Protein AF-U1KT60-F1 (afdb_monomer_lite)

InterPro domains:
  IPR008397 Alginate lyase domain [PF05426] (91-330)
  IPR008929 Chondroitin AC/alginate lyase [G3DSA:1.50.10.100] (38-356)
  IPR008929 Chondroitin AC/alginate lyase [SSF48230] (83-340)

Structure (mmCIF, N/CA/C/O backbone):
data_AF-U1KT60-F1
#
_entry.id   AF-U1KT60-F1
#
loop_
_atom_site.group_PDB
_atom_site.id
_atom_site.type_symbol
_atom_site.label_atom_id
_atom_site.label_alt_id
_atom_site.label_comp_id
_atom_site.label_asym_id
_atom_site.label_entity_id
_atom_site.label_seq_id
_atom_site.pdbx_PDB_ins_code
_atom_site.Cartn_x
_atom_site.Cartn_y
_atom_site.Cartn_z
_atom_site.occupancy
_atom_site.B_iso_or_equiv
_atom_site.auth_seq_id
_atom_site.auth_comp_id
_atom_site.auth_asym_id
_atom_site.auth_atom_id
_atom_site.pdbx_PDB_model_num
ATOM 1 N N . MET A 1 1 ? 42.643 -17.989 -4.256 1.00 47.47 1 MET A N 1
ATOM 2 C CA . MET A 1 1 ? 41.314 -17.436 -3.909 1.00 47.47 1 MET A CA 1
ATOM 3 C C . MET A 1 1 ? 41.542 -16.441 -2.775 1.00 47.47 1 MET A C 1
ATOM 5 O O . MET A 1 1 ? 42.009 -16.864 -1.727 1.00 47.47 1 MET A O 1
ATOM 9 N N . ASN A 1 2 ? 41.397 -15.132 -3.013 1.00 43.34 2 ASN A N 1
ATOM 10 C CA . ASN A 1 2 ? 41.834 -14.101 -2.055 1.00 43.34 2 ASN A CA 1
ATOM 11 C C . ASN A 1 2 ? 40.938 -14.066 -0.803 1.00 43.34 2 ASN A C 1
ATOM 13 O O . ASN A 1 2 ? 39.737 -14.322 -0.877 1.00 43.34 2 ASN A O 1
ATOM 17 N N . LEU A 1 3 ? 41.515 -13.690 0.344 1.00 36.06 3 LEU A N 1
ATOM 18 C CA . LEU A 1 3 ? 40.813 -13.534 1.631 1.00 36.06 3 LEU A CA 1
ATOM 19 C C . LEU A 1 3 ? 39.601 -12.586 1.548 1.00 36.06 3 LEU A C 1
ATOM 21 O O . LEU A 1 3 ? 38.588 -12.835 2.194 1.00 36.06 3 LEU A O 1
ATOM 25 N N . LEU A 1 4 ? 39.667 -11.548 0.705 1.00 34.50 4 LEU A N 1
ATOM 26 C CA . LEU A 1 4 ? 38.536 -10.659 0.401 1.00 34.50 4 LEU A CA 1
ATOM 27 C C . LEU A 1 4 ? 37.378 -11.390 -0.297 1.00 34.50 4 LEU A C 1
ATOM 29 O O . LEU A 1 4 ? 36.218 -11.159 0.022 1.00 34.50 4 LEU A O 1
ATOM 33 N N . THR A 1 5 ? 37.678 -12.310 -1.215 1.00 43.66 5 THR A N 1
ATOM 34 C CA . THR A 1 5 ? 36.664 -13.082 -1.947 1.00 43.66 5 THR A CA 1
ATOM 35 C C . THR A 1 5 ? 35.982 -14.101 -1.034 1.00 43.66 5 THR A C 1
ATOM 37 O O . THR A 1 5 ? 34.770 -14.271 -1.105 1.00 43.66 5 THR A O 1
ATOM 40 N N . LEU A 1 6 ? 36.742 -14.732 -0.131 1.00 32.44 6 LEU A N 1
ATOM 41 C CA . LEU A 1 6 ? 36.216 -15.656 0.881 1.00 32.44 6 LEU A CA 1
ATOM 42 C C . LEU A 1 6 ? 35.384 -14.939 1.955 1.00 32.44 6 LEU A C 1
ATOM 44 O O . LEU A 1 6 ? 34.321 -15.438 2.313 1.00 32.44 6 LEU A O 1
ATOM 48 N N . LYS A 1 7 ? 35.808 -13.753 2.422 1.00 34.41 7 LYS A N 1
ATOM 49 C CA . LYS A 1 7 ? 35.010 -12.922 3.342 1.00 34.41 7 LYS A CA 1
ATOM 50 C C . LYS A 1 7 ? 33.693 -12.475 2.712 1.00 34.41 7 LYS A C 1
ATOM 52 O O . LYS A 1 7 ? 32.664 -12.605 3.360 1.00 34.41 7 LYS A O 1
ATOM 57 N N . ASN A 1 8 ? 33.706 -12.029 1.455 1.00 36.97 8 ASN A N 1
ATOM 58 C CA . ASN A 1 8 ? 32.484 -11.628 0.752 1.00 36.97 8 ASN A CA 1
ATOM 59 C C . ASN A 1 8 ? 31.535 -12.817 0.536 1.00 36.97 8 ASN A C 1
ATOM 61 O O . ASN A 1 8 ? 30.343 -12.696 0.789 1.00 36.97 8 ASN A O 1
ATOM 65 N N . LEU A 1 9 ? 32.060 -13.991 0.166 1.00 36.09 9 LEU A N 1
ATOM 66 C CA . LEU A 1 9 ? 31.262 -15.216 0.037 1.00 36.09 9 LEU A CA 1
ATOM 67 C C . LEU A 1 9 ? 30.659 -15.669 1.373 1.00 36.09 9 LEU A C 1
ATOM 69 O O . LEU A 1 9 ? 29.496 -16.062 1.417 1.00 36.09 9 LEU A O 1
ATOM 73 N N . TYR A 1 10 ? 31.426 -15.605 2.463 1.00 38.06 10 TYR A N 1
ATOM 74 C CA . TYR A 1 10 ? 30.945 -15.962 3.798 1.00 38.06 10 TYR A CA 1
ATOM 75 C C . TYR A 1 10 ? 29.912 -14.956 4.320 1.00 38.06 10 TYR A C 1
ATOM 77 O O . TYR A 1 10 ? 28.905 -15.353 4.900 1.00 38.06 10 TYR A O 1
ATOM 85 N N . HIS A 1 11 ? 30.121 -13.663 4.061 1.00 48.78 11 HIS A N 1
ATOM 86 C CA . HIS A 1 11 ? 29.183 -12.597 4.402 1.00 48.78 11 HIS A CA 1
ATOM 87 C C . HIS A 1 11 ? 27.867 -12.736 3.621 1.00 48.78 11 HIS A C 1
ATOM 89 O O . HIS A 1 11 ? 26.794 -12.694 4.219 1.00 48.78 11 HIS A O 1
ATOM 95 N N . ASP A 1 12 ? 27.930 -13.008 2.315 1.00 51.56 12 ASP A N 1
ATOM 96 C CA . ASP A 1 12 ? 26.755 -13.277 1.477 1.00 51.56 12 ASP A CA 1
ATOM 97 C C . ASP A 1 12 ? 26.019 -14.556 1.895 1.00 51.56 12 ASP A C 1
ATOM 99 O O . ASP A 1 12 ? 24.788 -14.609 1.863 1.00 51.56 12 ASP A O 1
ATOM 103 N N . TYR A 1 13 ? 26.750 -15.597 2.301 1.00 43.25 13 TYR A N 1
ATOM 104 C CA . TYR A 1 13 ? 26.161 -16.839 2.799 1.00 43.25 13 TYR A CA 1
ATOM 105 C C . TYR A 1 13 ? 25.497 -16.647 4.170 1.00 43.25 13 TYR A C 1
ATOM 107 O O . TYR A 1 13 ? 24.385 -17.129 4.385 1.00 43.25 13 TYR A O 1
ATOM 115 N N . SER A 1 14 ? 26.136 -15.898 5.072 1.00 56.91 14 SER A N 1
ATOM 116 C CA . SER A 1 14 ? 25.599 -15.540 6.389 1.00 56.91 14 SER A CA 1
ATOM 117 C C . SER A 1 14 ? 24.342 -14.673 6.268 1.00 56.91 14 SER A C 1
ATOM 119 O O . SER A 1 14 ? 23.319 -15.001 6.865 1.00 56.91 14 SER A O 1
ATOM 121 N N . LEU A 1 15 ? 24.362 -13.651 5.403 1.00 59.56 15 LEU A N 1
ATOM 122 C CA . LEU A 1 15 ? 23.193 -12.825 5.078 1.00 59.56 15 LEU A CA 1
ATOM 123 C C . LEU A 1 15 ? 22.047 -13.664 4.513 1.00 59.56 15 LEU A C 1
ATOM 125 O O . LEU A 1 15 ? 20.912 -13.531 4.960 1.00 59.56 15 LEU A O 1
ATOM 129 N N . LYS A 1 16 ? 22.323 -14.559 3.555 1.00 59.38 16 LYS A N 1
ATOM 130 C CA . LYS A 1 16 ? 21.297 -15.455 2.994 1.00 59.38 16 LYS A CA 1
ATOM 131 C C . LYS A 1 16 ? 20.724 -16.403 4.043 1.00 59.38 16 LYS A C 1
ATOM 133 O O . LYS A 1 16 ? 19.521 -16.653 4.025 1.00 59.38 16 LYS A O 1
ATOM 138 N N . ARG A 1 17 ? 21.554 -16.912 4.956 1.00 58.22 17 ARG A N 1
ATOM 139 C CA . ARG A 1 17 ? 21.122 -17.781 6.057 1.00 58.22 17 ARG A CA 1
ATOM 140 C C . ARG A 1 17 ? 20.275 -17.015 7.074 1.00 58.22 17 ARG A C 1
ATOM 142 O O . ARG A 1 17 ? 19.206 -17.500 7.422 1.00 58.22 17 ARG A O 1
ATOM 149 N N . GLY A 1 18 ? 20.691 -15.814 7.480 1.00 66.94 18 GLY A N 1
ATOM 150 C CA . GLY A 1 18 ? 19.904 -14.922 8.338 1.00 66.94 18 GLY A CA 1
ATOM 151 C C . GLY A 1 18 ? 18.557 -14.561 7.710 1.00 66.94 18 GLY A C 1
ATOM 152 O O . GLY A 1 18 ? 17.515 -14.750 8.332 1.00 66.94 18 GLY A O 1
ATOM 153 N N . LEU A 1 19 ? 18.560 -14.179 6.428 1.00 65.12 19 LEU A N 1
ATOM 154 C CA . LEU A 1 19 ? 17.352 -13.863 5.660 1.00 65.12 19 LEU A CA 1
ATOM 155 C C . LEU A 1 19 ? 16.384 -15.055 5.571 1.00 65.12 19 LEU A C 1
ATOM 157 O O . LEU A 1 19 ? 15.170 -14.897 5.676 1.00 65.12 19 LEU A O 1
ATOM 161 N N . PHE A 1 20 ? 16.913 -16.259 5.342 1.00 69.69 20 PHE A N 1
ATOM 162 C CA . PHE A 1 20 ? 16.105 -17.475 5.280 1.00 69.69 20 PHE A CA 1
ATOM 163 C C . PHE A 1 20 ? 15.528 -17.842 6.653 1.00 69.69 20 PHE A C 1
ATOM 165 O O . PHE A 1 20 ? 14.373 -18.260 6.743 1.00 69.69 20 PHE A O 1
ATOM 172 N N . ASN A 1 21 ? 16.311 -17.650 7.715 1.00 78.81 21 ASN A N 1
ATOM 173 C CA . ASN A 1 21 ? 15.926 -18.002 9.074 1.00 78.81 21 ASN A CA 1
ATOM 174 C C . ASN A 1 21 ? 14.803 -17.106 9.612 1.00 78.81 21 ASN A C 1
ATOM 176 O O . ASN A 1 21 ? 13.801 -17.650 10.076 1.00 78.81 21 ASN A O 1
ATOM 180 N N . TYR A 1 22 ? 14.899 -15.775 9.495 1.00 87.69 22 TYR A N 1
ATOM 181 C CA . TYR A 1 22 ? 13.846 -14.902 10.038 1.00 87.69 22 TYR A CA 1
ATOM 182 C C . TYR A 1 22 ? 12.533 -15.049 9.264 1.00 87.69 22 TYR A C 1
ATOM 184 O O . TYR A 1 22 ? 11.473 -15.144 9.871 1.00 87.69 22 TYR A O 1
ATOM 192 N N . ARG A 1 23 ? 12.579 -15.183 7.928 1.00 91.81 23 ARG A N 1
ATOM 193 C CA . ARG A 1 23 ? 11.367 -15.422 7.122 1.00 91.81 23 ARG A CA 1
ATOM 194 C C . ARG A 1 23 ? 10.691 -16.730 7.502 1.00 91.81 23 ARG A C 1
ATOM 196 O O . ARG A 1 23 ? 9.469 -16.788 7.558 1.00 91.81 23 ARG A O 1
ATOM 203 N N . LYS A 1 24 ? 11.472 -17.785 7.757 1.00 90.56 24 LYS A N 1
ATOM 204 C CA . LYS A 1 24 ? 10.932 -19.054 8.253 1.00 90.56 24 LYS A CA 1
ATOM 205 C C . LYS A 1 24 ? 10.273 -18.874 9.624 1.00 90.56 24 LYS A C 1
ATOM 207 O O . LYS A 1 24 ? 9.195 -19.423 9.815 1.00 90.56 24 LYS A O 1
ATOM 212 N N . SER A 1 25 ? 10.885 -18.097 10.521 1.00 91.19 25 SER A N 1
ATOM 213 C CA . SER A 1 25 ? 10.303 -17.759 11.827 1.00 91.19 25 SER A CA 1
ATOM 214 C C . SER A 1 25 ? 8.987 -17.001 11.673 1.00 91.19 25 SER A C 1
ATOM 216 O O . SER A 1 25 ? 7.970 -17.454 12.174 1.00 91.19 25 SER A O 1
ATOM 218 N N . CYS A 1 26 ? 8.974 -15.927 10.879 1.00 94.44 26 CYS A N 1
ATOM 219 C CA . CYS A 1 26 ? 7.780 -15.121 10.626 1.00 94.44 26 CYS A CA 1
ATOM 220 C C . CYS A 1 26 ? 6.619 -15.972 10.097 1.00 94.44 26 CYS A C 1
ATOM 222 O O . CYS A 1 26 ? 5.478 -15.816 10.513 1.00 94.44 26 CYS A O 1
ATOM 224 N N . ARG A 1 27 ? 6.913 -16.902 9.183 1.00 93.88 27 ARG A N 1
ATOM 225 C CA . ARG A 1 27 ? 5.911 -17.822 8.636 1.00 93.88 27 ARG A CA 1
ATOM 226 C C . ARG A 1 27 ? 5.369 -18.796 9.671 1.00 93.88 27 ARG A C 1
ATOM 228 O O . ARG A 1 27 ? 4.175 -19.061 9.654 1.00 93.88 27 ARG A O 1
ATOM 235 N N . ALA A 1 28 ? 6.231 -19.333 10.534 1.00 93.50 28 ALA A N 1
ATOM 236 C CA . ALA A 1 28 ? 5.792 -20.207 11.616 1.00 93.50 28 ALA A CA 1
ATOM 237 C C . ALA A 1 28 ? 4.810 -19.454 12.526 1.00 93.50 28 ALA A C 1
ATOM 239 O O . ALA A 1 28 ? 3.682 -19.906 12.695 1.00 93.50 28 ALA A O 1
ATOM 240 N N . SER A 1 29 ? 5.171 -18.245 12.959 1.00 93.31 29 SER A N 1
ATOM 241 C CA . SER A 1 29 ? 4.313 -17.397 13.791 1.00 93.31 29 SER A CA 1
ATOM 242 C C . SER A 1 29 ? 2.974 -17.048 13.132 1.00 93.31 29 SER A C 1
ATOM 244 O O . SER A 1 29 ? 1.934 -17.095 13.788 1.00 93.31 29 SER A O 1
ATOM 246 N N . LEU A 1 30 ? 2.965 -16.718 11.832 1.00 92.75 30 LEU A N 1
ATOM 247 C CA . LEU A 1 30 ? 1.724 -16.443 11.090 1.00 92.75 30 LEU A CA 1
ATOM 248 C C . LEU A 1 30 ? 0.860 -17.700 10.892 1.00 92.75 30 LEU A C 1
ATOM 250 O O . LEU A 1 30 ? -0.359 -17.591 10.841 1.00 92.75 30 LEU A O 1
ATOM 254 N N . SER A 1 31 ? 1.462 -18.889 10.799 1.00 91.25 31 SER A N 1
ATOM 255 C CA . SER A 1 31 ? 0.715 -20.149 10.659 1.00 91.25 31 SER A CA 1
ATOM 256 C C . SER A 1 31 ? 0.017 -20.606 11.944 1.00 91.25 31 SER A C 1
ATOM 258 O O . SER A 1 31 ? -0.859 -21.461 11.889 1.00 91.25 31 SER A O 1
ATOM 260 N N . GLU A 1 32 ? 0.382 -20.026 13.088 1.00 91.00 32 GLU A N 1
ATOM 261 C CA . GLU A 1 32 ? -0.242 -20.275 14.394 1.00 91.00 32 GLU A CA 1
ATOM 262 C C . GLU A 1 32 ? -1.488 -19.408 14.641 1.00 91.00 32 GLU A C 1
ATOM 264 O O . GLU A 1 32 ? -1.970 -19.341 15.767 1.00 91.00 32 GLU A O 1
ATOM 269 N N . ILE A 1 33 ? -1.967 -18.659 13.645 1.00 88.94 33 ILE A N 1
ATOM 270 C CA . ILE A 1 33 ? -3.204 -17.884 13.779 1.00 88.94 33 ILE A CA 1
ATOM 271 C C . ILE A 1 33 ? -4.380 -18.845 13.607 1.00 88.94 33 ILE A C 1
ATOM 273 O O . ILE A 1 33 ? -4.657 -19.309 12.503 1.00 88.94 33 ILE A O 1
ATOM 277 N N . ASP A 1 34 ? -5.058 -19.140 14.708 1.00 78.81 34 ASP A N 1
ATOM 278 C CA . ASP A 1 34 ? -6.218 -20.029 14.779 1.00 78.81 34 ASP A CA 1
ATOM 279 C C . ASP A 1 34 ? -7.538 -19.280 15.034 1.00 78.81 34 ASP A C 1
ATOM 281 O O . ASP A 1 34 ? -8.613 -19.838 14.817 1.00 78.81 34 ASP A O 1
ATOM 285 N N . ASN A 1 35 ? -7.462 -18.012 15.446 1.00 78.38 35 ASN A N 1
ATOM 286 C CA . ASN A 1 35 ? -8.601 -17.147 15.724 1.00 78.38 35 ASN A CA 1
ATOM 287 C C . ASN A 1 35 ? -8.344 -15.720 15.212 1.00 78.38 35 ASN A C 1
ATOM 289 O O . ASN A 1 35 ? -7.264 -15.161 15.407 1.00 78.38 35 ASN A O 1
ATOM 293 N N . LEU A 1 36 ? -9.355 -15.132 14.571 1.00 89.06 36 LEU A N 1
ATOM 294 C CA . LEU A 1 36 ? -9.340 -13.761 14.052 1.00 89.06 36 LEU A CA 1
ATOM 295 C C . LEU A 1 36 ? -10.174 -12.792 14.902 1.00 89.06 36 LEU A C 1
ATOM 297 O O . LEU A 1 36 ? -10.358 -11.631 14.528 1.00 89.06 36 LEU A O 1
ATOM 301 N N . GLN A 1 37 ? -10.616 -13.227 16.082 1.00 81.62 37 GLN A N 1
ATOM 302 C CA . GLN A 1 37 ? -11.137 -12.330 17.106 1.00 81.62 37 GLN A CA 1
ATOM 303 C C . GLN A 1 37 ? -10.061 -11.323 17.533 1.00 81.62 37 GLN A C 1
ATOM 305 O O . GLN A 1 37 ? -8.862 -11.598 17.522 1.00 81.62 37 GLN A O 1
ATOM 310 N N . ASP A 1 38 ? -10.502 -10.118 17.890 1.00 87.31 38 ASP A N 1
ATOM 311 C CA . ASP A 1 38 ? -9.638 -9.038 18.372 1.00 87.31 38 ASP A CA 1
ATOM 312 C C . ASP A 1 38 ? -8.566 -8.549 17.384 1.00 87.31 38 ASP A C 1
ATOM 314 O O . ASP A 1 38 ? -7.551 -7.975 17.794 1.00 87.31 38 ASP A O 1
ATOM 318 N N . CYS A 1 39 ? -8.805 -8.670 16.073 1.00 94.88 39 CYS A N 1
ATOM 319 C CA . CYS A 1 39 ? -7.980 -7.980 15.081 1.00 94.88 39 CYS A CA 1
ATOM 320 C C . CYS A 1 39 ? -7.850 -6.483 15.423 1.00 94.88 39 CYS A C 1
ATOM 322 O O . CYS A 1 39 ? -8.808 -5.834 15.864 1.00 94.88 39 CYS A O 1
ATOM 324 N N . PHE A 1 40 ? -6.650 -5.938 15.224 1.00 96.50 40 PHE A N 1
ATOM 325 C CA . PHE A 1 40 ? -6.245 -4.566 15.548 1.00 96.50 40 PHE A CA 1
ATOM 326 C C . PHE A 1 40 ? -6.334 -4.179 17.038 1.00 96.50 40 PHE A C 1
ATOM 328 O O . PHE A 1 40 ? -6.349 -2.985 17.349 1.00 96.50 40 PHE A O 1
ATOM 335 N N . SER A 1 41 ? -6.395 -5.132 17.977 1.00 95.12 41 SER A N 1
ATOM 336 C CA . SER A 1 41 ? -6.444 -4.835 19.422 1.00 95.12 41 SER A CA 1
ATOM 337 C C . SER A 1 41 ? -5.112 -4.346 20.005 1.00 95.12 41 SER A C 1
ATOM 339 O O . SER A 1 41 ? -5.111 -3.708 21.059 1.00 95.12 41 SER A O 1
ATOM 341 N N . HIS A 1 42 ? -3.992 -4.572 19.310 1.00 95.88 42 HIS A N 1
ATOM 342 C CA . HIS A 1 42 ? -2.670 -4.118 19.739 1.00 95.88 42 HIS A CA 1
ATOM 343 C C . HIS A 1 42 ? -2.611 -2.608 20.053 1.00 95.88 42 HIS A C 1
ATOM 345 O O . HIS A 1 42 ? -3.141 -1.771 19.315 1.00 95.88 42 HIS A O 1
ATOM 351 N N . SER A 1 43 ? -1.893 -2.240 21.121 1.00 95.56 43 SER A N 1
ATOM 352 C CA . SER A 1 43 ? -1.800 -0.861 21.634 1.00 95.56 43 SER A CA 1
ATOM 353 C C . SER A 1 43 ? -1.222 0.135 20.618 1.00 95.56 43 SER A C 1
ATOM 355 O O . SER A 1 43 ? -1.612 1.304 20.599 1.00 95.56 43 SER A O 1
ATOM 357 N N . TYR A 1 44 ? -0.351 -0.328 19.718 1.00 95.75 44 TYR A N 1
ATOM 358 C CA . TYR A 1 44 ? 0.104 0.450 18.562 1.00 95.75 44 TYR A CA 1
ATOM 359 C C . TYR A 1 44 ? -1.068 1.015 17.744 1.00 95.75 44 TYR A C 1
ATOM 361 O O . TYR A 1 44 ? -1.121 2.217 17.493 1.00 95.75 44 TYR A O 1
ATOM 369 N N . PHE A 1 45 ? -2.048 0.183 17.375 1.00 95.88 45 PHE A N 1
ATOM 370 C CA . PHE A 1 45 ? -3.189 0.632 16.575 1.00 95.88 45 PHE A CA 1
ATOM 371 C C . PHE A 1 45 ? -4.150 1.519 17.359 1.00 95.88 45 PHE A C 1
ATOM 373 O O . PHE A 1 45 ? -4.697 2.457 16.786 1.00 95.88 45 PHE A O 1
ATOM 380 N N . GLN A 1 46 ? -4.287 1.312 18.670 1.00 94.62 46 GLN A N 1
ATOM 381 C CA . GLN A 1 46 ? -5.012 2.249 19.540 1.00 94.62 46 GLN A CA 1
ATOM 382 C C . GLN A 1 46 ? -4.379 3.650 19.497 1.00 94.62 46 GLN A C 1
ATOM 384 O O . GLN A 1 46 ? -5.081 4.659 19.407 1.00 94.62 46 GLN A O 1
ATOM 389 N N . SER A 1 47 ? -3.043 3.720 19.516 1.00 94.06 47 SER A N 1
ATOM 390 C CA . SER A 1 47 ? -2.299 4.979 19.385 1.00 94.06 47 SER A CA 1
ATOM 391 C C . SER A 1 47 ? -2.508 5.626 18.011 1.00 94.06 47 SER A C 1
ATOM 393 O O . SER A 1 47 ? -2.771 6.827 17.928 1.00 94.06 47 SER A O 1
ATOM 395 N N . ILE A 1 48 ? -2.464 4.834 16.933 1.00 93.25 48 ILE A N 1
ATOM 396 C CA . ILE A 1 48 ? -2.761 5.307 15.572 1.00 93.25 48 ILE A CA 1
ATOM 397 C C . ILE A 1 48 ? -4.189 5.858 15.477 1.00 93.25 48 ILE A C 1
ATOM 399 O O . ILE A 1 48 ? -4.366 6.986 15.018 1.00 93.25 48 ILE A O 1
ATOM 403 N N . ALA A 1 49 ? -5.191 5.127 15.972 1.00 93.81 49 ALA A N 1
ATOM 404 C CA . ALA A 1 49 ? -6.579 5.582 15.993 1.00 93.81 49 ALA A CA 1
ATOM 405 C C . ALA A 1 49 ? -6.710 6.928 16.716 1.00 93.81 49 ALA A C 1
ATOM 407 O O . ALA A 1 49 ? -7.180 7.893 16.122 1.00 93.81 49 ALA A O 1
ATOM 408 N N . LYS A 1 50 ? -6.172 7.034 17.939 1.00 93.00 50 LYS A N 1
ATOM 409 C CA . LYS A 1 50 ? -6.184 8.271 18.736 1.00 93.00 50 LYS A CA 1
ATOM 410 C C . LYS A 1 50 ? -5.541 9.455 18.009 1.00 93.00 50 LYS A C 1
ATOM 412 O O . LYS A 1 50 ? -6.015 10.589 18.118 1.00 93.00 50 LYS A O 1
ATOM 417 N N . ASN A 1 51 ? -4.452 9.217 17.280 1.00 91.25 51 ASN A N 1
ATOM 418 C CA . ASN A 1 51 ? -3.786 10.251 16.491 1.00 91.25 51 ASN A CA 1
ATOM 419 C C . ASN A 1 51 ? -4.662 10.717 15.318 1.00 91.25 51 ASN A C 1
ATOM 421 O O . ASN A 1 51 ? -4.744 11.924 15.072 1.00 91.25 51 ASN A O 1
ATOM 425 N N . TYR A 1 52 ? -5.365 9.799 14.648 1.00 91.12 52 TYR A N 1
ATOM 426 C CA . TYR A 1 52 ? -6.368 10.153 13.645 1.00 91.12 52 TYR A CA 1
ATOM 427 C C . TYR A 1 52 ? -7.522 10.964 14.247 1.00 91.12 52 TYR A C 1
ATOM 429 O O . TYR A 1 52 ? -7.828 12.028 13.708 1.00 91.12 52 TYR A O 1
ATOM 437 N N . SER A 1 53 ? -8.110 10.554 15.377 1.00 89.62 53 SER A N 1
ATOM 438 C CA . SER A 1 53 ? -9.209 11.299 16.023 1.00 89.62 53 SER A CA 1
ATOM 439 C C . SER A 1 53 ? -8.773 12.712 16.407 1.00 89.62 53 SER A C 1
ATOM 441 O O . SER A 1 53 ? -9.477 13.683 16.123 1.00 89.62 53 SER A O 1
ATOM 443 N N . LYS A 1 54 ? -7.569 12.858 16.984 1.00 89.38 54 LYS A N 1
ATOM 444 C CA . LYS A 1 54 ? -6.992 14.173 17.310 1.00 89.38 54 LYS A CA 1
ATOM 445 C C . LYS A 1 54 ? -6.874 15.058 16.066 1.00 89.38 54 LYS A C 1
ATOM 447 O O . LYS A 1 54 ? -7.232 16.232 16.119 1.00 89.38 54 LYS A O 1
ATOM 452 N N . LYS A 1 55 ? -6.393 14.500 14.953 1.00 84.69 55 LYS A N 1
ATOM 453 C CA . LYS A 1 55 ? -6.204 15.231 13.694 1.00 84.69 55 LYS A CA 1
ATOM 454 C C . LYS A 1 55 ? -7.529 15.608 13.027 1.00 84.69 55 LYS A C 1
ATOM 456 O O . LYS A 1 55 ? -7.661 16.722 12.533 1.00 84.69 55 LYS A O 1
ATOM 461 N N . LEU A 1 56 ? -8.531 14.728 13.068 1.00 85.38 56 LEU A N 1
ATOM 462 C CA . LEU A 1 56 ? -9.887 15.006 12.573 1.00 85.38 56 LEU A CA 1
ATOM 463 C C . LEU A 1 56 ? -10.557 16.182 13.305 1.00 85.38 56 LEU A C 1
ATOM 465 O O . LEU A 1 56 ? -11.370 16.894 12.707 1.00 85.38 56 LEU A O 1
ATOM 469 N N . GLY A 1 57 ? -10.214 16.381 14.582 1.00 84.06 57 GLY A N 1
ATOM 470 C CA . GLY A 1 57 ? -10.670 17.510 15.392 1.00 84.06 57 GLY A CA 1
ATOM 471 C C . GLY A 1 57 ? -9.906 18.818 15.157 1.00 84.06 57 GLY A C 1
ATOM 472 O O . GLY A 1 57 ? -10.405 19.872 15.538 1.00 84.06 57 GLY A O 1
ATOM 473 N N . SER A 1 58 ? -8.719 18.779 14.540 1.00 82.06 58 SER A N 1
ATOM 474 C CA . SER A 1 58 ? -7.843 19.951 14.379 1.00 82.06 58 SER A CA 1
ATOM 475 C C . SER A 1 58 ? -7.764 20.501 12.952 1.00 82.06 58 SER A C 1
ATOM 477 O O . SER A 1 58 ? -7.022 21.452 12.717 1.00 82.06 58 SER A O 1
ATOM 479 N N . VAL A 1 59 ? -8.457 19.888 11.989 1.00 77.19 59 VAL A N 1
ATOM 480 C CA . VAL A 1 59 ? -8.398 20.244 10.562 1.00 77.19 59 VAL A CA 1
ATOM 481 C C . VAL A 1 59 ? -9.800 20.577 10.046 1.00 77.19 59 VAL A C 1
ATOM 483 O O . VAL A 1 59 ? -10.771 19.902 10.401 1.00 77.19 59 VAL A O 1
ATOM 486 N N . ASP A 1 60 ? -9.908 21.601 9.192 1.00 78.62 60 ASP A N 1
ATOM 487 C CA . ASP A 1 60 ? -11.140 21.856 8.442 1.00 78.62 60 ASP A CA 1
ATOM 488 C C . ASP A 1 60 ? -11.359 20.735 7.417 1.00 78.62 60 ASP A C 1
ATOM 490 O O . ASP A 1 60 ? -10.527 20.455 6.554 1.00 78.62 60 ASP A O 1
ATOM 494 N N . LEU A 1 61 ? -12.493 20.058 7.560 1.00 78.19 61 LEU A N 1
ATOM 495 C CA . LEU A 1 61 ? -12.898 18.923 6.739 1.00 78.19 61 LEU A CA 1
ATOM 496 C C . LEU A 1 61 ? -14.302 19.152 6.179 1.00 78.19 61 LEU A C 1
ATOM 498 O O . LEU A 1 61 ? -15.035 18.196 5.952 1.00 78.19 61 LEU A O 1
ATOM 502 N N . SER A 1 62 ? -14.698 20.409 5.976 1.00 78.31 62 SER A N 1
ATOM 503 C CA . SER A 1 62 ? -15.965 20.768 5.329 1.00 78.31 62 SER A CA 1
ATOM 504 C C . SER A 1 62 ? -16.136 20.095 3.957 1.00 78.31 62 SER A C 1
ATOM 506 O O . SER A 1 62 ? -17.247 19.723 3.585 1.00 78.31 62 SER A O 1
ATOM 508 N N . TRP A 1 63 ? -15.032 19.833 3.248 1.00 83.38 63 TRP A N 1
ATOM 509 C CA . TRP A 1 63 ? -15.009 19.090 1.985 1.00 83.38 63 TRP A CA 1
ATOM 510 C C . TRP A 1 63 ? -15.250 17.572 2.140 1.00 83.38 63 TRP A C 1
ATOM 512 O O . TRP A 1 63 ? -15.695 16.931 1.187 1.00 83.38 63 TRP A O 1
ATOM 522 N N . LEU A 1 64 ? -14.984 16.984 3.316 1.00 86.88 64 LEU A N 1
ATOM 523 C CA . LEU A 1 64 ? -14.927 15.528 3.513 1.00 86.88 64 LEU A CA 1
ATOM 524 C C . LEU A 1 64 ? -16.277 14.846 3.287 1.00 86.88 64 LEU A C 1
ATOM 526 O O . LEU A 1 64 ? -16.321 13.813 2.626 1.00 86.88 64 LEU A O 1
ATOM 530 N N . ALA A 1 65 ? -17.368 15.429 3.795 1.00 88.56 65 ALA A N 1
ATOM 531 C CA . ALA A 1 65 ? -18.714 14.902 3.560 1.00 88.56 65 ALA A CA 1
ATOM 532 C C . ALA A 1 65 ? -19.054 14.892 2.061 1.00 88.56 65 ALA A C 1
ATOM 534 O O . ALA A 1 65 ? -19.496 13.878 1.533 1.00 88.56 65 ALA A O 1
ATOM 535 N N . SER A 1 66 ? -18.749 15.985 1.352 1.00 89.12 66 SER A N 1
ATOM 536 C CA . SER A 1 66 ? -18.997 16.099 -0.090 1.00 89.12 66 SER A CA 1
ATOM 537 C C . SER A 1 66 ? -18.234 15.042 -0.895 1.00 89.12 66 SER A C 1
ATOM 539 O O . SER A 1 66 ? -18.802 14.408 -1.784 1.00 89.12 66 SER A O 1
ATOM 541 N N . GLU A 1 67 ? -16.960 14.799 -0.577 1.00 87.19 67 GLU A N 1
ATOM 542 C CA . GLU A 1 67 ? -16.181 13.751 -1.249 1.00 87.19 67 GLU A CA 1
ATOM 543 C C . GLU A 1 67 ? -16.656 12.339 -0.883 1.00 87.19 67 GLU A C 1
ATOM 545 O O . GLU A 1 67 ? -16.753 11.477 -1.761 1.00 87.19 67 GLU A O 1
ATOM 550 N N . ALA A 1 68 ? -17.025 12.100 0.377 1.00 91.94 68 ALA A N 1
ATOM 551 C CA . ALA A 1 68 ? -17.589 10.826 0.812 1.00 91.94 68 ALA A CA 1
ATOM 552 C C . ALA A 1 68 ? -18.911 10.516 0.081 1.00 91.94 68 ALA A C 1
ATOM 554 O O . ALA A 1 68 ? -19.070 9.427 -0.478 1.00 91.94 68 ALA A O 1
ATOM 555 N N . ASP A 1 69 ? -19.804 11.503 -0.031 1.00 93.25 69 ASP A N 1
ATOM 556 C CA . ASP A 1 69 ? -21.070 11.407 -0.767 1.00 93.25 69 ASP A CA 1
ATOM 557 C C . ASP A 1 69 ? -20.878 11.177 -2.273 1.00 93.25 69 ASP A C 1
ATOM 559 O O . ASP A 1 69 ? -21.713 10.547 -2.932 1.00 93.25 69 ASP A O 1
ATOM 563 N N . LYS A 1 70 ? -19.781 11.676 -2.855 1.00 91.75 70 LYS A N 1
ATOM 564 C CA . LYS A 1 70 ? -19.409 11.359 -4.242 1.00 91.75 70 LYS A CA 1
ATOM 565 C C . LYS A 1 70 ? -18.898 9.929 -4.370 1.00 91.75 70 LYS A C 1
ATOM 567 O O . LYS A 1 70 ? -19.191 9.278 -5.373 1.00 91.75 70 LYS A O 1
ATOM 572 N N . ILE A 1 71 ? -18.126 9.437 -3.399 1.00 92.12 71 ILE A N 1
ATOM 573 C CA . ILE A 1 71 ? -17.543 8.091 -3.436 1.00 92.12 71 ILE A CA 1
ATOM 574 C C . ILE A 1 71 ? -18.620 7.015 -3.366 1.00 92.12 71 ILE A C 1
ATOM 576 O O . ILE A 1 71 ? -18.581 6.106 -4.191 1.00 92.12 71 ILE A O 1
ATOM 580 N N . ILE A 1 72 ? -19.597 7.130 -2.464 1.00 95.75 72 ILE A N 1
ATOM 581 C CA . ILE A 1 72 ? -20.659 6.115 -2.320 1.00 95.75 72 ILE A CA 1
ATOM 582 C C . ILE A 1 72 ? -21.552 5.977 -3.563 1.00 95.75 72 ILE A C 1
ATOM 584 O O . ILE A 1 72 ? -22.248 4.981 -3.722 1.00 95.75 72 ILE A O 1
ATOM 588 N N . LYS A 1 73 ? -21.528 6.970 -4.462 1.00 95.38 73 LYS A N 1
ATOM 589 C CA . LYS A 1 73 ? -22.231 6.945 -5.756 1.00 95.38 73 LYS A CA 1
ATOM 590 C C . LYS A 1 73 ? -21.406 6.297 -6.871 1.00 95.38 73 LYS A C 1
ATOM 592 O O . LYS A 1 73 ? -21.920 6.093 -7.970 1.00 95.38 73 LYS A O 1
ATOM 597 N N . LYS A 1 74 ? -20.118 6.016 -6.642 1.00 92.69 74 LYS A N 1
ATOM 598 C CA . LYS A 1 74 ? -19.255 5.348 -7.624 1.00 92.69 74 LYS A CA 1
ATOM 599 C C . LYS A 1 74 ? -19.519 3.842 -7.611 1.00 92.69 74 LYS A C 1
ATOM 601 O O . LYS A 1 74 ? -19.834 3.285 -6.566 1.00 92.69 74 LYS A O 1
ATOM 606 N N . PRO A 1 75 ? -19.333 3.153 -8.748 1.00 94.62 75 PRO A N 1
ATOM 607 C CA . PRO A 1 75 ? -19.404 1.702 -8.760 1.00 94.62 75 PRO A CA 1
ATOM 608 C C . PRO A 1 75 ? -18.291 1.098 -7.899 1.00 94.62 75 PRO A C 1
ATOM 610 O O . PRO A 1 75 ? -17.173 1.638 -7.832 1.00 94.62 75 PRO A O 1
ATOM 613 N N . TYR A 1 76 ? -18.595 -0.061 -7.315 1.00 96.62 76 TYR A N 1
ATOM 614 C CA . TYR A 1 76 ? -17.612 -0.892 -6.640 1.00 96.62 76 TYR A CA 1
ATOM 615 C C . TYR A 1 76 ? -16.496 -1.315 -7.596 1.00 96.62 76 TYR A C 1
ATOM 617 O O . TYR A 1 76 ? -16.709 -1.586 -8.784 1.00 96.62 76 TYR A O 1
ATOM 625 N N . LEU A 1 77 ? -15.284 -1.352 -7.060 1.00 95.75 77 LEU A N 1
ATOM 626 C CA . LEU A 1 77 ? -14.097 -1.807 -7.765 1.00 95.75 77 LEU A CA 1
ATOM 627 C C . LEU A 1 77 ? -14.047 -3.332 -7.729 1.00 95.75 77 LEU A C 1
ATOM 629 O O . LEU A 1 77 ? -14.133 -3.928 -6.660 1.00 95.75 77 LEU A O 1
ATOM 633 N N . ASP A 1 78 ? -13.878 -3.932 -8.903 1.00 95.31 78 ASP A N 1
ATOM 634 C CA . ASP A 1 78 ? -13.884 -5.377 -9.120 1.00 95.31 78 ASP A CA 1
ATOM 635 C C . ASP A 1 78 ? -12.614 -5.775 -9.888 1.00 95.31 78 ASP A C 1
ATOM 637 O O . ASP A 1 78 ? -12.316 -5.255 -10.977 1.00 95.31 78 ASP A O 1
ATOM 641 N N . ILE A 1 79 ? -11.831 -6.673 -9.291 1.00 95.44 79 ILE A N 1
ATOM 642 C CA . ILE A 1 79 ? -10.567 -7.153 -9.857 1.00 95.44 79 ILE A CA 1
ATOM 643 C C . ILE A 1 79 ? -10.793 -7.979 -11.129 1.00 95.44 79 ILE A C 1
ATOM 645 O O . ILE A 1 79 ? -9.941 -7.954 -12.017 1.00 95.44 79 ILE A O 1
ATOM 649 N N . THR A 1 80 ? -11.936 -8.656 -11.264 1.00 97.12 80 THR A N 1
ATOM 650 C CA . THR A 1 80 ? -12.215 -9.592 -12.366 1.00 97.12 80 THR A CA 1
ATOM 651 C C . THR A 1 80 ? -12.495 -8.894 -13.688 1.00 97.12 80 THR A C 1
ATOM 653 O O . THR A 1 80 ? -12.270 -9.462 -14.757 1.00 97.12 80 THR A O 1
ATOM 656 N N . LYS A 1 81 ? -12.908 -7.624 -13.636 1.00 94.75 81 LYS A N 1
ATOM 657 C CA . LYS A 1 81 ? -13.163 -6.786 -14.813 1.00 94.75 81 LYS A CA 1
ATOM 658 C C . LYS A 1 81 ? -11.853 -6.316 -15.440 1.00 94.75 81 LYS A C 1
ATOM 660 O O . LYS A 1 81 ? -11.360 -5.234 -15.121 1.00 94.75 81 LYS A O 1
ATOM 665 N N . LYS A 1 82 ? -11.245 -7.132 -16.299 1.00 94.38 82 LYS A N 1
ATOM 666 C CA . LYS A 1 82 ? -9.981 -6.802 -16.979 1.00 94.38 82 LYS A CA 1
ATOM 667 C C . LYS A 1 82 ? -10.219 -5.949 -18.226 1.00 94.38 82 LYS A C 1
ATOM 669 O O . LYS A 1 82 ? -11.163 -6.180 -18.969 1.00 94.38 82 LYS A O 1
ATOM 674 N N . ASN A 1 83 ? -9.312 -5.006 -18.481 1.00 92.38 83 ASN A N 1
ATOM 675 C CA . ASN A 1 83 ? -9.338 -4.136 -19.665 1.00 92.38 83 ASN A CA 1
ATOM 676 C C . ASN A 1 83 ? -8.418 -4.651 -20.793 1.00 92.38 83 ASN A C 1
ATOM 678 O O . ASN A 1 83 ? -7.958 -3.874 -21.625 1.00 92.38 83 ASN A O 1
ATOM 682 N N . LEU A 1 84 ? -8.093 -5.945 -20.782 1.00 93.62 84 LEU A N 1
ATOM 683 C CA . LEU A 1 84 ? -7.254 -6.613 -21.775 1.00 93.62 84 LEU A CA 1
ATOM 684 C C . LEU A 1 84 ? -7.596 -8.105 -21.851 1.00 93.62 84 LEU A C 1
ATOM 686 O O . LEU A 1 84 ? -8.105 -8.673 -20.884 1.00 93.62 84 LEU A O 1
ATOM 690 N N . ASP A 1 85 ? -7.232 -8.746 -22.963 1.00 94.31 85 ASP A N 1
ATOM 691 C CA . ASP A 1 85 ? -7.149 -10.207 -23.028 1.00 94.31 85 ASP A CA 1
ATOM 692 C C . ASP A 1 85 ? -5.999 -10.687 -22.130 1.00 94.31 85 ASP A C 1
ATOM 694 O O . ASP A 1 85 ? -4.849 -10.265 -22.279 1.00 94.31 85 ASP A O 1
ATOM 698 N N . THR A 1 86 ? -6.307 -11.548 -21.165 1.00 94.25 86 THR A N 1
ATOM 699 C CA . THR A 1 86 ? -5.343 -12.024 -20.172 1.00 94.25 86 THR A CA 1
ATOM 700 C C . THR A 1 86 ? -4.528 -13.226 -20.641 1.00 94.25 86 THR A C 1
ATOM 702 O O . THR A 1 86 ? -3.663 -13.696 -19.896 1.00 94.25 86 THR A O 1
ATOM 705 N N . PHE A 1 87 ? -4.807 -13.755 -21.838 1.00 94.06 87 PHE A N 1
ATOM 706 C CA . PHE A 1 87 ? -4.216 -14.989 -22.361 1.00 94.06 87 PHE A CA 1
ATOM 707 C C . PHE A 1 87 ? -4.298 -16.159 -21.364 1.00 94.06 87 PHE A C 1
ATOM 709 O O . PHE A 1 87 ? -3.343 -16.919 -21.182 1.00 94.06 87 PHE A O 1
ATOM 716 N N . GLY A 1 88 ? -5.448 -16.288 -20.694 1.00 93.06 88 GLY A N 1
ATOM 717 C CA . GLY A 1 88 ? -5.745 -17.382 -19.768 1.00 93.06 88 GLY A CA 1
ATOM 718 C C . GLY A 1 88 ? -5.261 -17.183 -18.328 1.00 93.06 88 GLY A C 1
ATOM 719 O O . GLY A 1 88 ? -5.387 -18.108 -17.527 1.00 93.06 88 GLY A O 1
ATOM 720 N N . ILE A 1 89 ? -4.725 -16.010 -17.960 1.00 95.12 89 ILE A N 1
ATOM 721 C CA . ILE A 1 89 ? -4.546 -15.666 -16.538 1.00 95.12 89 ILE A CA 1
ATOM 722 C C . ILE A 1 89 ? -5.934 -15.514 -15.904 1.00 95.12 89 ILE A C 1
ATOM 724 O O . ILE A 1 89 ? -6.816 -14.873 -16.484 1.00 95.12 89 ILE A O 1
ATOM 728 N N . ASN A 1 90 ? -6.114 -16.109 -14.721 1.00 96.19 90 ASN A N 1
ATOM 729 C CA . ASN A 1 90 ? -7.371 -16.078 -13.981 1.00 96.19 90 ASN A CA 1
ATOM 730 C C . ASN A 1 90 ? -7.795 -14.621 -13.708 1.00 96.19 90 ASN A C 1
ATOM 732 O O . ASN A 1 90 ? -6.972 -13.786 -13.335 1.00 96.19 90 ASN A O 1
ATOM 736 N N . SER A 1 91 ? -9.080 -14.307 -13.881 1.00 97.00 91 SER A N 1
ATOM 737 C CA . SER A 1 91 ? -9.631 -12.966 -13.652 1.00 97.00 91 SER A CA 1
ATOM 738 C C . SER A 1 91 ? -9.431 -12.461 -12.218 1.00 97.00 91 SER A C 1
ATOM 740 O O . SER A 1 91 ? -9.281 -11.259 -12.010 1.00 97.00 91 SER A O 1
ATOM 742 N N . ASN A 1 92 ? -9.383 -13.362 -11.239 1.00 98.19 92 ASN A N 1
ATOM 743 C CA . ASN A 1 92 ? -9.151 -13.049 -9.830 1.00 98.19 92 ASN A CA 1
ATOM 744 C C . ASN A 1 92 ? -7.676 -12.713 -9.534 1.00 98.19 92 ASN A C 1
ATOM 746 O O . ASN A 1 92 ? -7.380 -12.087 -8.518 1.00 98.19 92 ASN A O 1
ATOM 750 N N . ASP A 1 93 ? -6.736 -13.064 -10.419 1.00 97.81 93 ASP A N 1
ATOM 751 C CA . ASP A 1 93 ? -5.330 -12.714 -10.233 1.00 97.81 93 ASP A CA 1
ATOM 752 C C . ASP A 1 93 ? -5.081 -11.234 -10.551 1.00 97.81 93 ASP A C 1
ATOM 754 O O . ASP A 1 93 ? -5.558 -10.682 -11.547 1.00 97.81 93 ASP A O 1
ATOM 758 N N . TYR A 1 94 ? -4.283 -10.584 -9.707 1.00 98.12 94 TYR A N 1
ATOM 759 C CA . TYR A 1 94 ? -3.892 -9.190 -9.884 1.00 98.12 94 TYR A CA 1
ATOM 760 C C . TYR A 1 94 ? -2.858 -9.032 -11.000 1.00 98.12 94 TYR A C 1
ATOM 762 O O . TYR A 1 94 ? -1.768 -9.610 -10.925 1.00 98.12 94 TYR A O 1
ATOM 770 N N . ILE A 1 95 ? -3.170 -8.201 -11.998 1.00 97.38 95 ILE A N 1
ATOM 771 C CA . ILE A 1 95 ? -2.299 -7.918 -13.143 1.00 97.38 95 ILE A CA 1
ATOM 772 C C . ILE A 1 95 ? -1.941 -6.435 -13.147 1.00 97.38 95 ILE A C 1
ATOM 774 O O . ILE A 1 95 ? -2.806 -5.564 -13.139 1.00 97.38 95 ILE A O 1
ATOM 778 N N . SER A 1 96 ? -0.652 -6.119 -13.221 1.00 96.88 96 SER A N 1
ATOM 779 C CA . SER A 1 96 ? -0.210 -4.756 -13.520 1.00 96.88 96 SER A CA 1
ATOM 780 C C . SER A 1 96 ? 1.052 -4.752 -14.368 1.00 96.88 96 SER A C 1
ATOM 782 O O . SER A 1 96 ? 1.808 -5.727 -14.403 1.00 96.88 96 SER A O 1
ATOM 784 N N . PHE A 1 97 ? 1.309 -3.637 -15.043 1.00 95.81 97 PHE A N 1
ATOM 785 C CA . PHE A 1 97 ? 2.490 -3.465 -15.885 1.00 95.81 97 PHE A CA 1
ATOM 786 C C . PHE A 1 97 ? 3.477 -2.480 -15.271 1.00 95.81 97 PHE A C 1
ATOM 788 O O . PHE A 1 97 ? 3.103 -1.529 -14.583 1.00 95.81 97 PHE A O 1
ATOM 795 N N . ALA A 1 98 ? 4.769 -2.715 -15.509 1.00 94.31 98 ALA A N 1
ATOM 796 C CA . ALA A 1 98 ? 5.814 -1.793 -15.088 1.00 94.31 98 ALA A CA 1
ATOM 797 C C . ALA A 1 98 ? 5.568 -0.417 -15.746 1.00 94.31 98 ALA A C 1
ATOM 799 O O . ALA A 1 98 ? 5.602 -0.323 -16.975 1.00 94.31 98 ALA A O 1
ATOM 800 N N . PRO A 1 99 ? 5.333 0.651 -14.962 1.00 91.50 99 PRO A N 1
ATOM 801 C CA . PRO A 1 99 ? 4.625 1.841 -15.446 1.00 91.50 99 PRO A CA 1
ATOM 802 C C . PRO A 1 99 ? 5.442 2.720 -16.398 1.00 91.50 99 PRO A C 1
ATOM 804 O O . PRO A 1 99 ? 4.883 3.572 -17.076 1.00 91.50 99 PRO A O 1
ATOM 807 N N . TYR A 1 100 ? 6.758 2.530 -16.457 1.00 92.25 100 TYR A N 1
ATOM 808 C CA . TYR A 1 100 ? 7.687 3.413 -17.169 1.00 92.25 100 TYR A CA 1
ATOM 809 C C . TYR A 1 100 ? 8.122 2.894 -18.534 1.00 92.25 100 TYR A C 1
ATOM 811 O O . TYR A 1 100 ? 9.055 3.427 -19.133 1.00 92.25 100 TYR A O 1
ATOM 819 N N . TYR A 1 101 ? 7.475 1.844 -19.031 1.00 94.12 101 TYR A N 1
ATOM 820 C CA . TYR A 1 101 ? 7.724 1.346 -20.375 1.00 94.12 101 TYR A CA 1
ATOM 821 C C . TYR A 1 101 ? 6.783 2.012 -21.376 1.00 94.12 101 TYR A C 1
ATOM 823 O O . TYR A 1 101 ? 5.577 2.105 -21.158 1.00 94.12 101 TYR A O 1
ATOM 831 N N . TRP A 1 102 ? 7.346 2.440 -22.498 1.00 93.25 102 TRP A N 1
ATOM 832 C CA . TRP A 1 102 ? 6.637 3.091 -23.591 1.00 93.25 102 TRP A CA 1
ATOM 833 C C . TRP A 1 102 ? 6.974 2.389 -24.896 1.00 93.25 102 TRP A C 1
ATOM 835 O O . TRP A 1 102 ? 8.148 2.147 -25.186 1.00 93.25 102 TRP A O 1
ATOM 845 N N . CYS A 1 103 ? 5.957 2.095 -25.691 1.00 91.06 103 CYS A N 1
ATOM 846 C CA . CYS A 1 103 ? 6.103 1.529 -27.020 1.00 91.06 103 CYS A CA 1
ATOM 847 C C . CYS A 1 103 ? 5.197 2.298 -27.979 1.00 91.06 103 CYS A C 1
ATOM 849 O O . CYS A 1 103 ? 4.184 2.841 -27.552 1.00 91.06 103 CYS A O 1
ATOM 851 N N . GLU A 1 104 ? 5.575 2.351 -29.252 1.00 84.69 104 GLU A N 1
ATOM 852 C CA . GLU A 1 104 ? 4.777 2.984 -30.314 1.00 84.69 104 GLU A CA 1
ATOM 853 C C . GLU A 1 104 ? 3.621 2.086 -30.787 1.00 84.69 104 GLU A C 1
ATOM 855 O O . GLU A 1 104 ? 2.927 2.415 -31.740 1.00 84.69 104 GLU A O 1
ATOM 860 N N . THR A 1 105 ? 3.410 0.948 -30.119 1.00 80.50 105 THR A N 1
ATOM 861 C CA . THR A 1 105 ? 2.273 0.061 -30.344 1.00 80.50 105 THR A CA 1
ATOM 862 C C . THR A 1 105 ? 1.326 0.068 -29.148 1.00 80.50 105 THR A C 1
ATOM 864 O O . THR A 1 105 ? 1.756 0.061 -27.991 1.00 80.50 105 THR A O 1
ATOM 867 N N . GLU A 1 106 ? 0.032 0.031 -29.453 1.00 78.06 106 GLU A N 1
ATOM 868 C CA . GLU A 1 106 ? -1.060 -0.188 -28.501 1.00 78.06 106 GLU A CA 1
ATOM 869 C C . GLU A 1 106 ? -1.493 -1.666 -28.458 1.00 78.06 106 GLU A C 1
ATOM 871 O O . GLU A 1 106 ? -2.582 -2.010 -28.001 1.00 78.06 106 GLU A O 1
ATOM 876 N N . GLU A 1 107 ? -0.633 -2.574 -28.922 1.00 87.94 107 GLU A N 1
ATOM 877 C CA . GLU A 1 107 ? -0.819 -4.010 -28.739 1.00 87.94 107 GLU A CA 1
ATOM 878 C C . GLU A 1 107 ? -0.912 -4.385 -27.257 1.00 87.94 107 GLU A C 1
ATOM 880 O O . GLU A 1 107 ? -0.280 -3.769 -26.388 1.00 87.94 107 GLU A O 1
ATOM 885 N N . ASN A 1 108 ? -1.642 -5.474 -26.996 1.00 93.56 108 ASN A N 1
ATOM 886 C CA . ASN A 1 108 ? -1.780 -6.075 -25.674 1.00 93.56 108 ASN A CA 1
ATOM 887 C C . ASN A 1 108 ? -0.402 -6.188 -24.971 1.00 93.56 108 ASN A C 1
ATOM 889 O O . ASN A 1 108 ? 0.468 -6.907 -25.463 1.00 93.56 108 ASN A O 1
ATOM 893 N N . PRO A 1 109 ? -0.185 -5.546 -23.809 1.00 94.56 109 PRO A N 1
ATOM 894 C CA . PRO A 1 109 ? 1.096 -5.528 -23.110 1.00 94.56 109 PRO A CA 1
ATOM 895 C C . PRO A 1 109 ? 1.583 -6.901 -22.631 1.00 94.56 109 PRO A C 1
ATOM 897 O O . PRO A 1 109 ? 2.766 -7.043 -22.313 1.00 94.56 109 PRO A O 1
ATOM 900 N N . LEU A 1 110 ? 0.713 -7.915 -22.561 1.00 94.56 110 LEU A N 1
ATOM 901 C CA . LEU A 1 110 ? 1.110 -9.300 -22.284 1.00 94.56 110 LEU A CA 1
ATOM 902 C C . LEU A 1 110 ? 1.729 -9.991 -23.503 1.00 94.56 110 LEU A C 1
ATOM 904 O O . LEU A 1 110 ? 2.447 -10.982 -23.341 1.00 94.56 110 LEU A O 1
ATOM 908 N N . SER A 1 111 ? 1.475 -9.487 -24.712 1.00 93.00 111 SER A N 1
ATOM 909 C CA . SER A 1 111 ? 2.036 -10.046 -25.937 1.00 93.00 111 SER A CA 1
ATOM 910 C C . SER A 1 111 ? 3.547 -9.795 -26.011 1.00 93.00 111 SER A C 1
ATOM 912 O O . SER A 1 111 ? 4.152 -9.083 -25.200 1.00 93.00 111 SER A O 1
ATOM 914 N N . LYS A 1 112 ? 4.208 -10.429 -26.977 1.00 92.44 112 LYS A N 1
ATOM 915 C CA . LYS A 1 112 ? 5.585 -10.096 -27.330 1.00 92.44 112 LYS A CA 1
ATOM 916 C C . LYS A 1 112 ? 5.536 -9.199 -28.560 1.00 92.44 112 LYS A C 1
ATOM 918 O O . LYS A 1 112 ? 5.145 -9.675 -29.619 1.00 92.44 112 LYS A O 1
ATOM 923 N N . SER A 1 113 ? 5.976 -7.951 -28.427 1.00 90.12 113 SER A N 1
ATOM 924 C CA . SER A 1 113 ? 6.088 -7.061 -29.583 1.00 90.12 113 SER A CA 1
ATOM 925 C C . SER A 1 113 ? 7.417 -7.276 -30.311 1.00 90.12 113 SER A C 1
ATOM 927 O O . SER A 1 113 ? 8.434 -7.635 -29.701 1.00 90.12 113 SER A O 1
ATOM 929 N N . SER A 1 114 ? 7.414 -7.046 -31.623 1.00 89.50 114 SER A N 1
ATOM 930 C CA . SER A 1 114 ? 8.630 -6.910 -32.434 1.00 89.50 114 SER A CA 1
ATOM 931 C C . SER A 1 114 ? 9.335 -5.572 -32.178 1.00 89.50 114 SER A C 1
ATOM 933 O O . SER A 1 114 ? 10.551 -5.473 -32.354 1.00 89.50 114 SER A O 1
ATOM 935 N N . VAL A 1 115 ? 8.599 -4.564 -31.698 1.00 89.44 115 VAL A N 1
ATOM 936 C CA . VAL A 1 115 ? 9.126 -3.243 -31.356 1.00 89.44 115 VAL A CA 1
ATOM 937 C C . VAL A 1 115 ? 9.697 -3.270 -29.941 1.00 89.44 115 VAL A C 1
ATOM 939 O O . VAL A 1 115 ? 9.067 -3.716 -28.980 1.00 89.44 115 VAL A O 1
ATOM 942 N N . LYS A 1 116 ? 10.932 -2.787 -29.782 1.00 89.81 116 LYS A N 1
ATOM 943 C CA . LYS A 1 116 ? 11.577 -2.716 -28.468 1.00 89.81 116 LYS A CA 1
ATOM 944 C C . LYS A 1 116 ? 10.983 -1.546 -27.670 1.00 89.81 116 LYS A C 1
ATOM 946 O O . LYS A 1 116 ? 11.145 -0.405 -28.093 1.00 89.81 116 LYS A O 1
ATOM 951 N N . PRO A 1 117 ? 10.376 -1.777 -26.490 1.00 92.38 117 PRO A N 1
ATOM 952 C CA . PRO A 1 117 ? 9.878 -0.679 -25.676 1.00 92.38 117 PRO A CA 1
ATOM 953 C C . PRO A 1 117 ? 11.031 0.141 -25.085 1.00 92.38 117 PRO A C 1
ATOM 955 O O . PRO A 1 117 ? 12.061 -0.406 -24.670 1.00 92.38 117 PRO A O 1
ATOM 958 N N . SER A 1 118 ? 10.829 1.452 -25.021 1.00 94.00 118 SER A N 1
ATOM 959 C CA . SER A 1 118 ? 11.692 2.412 -24.330 1.00 94.00 118 SER A CA 1
ATOM 960 C C . SER A 1 118 ? 11.334 2.489 -22.843 1.00 94.00 118 SER A C 1
ATOM 962 O O . SER A 1 118 ? 10.188 2.257 -22.461 1.00 94.00 118 SER A O 1
ATOM 964 N N . TYR A 1 119 ? 12.313 2.805 -21.995 1.00 94.44 119 TYR A N 1
ATOM 965 C CA . TYR A 1 119 ? 12.107 3.046 -20.565 1.00 94.44 119 TYR A CA 1
ATOM 966 C C . TYR A 1 119 ? 12.250 4.544 -20.282 1.00 94.44 119 TYR A C 1
ATOM 968 O O . TYR A 1 119 ? 13.275 5.134 -20.622 1.00 94.44 119 TYR A O 1
ATOM 976 N N . LYS A 1 120 ? 11.232 5.153 -19.670 1.00 92.44 120 LYS A N 1
ATOM 977 C CA . LYS A 1 120 ? 11.183 6.582 -19.336 1.00 92.44 120 LYS A CA 1
ATOM 978 C C . LYS A 1 120 ? 10.893 6.734 -17.842 1.00 92.44 120 LYS A C 1
ATOM 980 O O . LYS A 1 120 ? 9.736 6.721 -17.429 1.00 92.44 120 LYS A O 1
ATOM 985 N N . ASP A 1 121 ? 11.947 6.820 -17.031 1.00 89.31 121 ASP A N 1
ATOM 986 C CA . ASP A 1 121 ? 11.822 6.890 -15.569 1.00 89.31 121 ASP A CA 1
ATOM 987 C C . ASP A 1 121 ? 10.939 8.065 -15.126 1.00 89.31 121 ASP A C 1
ATOM 989 O O . ASP A 1 121 ? 10.995 9.141 -15.719 1.00 89.31 121 ASP A O 1
ATOM 993 N N . SER A 1 122 ? 10.105 7.845 -14.107 1.00 83.56 122 SER A N 1
ATOM 994 C CA . SER A 1 122 ? 9.113 8.817 -13.605 1.00 83.56 122 SER A CA 1
ATOM 995 C C . SER A 1 122 ? 8.057 9.287 -14.612 1.00 83.56 122 SER A C 1
ATOM 997 O O . SER A 1 122 ? 7.265 10.168 -14.290 1.00 83.56 122 SER A O 1
ATOM 999 N N . ARG A 1 123 ? 7.991 8.706 -15.815 1.00 85.62 123 ARG A N 1
ATOM 1000 C CA . ARG A 1 123 ? 6.947 9.004 -16.803 1.00 85.62 123 ARG A CA 1
ATOM 1001 C C . ARG A 1 123 ? 6.019 7.807 -16.918 1.00 85.62 123 ARG A C 1
ATOM 1003 O O . ARG A 1 123 ? 6.253 6.908 -17.726 1.00 85.62 123 ARG A O 1
ATOM 1010 N N . SER A 1 124 ? 4.997 7.780 -16.067 1.00 86.06 124 SER A N 1
ATOM 1011 C CA . SER A 1 124 ? 3.959 6.745 -16.081 1.00 86.06 124 SER A CA 1
ATOM 1012 C C . SER A 1 124 ? 3.243 6.713 -17.425 1.00 86.06 124 SER A C 1
ATOM 1014 O O . SER A 1 124 ? 2.849 7.757 -17.933 1.00 86.06 124 SER A O 1
ATOM 1016 N N . ASN A 1 125 ? 3.062 5.520 -17.980 1.00 89.88 125 ASN A N 1
ATOM 1017 C CA . ASN A 1 125 ? 2.343 5.297 -19.224 1.00 89.88 125 ASN A CA 1
ATOM 1018 C C . ASN A 1 125 ? 0.837 5.086 -18.944 1.00 89.88 125 ASN A C 1
ATOM 1020 O O . ASN A 1 125 ? 0.478 4.040 -18.387 1.00 89.88 125 ASN A O 1
ATOM 1024 N N . PRO A 1 126 ? -0.054 6.020 -19.340 1.00 88.75 126 PRO A N 1
ATOM 1025 C CA . PRO A 1 126 ? -1.494 5.904 -19.097 1.00 88.75 126 PRO A CA 1
ATOM 1026 C C . PRO A 1 126 ? -2.131 4.689 -19.779 1.00 88.75 126 PRO A C 1
ATOM 1028 O O . PRO A 1 126 ? -3.042 4.083 -19.220 1.00 88.75 126 PRO A O 1
ATOM 1031 N N . PHE A 1 127 ? -1.615 4.271 -20.940 1.00 91.31 127 PHE A N 1
ATOM 1032 C CA . PHE A 1 127 ? -2.085 3.072 -21.641 1.00 91.31 127 PHE A CA 1
ATOM 1033 C C . PHE A 1 127 ? -1.869 1.809 -20.795 1.00 91.31 127 PHE A C 1
ATOM 1035 O O . PHE A 1 127 ? -2.777 0.989 -20.652 1.00 91.31 127 PHE A O 1
ATOM 1042 N N . LEU A 1 128 ? -0.696 1.684 -20.164 1.00 92.88 128 LEU A N 1
ATOM 1043 C CA . LEU A 1 128 ? -0.401 0.579 -19.247 1.00 92.88 128 LEU A CA 1
ATOM 1044 C C . LEU A 1 128 ? -1.205 0.681 -17.950 1.00 92.88 128 LEU A C 1
ATOM 1046 O O . LEU A 1 128 ? -1.646 -0.342 -17.425 1.00 92.88 128 LEU A O 1
ATOM 1050 N N . ALA A 1 129 ? -1.404 1.895 -17.431 1.00 90.31 129 ALA A N 1
ATOM 1051 C CA . ALA A 1 129 ? -2.234 2.120 -16.251 1.00 90.31 129 ALA A CA 1
ATOM 1052 C C . ALA A 1 129 ? -3.688 1.688 -16.502 1.00 90.31 129 ALA A C 1
ATOM 1054 O O . ALA A 1 129 ? -4.265 1.006 -15.659 1.00 90.31 129 ALA A O 1
ATOM 1055 N N . ASN A 1 130 ? -4.240 1.997 -17.680 1.00 90.56 130 ASN A N 1
ATOM 1056 C CA . ASN A 1 130 ? -5.588 1.602 -18.093 1.00 90.56 130 ASN A CA 1
ATOM 1057 C C . ASN A 1 130 ? -5.810 0.088 -18.133 1.00 90.56 130 ASN A C 1
ATOM 1059 O O . ASN A 1 130 ? -6.926 -0.386 -17.943 1.00 90.56 130 ASN A O 1
ATOM 1063 N N . GLN A 1 131 ? -4.741 -0.674 -18.326 1.00 93.44 131 GLN A N 1
ATOM 1064 C CA . GLN A 1 131 ? -4.776 -2.133 -18.415 1.00 93.44 131 GLN A CA 1
ATOM 1065 C C . GLN A 1 131 ? -4.266 -2.823 -17.150 1.00 93.44 131 GLN A C 1
ATOM 1067 O O . GLN A 1 131 ? -4.150 -4.043 -17.108 1.00 93.44 131 GLN A O 1
ATOM 1072 N N . SER A 1 132 ? -3.944 -2.046 -16.119 1.00 94.69 132 SER A N 1
ATOM 1073 C CA . SER A 1 132 ? -3.470 -2.554 -14.840 1.00 94.69 132 SER A CA 1
ATOM 1074 C C . SER A 1 132 ? -4.576 -2.497 -13.792 1.00 94.69 132 SER A C 1
ATOM 1076 O O . SER A 1 132 ? -5.384 -1.573 -13.758 1.00 94.69 132 SER A O 1
ATOM 1078 N N . ASP A 1 133 ? -4.528 -3.417 -12.838 1.00 95.75 133 ASP A N 1
ATOM 1079 C CA . ASP A 1 133 ? -5.342 -3.374 -11.624 1.00 95.75 133 ASP A CA 1
ATOM 1080 C C . ASP A 1 133 ? -4.775 -2.411 -10.569 1.00 95.75 133 ASP A C 1
ATOM 1082 O O . ASP A 1 133 ? -5.461 -2.064 -9.609 1.00 95.75 133 ASP A O 1
ATOM 1086 N N . LYS A 1 134 ? -3.546 -1.913 -10.761 1.00 92.62 134 LYS A N 1
ATOM 1087 C CA . LYS A 1 134 ? -2.878 -0.969 -9.851 1.00 92.62 134 LYS A CA 1
ATOM 1088 C C . LYS A 1 134 ? -3.726 0.265 -9.519 1.00 92.62 134 LYS A C 1
ATOM 1090 O O . LYS A 1 134 ? -3.906 0.540 -8.332 1.00 92.62 134 LYS A O 1
ATOM 1095 N N . PRO A 1 135 ? -4.294 0.991 -10.500 1.00 90.38 135 PRO A N 1
ATOM 1096 C CA . PRO A 1 135 ? -5.287 2.022 -10.226 1.00 90.38 135 PRO A CA 1
ATOM 1097 C C . PRO A 1 135 ? -6.487 1.617 -9.384 1.00 90.38 135 PRO A C 1
ATOM 1099 O O . PRO A 1 135 ? -6.983 2.437 -8.612 1.00 90.38 135 PRO A O 1
ATOM 1102 N N . LYS A 1 136 ? -6.996 0.395 -9.562 1.00 92.62 136 LYS A N 1
ATOM 1103 C CA . LYS A 1 136 ? -8.167 -0.079 -8.824 1.00 92.62 136 LYS A CA 1
ATOM 1104 C C . LYS A 1 136 ? -7.803 -0.317 -7.366 1.00 92.62 136 LYS A C 1
ATOM 1106 O O . LYS A 1 136 ? -8.485 0.211 -6.501 1.00 92.62 136 LYS A O 1
ATOM 1111 N N . LEU A 1 137 ? -6.694 -1.010 -7.097 1.00 94.44 137 LEU A N 1
ATOM 1112 C CA . LEU A 1 137 ? -6.222 -1.239 -5.729 1.00 94.44 137 LEU A CA 1
ATOM 1113 C C . LEU A 1 137 ? -5.947 0.086 -5.003 1.00 94.44 137 LEU A C 1
ATOM 1115 O O . LEU A 1 137 ? -6.409 0.283 -3.884 1.00 94.44 137 LEU A O 1
ATOM 1119 N N . ALA A 1 138 ? -5.265 1.025 -5.668 1.00 90.44 138 ALA A N 1
ATOM 1120 C CA . ALA A 1 138 ? -5.004 2.349 -5.107 1.00 90.44 138 ALA A CA 1
ATOM 1121 C C . ALA A 1 138 ? -6.303 3.094 -4.750 1.00 90.44 138 ALA A C 1
ATOM 1123 O O . ALA A 1 138 ? -6.422 3.632 -3.651 1.00 90.44 138 ALA A O 1
ATOM 1124 N N . GLN A 1 139 ? -7.296 3.093 -5.649 1.00 89.50 139 GLN A N 1
ATOM 1125 C CA . GLN A 1 139 ? -8.593 3.716 -5.376 1.00 89.50 139 GLN A CA 1
ATOM 1126 C C . GLN A 1 139 ? -9.380 3.006 -4.294 1.00 89.50 139 GLN A C 1
ATOM 1128 O O . GLN A 1 139 ? -10.044 3.689 -3.529 1.00 89.50 139 GLN A O 1
ATOM 1133 N N . LEU A 1 140 ? -9.347 1.677 -4.232 1.00 94.88 140 LEU A N 1
ATOM 1134 C CA . LEU A 1 140 ? -10.045 0.937 -3.191 1.00 94.88 140 LEU A CA 1
ATOM 1135 C C . LEU A 1 140 ? -9.539 1.385 -1.824 1.00 94.88 140 LEU A C 1
ATOM 1137 O O . LEU A 1 140 ? -10.331 1.842 -1.004 1.00 94.88 140 LEU A O 1
ATOM 1141 N N . CYS A 1 141 ? -8.222 1.336 -1.612 1.00 94.06 141 CYS A N 1
ATOM 1142 C CA . CYS A 1 141 ? -7.628 1.717 -0.335 1.00 94.06 141 CYS A CA 1
ATOM 1143 C C . CYS A 1 141 ? -7.883 3.197 -0.015 1.00 94.06 141 CYS A C 1
ATOM 1145 O O . CYS A 1 141 ? -8.229 3.527 1.115 1.00 94.06 141 CYS A O 1
ATOM 1147 N N . ALA A 1 142 ? -7.778 4.086 -1.009 1.00 90.00 142 ALA A N 1
ATOM 1148 C CA . ALA A 1 142 ? -8.046 5.510 -0.821 1.00 90.00 142 ALA A CA 1
ATOM 1149 C C . ALA A 1 142 ? -9.525 5.813 -0.520 1.00 90.00 142 ALA A C 1
ATOM 1151 O O . ALA A 1 142 ? -9.812 6.611 0.367 1.00 90.00 142 ALA A O 1
ATOM 1152 N N . ARG A 1 143 ? -10.471 5.170 -1.221 1.00 92.69 143 ARG A N 1
ATOM 1153 C CA . ARG A 1 143 ? -11.914 5.328 -0.979 1.00 92.69 143 ARG A CA 1
ATOM 1154 C C . ARG A 1 143 ? -12.282 4.833 0.414 1.00 92.69 143 ARG A C 1
ATOM 1156 O O . ARG A 1 143 ? -12.951 5.556 1.139 1.00 92.69 143 ARG A O 1
ATOM 1163 N N . VAL A 1 144 ? -11.821 3.640 0.800 1.00 96.19 144 VAL A N 1
ATOM 1164 C CA . VAL A 1 144 ? -12.099 3.071 2.128 1.00 96.19 144 VAL A CA 1
ATOM 1165 C C . VAL A 1 144 ? -11.515 3.952 3.232 1.00 96.19 144 VAL A C 1
ATOM 1167 O O . VAL A 1 144 ? -12.198 4.210 4.215 1.00 96.19 144 VAL A O 1
ATOM 1170 N N . HIS A 1 145 ? -10.305 4.489 3.058 1.00 94.12 145 HIS A N 1
ATOM 1171 C CA . HIS A 1 145 ? -9.709 5.409 4.033 1.00 94.12 145 HIS A CA 1
ATOM 1172 C C . HIS A 1 145 ? -10.466 6.728 4.161 1.00 94.12 145 HIS A C 1
ATOM 1174 O O . HIS A 1 145 ? -10.782 7.137 5.275 1.00 94.12 145 HIS A O 1
ATOM 1180 N N . LEU A 1 146 ? -10.841 7.360 3.044 1.00 92.56 146 LEU A N 1
ATOM 1181 C CA . LEU A 1 146 ? -11.652 8.579 3.078 1.00 92.56 146 LEU A CA 1
ATOM 1182 C C . LEU A 1 146 ? -13.006 8.326 3.751 1.00 92.56 146 LEU A C 1
ATOM 1184 O O . LEU A 1 146 ? -13.409 9.088 4.628 1.00 92.56 146 LEU A O 1
ATOM 1188 N N . LEU A 1 147 ? -13.683 7.232 3.395 1.00 95.19 147 LEU A N 1
ATOM 1189 C CA . LEU A 1 147 ? -14.951 6.853 4.012 1.00 95.19 147 LEU A CA 1
ATOM 1190 C C . LEU A 1 147 ? -14.795 6.488 5.492 1.00 95.19 147 LEU A C 1
ATOM 1192 O O . LEU A 1 147 ? -15.697 6.785 6.267 1.00 95.19 147 LEU A O 1
ATOM 1196 N N . ALA A 1 148 ? -13.669 5.910 5.917 1.00 95.69 148 ALA A N 1
ATOM 1197 C CA . ALA A 1 148 ? -13.378 5.661 7.327 1.00 95.69 148 ALA A CA 1
ATOM 1198 C C . ALA A 1 148 ? -13.234 6.972 8.111 1.00 95.69 148 ALA A C 1
ATOM 1200 O O . ALA A 1 148 ? -13.830 7.118 9.176 1.00 95.69 148 ALA A O 1
ATOM 1201 N N . LEU A 1 149 ? -12.518 7.957 7.558 1.00 93.38 149 LEU A N 1
ATOM 1202 C CA . LEU A 1 149 ? -12.414 9.300 8.138 1.00 93.38 149 LEU A CA 1
ATOM 1203 C C . LEU A 1 149 ? -13.786 9.991 8.210 1.00 93.38 149 LEU A C 1
ATOM 1205 O O . LEU A 1 149 ? -14.133 10.574 9.238 1.00 93.38 149 LEU A O 1
ATOM 1209 N N . ALA A 1 150 ? -14.580 9.909 7.138 1.00 93.50 150 ALA A N 1
ATOM 1210 C CA . ALA A 1 150 ? -15.928 10.471 7.098 1.00 93.50 150 ALA A CA 1
ATOM 1211 C C . ALA A 1 150 ? -16.852 9.779 8.109 1.00 93.50 150 ALA A C 1
ATOM 1213 O O . ALA A 1 150 ? -17.564 10.447 8.852 1.00 93.50 150 ALA A O 1
ATOM 1214 N N . SER A 1 151 ? -16.785 8.453 8.209 1.00 95.19 151 SER A N 1
ATOM 1215 C CA . SER A 1 151 ? -17.548 7.674 9.185 1.00 95.19 151 SER A CA 1
ATOM 1216 C C . SER A 1 151 ? -17.139 8.019 10.610 1.00 95.19 151 SER A C 1
ATOM 1218 O O . SER A 1 151 ? -18.004 8.226 11.450 1.00 95.19 151 SER A O 1
ATOM 1220 N N . ALA A 1 152 ? -15.842 8.170 10.888 1.00 93.88 152 ALA A N 1
ATOM 1221 C CA . ALA A 1 152 ? -15.356 8.598 12.194 1.00 93.88 152 ALA A CA 1
ATOM 1222 C C . ALA A 1 152 ? -15.888 9.985 12.588 1.00 93.88 152 ALA A C 1
ATOM 1224 O O . ALA A 1 152 ? -16.221 10.188 13.754 1.00 93.88 152 ALA A O 1
ATOM 1225 N N . LYS A 1 153 ? -16.017 10.913 11.631 1.00 91.94 153 LYS A N 1
ATOM 1226 C CA . LYS A 1 153 ? -16.484 12.283 11.882 1.00 91.94 153 LYS A CA 1
ATOM 1227 C C . LYS A 1 153 ? -18.008 12.421 11.949 1.00 91.94 153 LYS A C 1
ATOM 1229 O O . LYS A 1 153 ? -18.504 13.092 12.847 1.00 91.94 153 LYS A O 1
ATOM 1234 N N . TYR A 1 154 ? -18.732 11.820 11.008 1.00 90.69 154 TYR A N 1
ATOM 1235 C CA . TYR A 1 154 ? -20.169 12.049 10.807 1.00 90.69 154 TYR A CA 1
ATOM 1236 C C . TYR A 1 154 ? -21.056 10.897 11.292 1.00 90.69 154 TYR A C 1
ATOM 1238 O O . TYR A 1 154 ? -22.237 11.114 11.524 1.00 90.69 154 TYR A O 1
ATOM 1246 N N . LYS A 1 155 ? -20.498 9.693 11.487 1.00 88.50 155 LYS A N 1
ATOM 1247 C CA . LYS A 1 155 ? -21.217 8.493 11.962 1.00 88.50 155 LYS A CA 1
ATOM 1248 C C . LYS A 1 155 ? -22.404 8.073 11.075 1.00 88.50 155 LYS A C 1
ATOM 1250 O O . LYS A 1 155 ? -23.350 7.454 11.551 1.00 88.50 155 LYS A O 1
ATOM 1255 N N . GLU A 1 156 ? -22.340 8.379 9.781 1.00 91.25 156 GLU A N 1
ATOM 1256 C CA . GLU A 1 156 ? -23.391 8.047 8.814 1.00 91.25 156 GLU A CA 1
ATOM 1257 C C . GLU A 1 156 ? -23.313 6.584 8.350 1.00 91.25 156 GLU A C 1
ATOM 1259 O O . GLU A 1 156 ? -22.249 6.087 7.964 1.00 91.25 156 GLU A O 1
ATOM 1264 N N . LYS A 1 157 ? -24.458 5.892 8.341 1.00 93.62 157 LYS A N 1
ATOM 1265 C CA . LYS A 1 157 ? -24.538 4.443 8.082 1.00 93.62 157 LYS A CA 1
ATOM 1266 C C . LYS A 1 157 ? -24.139 4.053 6.654 1.00 93.62 157 LYS A C 1
ATOM 1268 O O . LYS A 1 157 ? -23.478 3.035 6.459 1.00 93.62 157 LYS A O 1
ATOM 1273 N N . HIS A 1 158 ? -24.503 4.856 5.655 1.00 96.31 158 HIS A N 1
ATOM 1274 C CA . HIS A 1 158 ? -24.284 4.530 4.238 1.00 96.31 158 HIS A CA 1
ATOM 1275 C C . HIS A 1 158 ? -22.803 4.468 3.845 1.00 96.31 158 HIS A C 1
ATOM 1277 O O . HIS A 1 158 ? -22.441 3.740 2.920 1.00 96.31 158 HIS A O 1
ATOM 1283 N N . TYR A 1 159 ? -21.922 5.187 4.550 1.00 97.12 159 TYR A N 1
ATOM 1284 C CA . TYR A 1 159 ? -20.477 5.068 4.340 1.00 97.12 159 TYR A CA 1
ATOM 1285 C C . TYR A 1 159 ? -19.969 3.683 4.752 1.00 97.12 159 TYR A C 1
ATOM 1287 O O . TYR A 1 159 ? -19.190 3.074 4.018 1.00 97.12 159 TYR A O 1
ATOM 1295 N N . ILE A 1 160 ? -20.447 3.167 5.889 1.00 97.62 160 ILE A N 1
ATOM 1296 C CA . ILE A 1 160 ? -20.092 1.838 6.401 1.00 97.62 160 ILE A CA 1
ATOM 1297 C C . ILE A 1 160 ? -20.621 0.738 5.484 1.00 97.62 160 ILE A C 1
ATOM 1299 O O . ILE A 1 160 ? -19.884 -0.194 5.176 1.00 97.62 160 ILE A O 1
ATOM 1303 N N . GLU A 1 161 ? -21.856 0.869 4.996 1.00 97.81 161 GLU A N 1
ATOM 1304 C CA . GLU A 1 161 ? -22.450 -0.083 4.049 1.00 97.81 161 GLU A CA 1
ATOM 1305 C C . GLU A 1 161 ? -21.626 -0.181 2.755 1.00 97.81 161 GLU A C 1
ATOM 1307 O O . GLU A 1 161 ? -21.304 -1.285 2.317 1.00 97.81 161 GLU A O 1
ATOM 1312 N N . TYR A 1 162 ? -21.199 0.957 2.187 1.00 98.31 162 TYR A N 1
ATOM 1313 C CA . TYR A 1 162 ? -20.315 0.958 1.016 1.00 98.31 162 TYR A CA 1
ATOM 1314 C C . TYR A 1 162 ? -18.957 0.313 1.325 1.00 98.31 162 TYR A C 1
ATOM 1316 O O . TYR A 1 162 ? -18.444 -0.455 0.511 1.00 98.31 162 TYR A O 1
ATOM 1324 N N . ILE A 1 163 ? -18.347 0.637 2.475 1.00 98.56 163 ILE A N 1
ATOM 1325 C CA . ILE A 1 163 ? -17.060 0.051 2.880 1.00 98.56 163 ILE A CA 1
ATOM 1326 C C . ILE A 1 163 ? -17.184 -1.469 2.976 1.00 98.56 163 ILE A C 1
ATOM 1328 O O . ILE A 1 163 ? -16.371 -2.173 2.380 1.00 98.56 163 ILE A O 1
ATOM 1332 N N . HIS A 1 164 ? -18.197 -1.962 3.688 1.00 98.44 164 HIS A N 1
ATOM 1333 C CA . HIS A 1 164 ? -18.416 -3.388 3.892 1.00 98.44 164 HIS A CA 1
ATOM 1334 C C . HIS A 1 164 ? -18.558 -4.127 2.556 1.00 98.44 164 HIS A C 1
ATOM 1336 O O . HIS A 1 164 ? -17.808 -5.066 2.290 1.00 98.44 164 HIS A O 1
ATOM 1342 N N . GLU A 1 165 ? -19.423 -3.639 1.664 1.00 98.62 165 GLU A N 1
ATOM 1343 C CA . GLU A 1 165 ? -19.638 -4.258 0.353 1.00 98.62 165 GLU A CA 1
ATOM 1344 C C . GLU A 1 165 ? -18.382 -4.194 -0.534 1.00 98.62 165 GLU A C 1
ATOM 1346 O O . GLU A 1 165 ? -18.008 -5.175 -1.177 1.00 98.62 165 GLU A O 1
ATOM 1351 N N . GLN A 1 166 ? -17.659 -3.068 -0.533 1.00 98.69 166 GLN A N 1
ATOM 1352 C CA . GLN A 1 166 ? -16.420 -2.933 -1.302 1.00 98.69 166 GLN A CA 1
ATOM 1353 C C . GLN A 1 166 ? -15.325 -3.900 -0.824 1.00 98.69 166 GLN A C 1
ATOM 1355 O O . GLN A 1 166 ? -14.569 -4.413 -1.659 1.00 98.69 166 GLN A O 1
ATOM 1360 N N . LEU A 1 167 ? -15.212 -4.131 0.489 1.00 98.75 167 LEU A N 1
ATOM 1361 C CA . LEU A 1 167 ? -14.275 -5.101 1.061 1.00 98.75 167 LEU A CA 1
ATOM 1362 C C . LEU A 1 167 ? -14.701 -6.535 0.741 1.00 98.75 167 LEU A C 1
ATOM 1364 O O . LEU A 1 167 ? -13.853 -7.325 0.322 1.00 98.75 167 LEU A O 1
ATOM 1368 N N . ASN A 1 168 ? -15.996 -6.842 0.853 1.00 98.75 168 ASN A N 1
ATOM 1369 C CA . ASN A 1 168 ? -16.548 -8.144 0.492 1.00 98.75 168 ASN A CA 1
ATOM 1370 C C . ASN A 1 168 ? -16.227 -8.493 -0.970 1.00 98.75 168 ASN A C 1
ATOM 1372 O O . ASN A 1 168 ? -15.608 -9.521 -1.237 1.00 98.75 168 ASN A O 1
ATOM 1376 N N . ILE A 1 169 ? -16.530 -7.591 -1.911 1.00 98.69 169 ILE A N 1
ATOM 1377 C CA . ILE A 1 169 ? -16.265 -7.787 -3.345 1.00 98.69 169 ILE A CA 1
ATOM 1378 C C . ILE A 1 169 ? -14.782 -8.063 -3.617 1.00 98.69 169 ILE A C 1
ATOM 1380 O O . ILE A 1 169 ? -14.457 -8.925 -4.434 1.00 98.69 169 ILE A O 1
ATOM 1384 N N . TRP A 1 170 ? -13.872 -7.327 -2.975 1.00 98.69 170 TRP A N 1
ATOM 1385 C CA . TRP A 1 170 ? -12.451 -7.408 -3.311 1.00 98.69 170 TRP A CA 1
ATOM 1386 C C . TRP A 1 170 ? -11.708 -8.542 -2.601 1.00 98.69 170 TRP A C 1
ATOM 1388 O O . TRP A 1 170 ? -10.768 -9.086 -3.177 1.00 98.69 170 TRP A O 1
ATOM 1398 N N . PHE A 1 171 ? -12.088 -8.905 -1.377 1.00 98.75 171 PHE A N 1
ATOM 1399 C CA . PHE A 1 171 ? -11.306 -9.828 -0.546 1.00 98.75 171 PHE A CA 1
ATOM 1400 C C . PHE A 1 171 ? -12.021 -11.141 -0.217 1.00 98.75 171 PHE A C 1
ATOM 1402 O O . PHE A 1 171 ? -11.341 -12.142 0.000 1.00 98.75 171 PHE A O 1
ATOM 1409 N N . VAL A 1 172 ? -13.357 -11.169 -0.218 1.00 98.56 172 VAL A N 1
ATOM 1410 C CA . VAL A 1 172 ? -14.132 -12.269 0.381 1.00 98.56 172 VAL A CA 1
ATOM 1411 C C . VAL A 1 172 ? -14.941 -13.035 -0.661 1.00 98.56 172 VAL A C 1
ATOM 1413 O O . VAL A 1 172 ? -14.746 -14.241 -0.823 1.00 98.56 172 VAL A O 1
ATOM 1416 N N . GLU A 1 173 ? -15.808 -12.345 -1.404 1.00 98.44 173 GLU A N 1
ATOM 1417 C CA . GLU A 1 173 ? -16.748 -12.942 -2.354 1.00 98.44 173 GLU A CA 1
ATOM 1418 C C . GLU A 1 173 ? -16.013 -13.804 -3.385 1.00 98.44 173 GLU A C 1
ATOM 1420 O O . GLU A 1 173 ? -15.248 -13.304 -4.206 1.00 98.44 173 GLU A O 1
ATOM 1425 N N . GLN A 1 174 ? -16.257 -15.115 -3.378 1.00 96.88 174 GLN A N 1
ATOM 1426 C CA . GLN A 1 174 ? -15.486 -16.089 -4.152 1.00 96.88 174 GLN A CA 1
ATOM 1427 C C . GLN A 1 174 ? -15.420 -15.759 -5.647 1.00 96.88 174 GLN A C 1
ATOM 1429 O O . GLN A 1 174 ? -14.400 -16.019 -6.292 1.00 96.88 174 GLN A O 1
ATOM 1434 N N . LYS A 1 175 ? -16.495 -15.196 -6.212 1.00 97.62 175 LYS A N 1
ATOM 1435 C CA . LYS A 1 175 ? -16.535 -14.835 -7.635 1.00 97.62 175 LYS A CA 1
ATOM 1436 C C . LYS A 1 175 ? -15.634 -13.651 -7.967 1.00 97.62 175 LYS A C 1
ATOM 1438 O O . LYS A 1 175 ? -15.085 -13.623 -9.065 1.00 97.62 175 LYS A O 1
ATOM 1443 N N . THR A 1 176 ? -15.460 -12.703 -7.051 1.00 98.06 176 THR A N 1
ATOM 1444 C CA . THR A 1 176 ? -14.785 -11.422 -7.316 1.00 98.06 176 THR A CA 1
ATOM 1445 C C . THR A 1 176 ? -13.528 -11.192 -6.489 1.00 98.06 176 THR A C 1
ATOM 1447 O O . THR A 1 176 ? -12.783 -10.263 -6.787 1.00 98.06 176 THR A O 1
ATOM 1450 N N . ARG A 1 177 ? -13.237 -12.031 -5.491 1.00 98.31 177 ARG A N 1
ATOM 1451 C CA . ARG A 1 177 ? -12.099 -11.838 -4.593 1.00 98.31 177 ARG A CA 1
ATOM 1452 C C . ARG A 1 177 ? -10.790 -11.860 -5.366 1.00 98.31 177 ARG A C 1
ATOM 1454 O O . ARG A 1 177 ? -10.567 -12.731 -6.207 1.00 98.31 177 ARG A O 1
ATOM 1461 N N . MET A 1 178 ? -9.898 -10.929 -5.070 1.00 98.69 178 MET A N 1
ATOM 1462 C CA . MET A 1 178 ? -8.531 -10.960 -5.564 1.00 98.69 178 MET A CA 1
ATOM 1463 C C . MET A 1 178 ? -7.839 -12.209 -5.004 1.00 98.69 178 MET A C 1
ATOM 1465 O O . MET A 1 178 ? -7.968 -12.511 -3.823 1.00 98.69 178 MET A O 1
ATOM 1469 N N . SER A 1 179 ? -7.077 -12.944 -5.809 1.00 98.62 179 SER A N 1
ATOM 1470 C CA . SER A 1 179 ? -6.199 -13.988 -5.270 1.00 98.62 179 SER A CA 1
ATOM 1471 C C . SER A 1 179 ? -5.160 -13.342 -4.332 1.00 98.62 179 SER A C 1
ATOM 1473 O O . SER A 1 179 ? -4.593 -12.317 -4.721 1.00 98.62 179 SER A O 1
ATOM 1475 N N . PRO A 1 180 ? -4.835 -13.912 -3.154 1.00 98.12 180 PRO A N 1
ATOM 1476 C CA . PRO A 1 180 ? -3.884 -13.331 -2.193 1.00 98.12 180 PRO A CA 1
ATOM 1477 C C . PRO A 1 180 ? -2.424 -13.509 -2.643 1.00 98.12 180 PRO A C 1
ATOM 1479 O O . PRO A 1 180 ? -1.567 -14.051 -1.953 1.00 98.12 180 PRO A O 1
ATOM 1482 N N . ASN A 1 181 ? -2.126 -13.079 -3.867 1.00 97.81 181 ASN A N 1
ATOM 1483 C CA . ASN A 1 181 ? -0.805 -13.088 -4.464 1.00 97.81 181 ASN A CA 1
ATOM 1484 C C . ASN A 1 181 ? -0.672 -11.974 -5.514 1.00 97.81 181 ASN A C 1
ATOM 1486 O O . ASN A 1 181 ? -1.646 -11.499 -6.091 1.00 97.81 181 ASN A O 1
ATOM 1490 N N . MET A 1 182 ? 0.568 -11.589 -5.811 1.00 97.44 182 MET A N 1
ATOM 1491 C CA . MET A 1 182 ? 0.893 -10.587 -6.834 1.00 97.44 182 MET A CA 1
ATOM 1492 C C . MET A 1 182 ? 1.885 -11.138 -7.864 1.00 97.44 182 MET A C 1
ATOM 1494 O O . MET A 1 182 ? 2.856 -10.484 -8.257 1.00 97.44 182 MET A O 1
ATOM 1498 N N . LYS A 1 183 ? 1.657 -12.377 -8.319 1.00 96.12 183 LYS A N 1
ATOM 1499 C CA . LYS A 1 183 ? 2.518 -13.053 -9.305 1.00 96.12 183 LYS A CA 1
ATOM 1500 C C . LYS A 1 183 ? 2.658 -12.260 -10.613 1.00 96.12 183 LYS A C 1
ATOM 1502 O O . LYS A 1 183 ? 3.727 -12.270 -11.232 1.00 96.12 183 LYS A O 1
ATOM 1507 N N . TYR A 1 184 ? 1.604 -11.555 -11.011 1.00 97.12 184 TYR A N 1
ATOM 1508 C CA . TYR A 1 184 ? 1.517 -10.796 -12.259 1.00 97.12 184 TYR A CA 1
ATOM 1509 C C . TYR A 1 184 ? 1.604 -9.272 -12.045 1.00 97.12 184 TYR A C 1
ATOM 1511 O O . TYR A 1 184 ? 1.231 -8.500 -12.924 1.00 97.12 184 TYR A O 1
ATOM 1519 N N . ALA A 1 185 ? 2.145 -8.817 -10.907 1.00 96.75 185 ALA A N 1
ATOM 1520 C CA . ALA A 1 185 ? 2.334 -7.391 -10.631 1.00 96.75 185 ALA A CA 1
ATOM 1521 C C . ALA A 1 185 ? 3.599 -6.822 -11.293 1.00 96.75 185 ALA A C 1
ATOM 1523 O O . ALA A 1 185 ? 4.694 -7.364 -11.141 1.00 96.75 185 ALA A O 1
ATOM 1524 N N . GLN A 1 186 ? 3.467 -5.685 -11.972 1.00 95.69 186 GLN A N 1
ATOM 1525 C CA . GLN A 1 186 ? 4.489 -4.998 -12.767 1.00 95.69 186 GLN A CA 1
ATOM 1526 C C . GLN A 1 186 ? 5.233 -5.920 -13.740 1.00 95.69 186 GLN A C 1
ATOM 1528 O O . GLN A 1 186 ? 6.469 -5.966 -13.785 1.00 95.69 186 GLN A O 1
ATOM 1533 N N . ILE A 1 187 ? 4.473 -6.665 -14.542 1.00 96.44 187 ILE A N 1
ATOM 1534 C CA . ILE A 1 187 ? 5.001 -7.372 -15.708 1.00 96.44 187 ILE A CA 1
ATOM 1535 C C . ILE A 1 187 ? 5.716 -6.359 -16.606 1.00 96.44 187 ILE A C 1
ATOM 1537 O O . ILE A 1 187 ? 5.229 -5.251 -16.835 1.00 96.44 187 ILE A O 1
ATOM 1541 N N . LYS A 1 188 ? 6.892 -6.730 -17.125 1.00 94.69 188 LYS A N 1
ATOM 1542 C CA . LYS A 1 188 ? 7.551 -5.940 -18.170 1.00 94.69 188 LYS A CA 1
ATOM 1543 C C . LYS A 1 188 ? 6.733 -6.087 -19.459 1.00 94.69 188 LYS A C 1
ATOM 1545 O O . LYS A 1 188 ? 6.714 -7.195 -20.003 1.00 94.69 188 LYS A O 1
ATOM 1550 N N . PRO A 1 189 ? 6.070 -5.023 -19.932 1.00 94.88 189 PRO A N 1
ATOM 1551 C CA . PRO A 1 189 ? 5.150 -5.124 -21.053 1.00 94.88 189 PRO A CA 1
ATOM 1552 C C . PRO A 1 189 ? 5.893 -5.425 -22.358 1.00 94.88 189 PRO A C 1
ATOM 1554 O O . PRO A 1 189 ? 7.086 -5.125 -22.497 1.00 94.88 189 PRO A O 1
ATOM 1557 N N . TRP A 1 190 ? 5.185 -6.039 -23.303 1.00 94.88 190 TRP A N 1
ATOM 1558 C CA . TRP A 1 190 ? 5.642 -6.387 -24.652 1.00 94.88 190 TRP A CA 1
ATOM 1559 C C . TRP A 1 190 ? 6.823 -7.366 -24.712 1.00 94.88 190 TRP A C 1
ATOM 1561 O O . TRP A 1 190 ? 7.496 -7.503 -25.736 1.00 94.88 190 TRP A O 1
ATOM 1571 N N . LYS A 1 191 ? 7.109 -8.062 -23.606 1.00 91.06 191 LYS A N 1
ATOM 1572 C CA . LYS A 1 191 ? 8.182 -9.067 -23.511 1.00 91.06 191 LYS A CA 1
ATOM 1573 C C . LYS A 1 191 ? 7.685 -10.509 -23.588 1.00 91.06 191 LYS A C 1
ATOM 1575 O O . LYS A 1 191 ? 8.523 -11.409 -23.570 1.00 91.06 191 LYS A O 1
ATOM 1580 N N . GLY A 1 192 ? 6.371 -10.746 -23.639 1.00 85.25 192 GLY A N 1
ATOM 1581 C CA . GLY A 1 192 ? 5.800 -12.085 -23.440 1.00 85.25 192 GLY A CA 1
ATOM 1582 C C . GLY A 1 192 ? 6.093 -12.653 -22.043 1.00 85.25 192 GLY A C 1
ATOM 1583 O O . GLY A 1 192 ? 6.199 -13.867 -21.863 1.00 85.25 192 GLY A O 1
ATOM 1584 N N . ALA A 1 193 ? 6.325 -11.776 -21.061 1.00 79.12 193 ALA A N 1
ATOM 1585 C CA . ALA A 1 193 ? 6.694 -12.168 -19.710 1.00 79.12 193 ALA A CA 1
ATOM 1586 C C . ALA A 1 193 ? 5.474 -12.716 -18.957 1.00 79.12 193 ALA A C 1
ATOM 1588 O O . ALA A 1 193 ? 4.417 -12.099 -18.930 1.00 79.12 193 ALA A O 1
ATOM 1589 N N . LYS A 1 194 ? 5.650 -13.861 -18.289 1.00 78.69 194 LYS A N 1
ATOM 1590 C CA . LYS A 1 194 ? 4.582 -14.555 -17.542 1.00 78.69 194 LYS A CA 1
ATOM 1591 C C . LYS A 1 194 ? 4.624 -14.306 -16.029 1.00 78.69 194 LYS A C 1
ATOM 1593 O O . LYS A 1 194 ? 4.036 -15.059 -15.257 1.00 78.69 194 LYS A O 1
ATOM 1598 N N . ARG A 1 195 ? 5.392 -13.303 -15.593 1.00 87.69 195 ARG A N 1
ATOM 1599 C CA . ARG A 1 195 ? 5.577 -12.926 -14.187 1.00 87.69 195 ARG A CA 1
ATOM 1600 C C . ARG A 1 195 ? 6.088 -11.494 -14.086 1.00 87.69 195 ARG A C 1
ATOM 1602 O O . ARG A 1 195 ? 6.855 -11.052 -14.944 1.00 87.69 195 ARG A O 1
ATOM 1609 N N . GLY A 1 196 ? 5.715 -10.811 -13.011 1.00 87.69 196 GLY A N 1
ATOM 1610 C CA . GLY A 1 196 ? 6.273 -9.518 -12.652 1.00 87.69 196 GLY A CA 1
ATOM 1611 C C . GLY A 1 196 ? 6.927 -9.496 -11.266 1.00 87.69 196 GLY A C 1
ATOM 1612 O O . GLY A 1 196 ? 6.983 -10.496 -10.545 1.00 87.69 196 GLY A O 1
ATOM 1613 N N . TYR A 1 197 ? 7.486 -8.338 -10.933 1.00 85.81 197 TYR A N 1
ATOM 1614 C CA . TYR A 1 197 ? 8.161 -8.058 -9.668 1.00 85.81 197 TYR A CA 1
ATOM 1615 C C . TYR A 1 197 ? 7.662 -6.706 -9.188 1.00 85.81 197 TYR A C 1
ATOM 1617 O O . TYR A 1 197 ? 8.396 -5.725 -9.277 1.00 85.81 197 TYR A O 1
ATOM 1625 N N . GLY A 1 198 ? 6.392 -6.628 -8.803 1.00 90.75 198 GLY A N 1
ATOM 1626 C CA . GLY A 1 198 ? 5.667 -5.377 -8.579 1.00 90.75 198 GLY A CA 1
ATOM 1627 C C . GLY A 1 198 ? 4.970 -5.282 -7.234 1.00 90.75 198 GLY A C 1
ATOM 1628 O O . GLY A 1 198 ? 3.975 -4.575 -7.154 1.00 90.75 198 GLY A O 1
ATOM 1629 N N . ILE A 1 199 ? 5.462 -5.982 -6.204 1.00 96.19 199 ILE A N 1
ATOM 1630 C CA . ILE A 1 199 ? 4.824 -6.016 -4.875 1.00 96.19 199 ILE A CA 1
ATOM 1631 C C . ILE A 1 199 ? 4.683 -4.610 -4.286 1.00 96.19 199 ILE A C 1
ATOM 1633 O O . ILE A 1 199 ? 3.703 -4.349 -3.618 1.00 96.19 199 ILE A O 1
ATOM 1637 N N . ILE A 1 200 ? 5.552 -3.656 -4.631 1.00 94.31 200 ILE A N 1
ATOM 1638 C CA . ILE A 1 200 ? 5.373 -2.238 -4.283 1.00 94.31 200 ILE A CA 1
ATOM 1639 C C . ILE A 1 200 ? 3.985 -1.650 -4.618 1.00 94.31 200 ILE A C 1
ATOM 1641 O O . ILE A 1 200 ? 3.589 -0.654 -4.016 1.00 94.31 200 ILE A O 1
ATOM 1645 N N . ASP A 1 201 ? 3.221 -2.234 -5.546 1.00 94.88 201 ASP A N 1
ATOM 1646 C CA . ASP A 1 201 ? 1.831 -1.837 -5.786 1.00 94.88 201 ASP A CA 1
ATOM 1647 C C . ASP A 1 201 ? 0.927 -2.069 -4.557 1.00 94.88 201 ASP A C 1
ATOM 1649 O O . ASP A 1 201 ? -0.007 -1.297 -4.346 1.00 94.88 201 ASP A O 1
ATOM 1653 N N . SER A 1 202 ? 1.215 -3.070 -3.715 1.00 96.19 202 SER A N 1
ATOM 1654 C CA . SER A 1 202 ? 0.443 -3.397 -2.509 1.00 96.19 202 SER A CA 1
ATOM 1655 C C . SER A 1 202 ? 0.666 -2.440 -1.345 1.00 96.19 202 SER A C 1
ATOM 1657 O O . SER A 1 202 ? -0.049 -2.530 -0.355 1.00 96.19 202 SER A O 1
ATOM 1659 N N . ARG A 1 203 ? 1.593 -1.479 -1.446 1.00 92.19 203 ARG A N 1
ATOM 1660 C CA . ARG A 1 203 ? 1.818 -0.473 -0.391 1.00 92.19 203 ARG A CA 1
ATOM 1661 C C . ARG A 1 203 ? 0.545 0.285 0.006 1.00 92.19 203 ARG A C 1
ATOM 1663 O O . ARG A 1 203 ? 0.440 0.765 1.124 1.00 92.19 203 ARG A O 1
ATOM 1670 N N . TRP A 1 204 ? -0.414 0.413 -0.915 1.00 90.94 204 TRP A N 1
ATOM 1671 C CA . TRP A 1 204 ? -1.697 1.068 -0.661 1.00 90.94 204 TRP A CA 1
ATOM 1672 C C . TRP A 1 204 ? -2.519 0.342 0.408 1.00 90.94 204 TRP A C 1
ATOM 1674 O O . TRP A 1 204 ? -3.323 0.979 1.077 1.00 90.94 204 TRP A O 1
ATOM 1684 N N . ILE A 1 205 ? -2.265 -0.949 0.638 1.00 96.44 205 ILE A N 1
ATOM 1685 C CA . ILE A 1 205 ? -2.905 -1.729 1.701 1.00 96.44 205 ILE A CA 1
ATOM 1686 C C . ILE A 1 205 ? -2.574 -1.164 3.089 1.00 96.44 205 ILE A C 1
ATOM 1688 O O . ILE A 1 205 ? -3.398 -1.274 3.983 1.00 96.44 205 ILE A O 1
ATOM 1692 N N . ILE A 1 206 ? -1.444 -0.474 3.274 1.00 93.56 206 ILE A N 1
ATOM 1693 C CA . ILE A 1 206 ? -1.142 0.205 4.548 1.00 93.56 206 ILE A CA 1
ATOM 1694 C C . ILE A 1 206 ? -2.216 1.259 4.858 1.00 93.56 206 ILE A C 1
ATOM 1696 O O . ILE A 1 206 ? -2.700 1.331 5.981 1.00 93.56 206 ILE A O 1
ATOM 1700 N N . LEU A 1 207 ? -2.680 1.988 3.837 1.00 90.81 207 LEU A N 1
ATOM 1701 C CA . LEU A 1 207 ? -3.774 2.951 3.973 1.00 90.81 207 LEU A CA 1
ATOM 1702 C C . LEU A 1 207 ? -5.117 2.262 4.281 1.00 90.81 207 LEU A C 1
ATOM 1704 O O . LEU A 1 207 ? -5.935 2.804 5.018 1.00 90.81 207 LEU A O 1
ATOM 1708 N N . LEU A 1 208 ? -5.344 1.060 3.740 1.00 96.50 208 LEU A N 1
ATOM 1709 C CA . LEU A 1 208 ? -6.500 0.236 4.104 1.00 96.50 208 LEU A CA 1
ATOM 1710 C C . LEU A 1 208 ? -6.426 -0.217 5.571 1.00 96.50 208 LEU A C 1
ATOM 1712 O O . LEU A 1 208 ? -7.431 -0.150 6.267 1.00 96.50 208 LEU A O 1
ATOM 1716 N N . LEU A 1 209 ? -5.257 -0.641 6.057 1.00 97.44 209 LEU A N 1
ATOM 1717 C CA . LEU A 1 209 ? -5.073 -1.045 7.454 1.00 97.44 209 LEU A CA 1
ATOM 1718 C C . LEU A 1 209 ? -5.316 0.135 8.405 1.00 97.44 209 LEU A C 1
ATOM 1720 O O . LEU A 1 209 ? -6.061 -0.022 9.368 1.00 97.44 209 LEU A O 1
ATOM 1724 N N . ASP A 1 210 ? -4.808 1.329 8.084 1.00 95.00 210 ASP A N 1
ATOM 1725 C CA . ASP A 1 210 ? -5.131 2.557 8.826 1.00 95.00 210 ASP A CA 1
ATOM 1726 C C . ASP A 1 210 ? -6.649 2.827 8.842 1.00 95.00 210 ASP A C 1
ATOM 1728 O O . ASP A 1 210 ? -7.211 3.193 9.874 1.00 95.00 210 ASP A O 1
ATOM 1732 N N . ALA A 1 211 ? -7.342 2.603 7.719 1.00 96.25 211 ALA A N 1
ATOM 1733 C CA . ALA A 1 211 ? -8.792 2.766 7.630 1.00 96.25 211 ALA A CA 1
ATOM 1734 C C . ALA A 1 211 ? -9.549 1.785 8.537 1.00 96.25 211 ALA A C 1
ATOM 1736 O O . ALA A 1 211 ? -10.465 2.192 9.246 1.00 96.25 211 ALA A O 1
ATOM 1737 N N . LEU A 1 212 ? -9.157 0.508 8.546 1.00 97.81 212 LEU A N 1
ATOM 1738 C CA . LEU A 1 212 ? -9.763 -0.519 9.399 1.00 97.81 212 LEU A CA 1
ATOM 1739 C C . LEU A 1 212 ? -9.540 -0.227 10.888 1.00 97.81 212 LEU A C 1
ATOM 1741 O O . LEU A 1 212 ? -10.444 -0.427 11.697 1.00 97.81 212 LEU A O 1
ATOM 1745 N N . VAL A 1 213 ? -8.378 0.325 11.243 1.00 97.12 213 VAL A N 1
ATOM 1746 C CA . VAL A 1 213 ? -8.073 0.791 12.603 1.00 97.12 213 VAL A CA 1
ATOM 1747 C C . VAL A 1 213 ? -8.996 1.936 13.009 1.00 97.12 213 VAL A C 1
ATOM 1749 O O . VAL A 1 213 ? -9.615 1.871 14.070 1.00 97.12 213 VAL A O 1
ATOM 1752 N N . ILE A 1 214 ? -9.139 2.961 12.161 1.00 96.56 214 ILE A N 1
ATOM 1753 C CA . ILE A 1 214 ? -10.082 4.065 12.401 1.00 96.56 214 ILE A CA 1
ATOM 1754 C C . ILE A 1 214 ? -11.493 3.505 12.595 1.00 96.56 214 ILE A C 1
ATOM 1756 O O . ILE A 1 214 ? -12.170 3.854 13.557 1.00 96.56 214 ILE A O 1
ATOM 1760 N N . LEU A 1 215 ? -11.927 2.606 11.711 1.00 97.19 215 LEU A N 1
ATOM 1761 C CA . LEU A 1 215 ? -13.267 2.035 11.748 1.00 97.19 215 LEU A CA 1
ATOM 1762 C C . LEU A 1 215 ? -13.531 1.246 13.043 1.00 97.19 215 LEU A C 1
ATOM 1764 O O . LEU A 1 215 ? -14.569 1.431 13.681 1.00 97.19 215 LEU A O 1
ATOM 1768 N N . LYS A 1 216 ? -12.576 0.424 13.483 1.00 96.56 216 LYS A N 1
ATOM 1769 C CA . LYS A 1 216 ? -12.690 -0.324 14.741 1.00 96.56 216 LYS A CA 1
ATOM 1770 C C . LYS A 1 216 ? -12.901 0.606 15.935 1.00 96.56 216 LYS A C 1
ATOM 1772 O O . LYS A 1 216 ? -13.840 0.417 16.699 1.00 96.56 216 LYS A O 1
ATOM 1777 N N . TYR A 1 217 ? -12.038 1.605 16.103 1.00 96.56 217 TYR A N 1
ATOM 1778 C CA . TYR A 1 217 ? -12.014 2.406 17.331 1.00 96.56 217 TYR A CA 1
ATOM 1779 C C . TYR A 1 217 ? -13.001 3.573 17.332 1.00 96.56 217 TYR A C 1
ATOM 1781 O O . TYR A 1 217 ? -13.484 3.957 18.393 1.00 96.56 217 TYR A O 1
ATOM 1789 N N . GLU A 1 218 ? -13.325 4.130 16.166 1.00 94.94 218 GLU A N 1
ATOM 1790 C CA . GLU A 1 218 ? -14.206 5.294 16.079 1.00 94.94 218 GLU A CA 1
ATOM 1791 C C . GLU A 1 218 ? -15.665 4.912 15.843 1.00 94.94 218 GLU A C 1
ATOM 1793 O O . GLU A 1 218 ? -16.556 5.644 16.269 1.00 94.94 218 GLU A O 1
ATOM 1798 N N . VAL A 1 219 ? -15.950 3.811 15.148 1.00 95.50 219 VAL A N 1
ATOM 1799 C CA . VAL A 1 219 ? -17.330 3.438 14.780 1.00 95.50 219 VAL A CA 1
ATOM 1800 C C . VAL A 1 219 ? -17.706 2.014 15.179 1.00 95.50 219 VAL A C 1
ATOM 1802 O O . VAL A 1 219 ? -18.787 1.563 14.818 1.00 95.50 219 VAL A O 1
ATOM 1805 N N . ASN A 1 220 ? -16.852 1.325 15.945 1.00 95.12 220 ASN A N 1
ATOM 1806 C CA . ASN A 1 220 ? -17.076 -0.049 16.400 1.00 95.12 220 ASN A CA 1
ATOM 1807 C C . ASN A 1 220 ? -17.394 -1.014 15.243 1.00 95.12 220 ASN A C 1
ATOM 1809 O O . ASN A 1 220 ? -18.252 -1.886 15.356 1.00 95.12 220 ASN A O 1
ATOM 1813 N N . TYR A 1 221 ? -16.737 -0.810 14.100 1.00 95.38 221 TYR A N 1
ATOM 1814 C CA . TYR A 1 221 ? -16.862 -1.695 12.949 1.00 95.38 221 TYR A CA 1
ATOM 1815 C C . TYR A 1 221 ? -16.011 -2.946 13.157 1.00 95.38 221 TYR A C 1
ATOM 1817 O O . TYR A 1 221 ? -14.813 -2.857 13.443 1.00 95.38 221 TYR A O 1
ATOM 1825 N N . GLU A 1 222 ? -16.624 -4.102 12.944 1.00 94.00 222 GLU A N 1
ATOM 1826 C CA . GLU A 1 222 ? -15.937 -5.386 12.909 1.00 94.00 222 GLU A CA 1
ATOM 1827 C C . GLU A 1 222 ? -15.619 -5.740 11.457 1.00 94.00 222 GLU A C 1
ATOM 1829 O O . GLU A 1 222 ? -16.495 -5.775 10.592 1.00 94.00 222 GLU A O 1
ATOM 1834 N N . VAL A 1 223 ? -14.333 -5.943 11.176 1.00 95.38 223 VAL A N 1
ATOM 1835 C CA . VAL A 1 223 ? -13.880 -6.368 9.853 1.00 95.38 223 VAL A CA 1
ATOM 1836 C C . VAL A 1 223 ? -14.245 -7.832 9.629 1.00 95.38 223 VAL A C 1
ATOM 1838 O O . VAL A 1 223 ? -14.089 -8.653 10.527 1.00 95.38 223 VAL A O 1
ATOM 1841 N N . ASP A 1 224 ? -14.704 -8.151 8.421 1.00 95.62 224 ASP A N 1
ATOM 1842 C CA . ASP A 1 224 ? -14.971 -9.528 8.015 1.00 95.62 224 ASP A CA 1
ATOM 1843 C C . ASP A 1 224 ? -13.693 -10.379 8.108 1.00 95.62 224 ASP A C 1
ATOM 1845 O O . ASP A 1 224 ? -12.621 -9.972 7.638 1.00 95.62 224 ASP A O 1
ATOM 1849 N N . GLU A 1 225 ? -13.804 -11.565 8.705 1.00 96.00 225 GLU A N 1
ATOM 1850 C CA . GLU A 1 225 ? -12.677 -12.481 8.900 1.00 96.00 225 GLU A CA 1
ATOM 1851 C C . GLU A 1 225 ? -11.995 -12.842 7.575 1.00 96.00 225 GLU A C 1
ATOM 1853 O O . GLU A 1 225 ? -10.771 -12.933 7.530 1.00 96.00 225 GLU A O 1
ATOM 1858 N N . GLY A 1 226 ? -12.744 -12.942 6.472 1.00 97.38 226 GLY A N 1
ATOM 1859 C CA . GLY A 1 226 ? -12.206 -13.233 5.145 1.00 97.38 226 GLY A CA 1
ATOM 1860 C C . GLY A 1 226 ? -11.240 -12.162 4.632 1.00 97.38 226 GLY A C 1
ATOM 1861 O O . GLY A 1 226 ? -10.279 -12.489 3.932 1.00 97.38 226 GLY A O 1
ATOM 1862 N N . VAL A 1 227 ? -11.419 -10.893 5.022 1.00 98.38 227 VAL A N 1
ATOM 1863 C CA . VAL A 1 227 ? -10.451 -9.822 4.715 1.00 98.38 227 VAL A CA 1
ATOM 1864 C C . VAL A 1 227 ? -9.137 -10.074 5.455 1.00 98.38 227 VAL A C 1
ATOM 1866 O O . VAL A 1 227 ? -8.057 -9.941 4.876 1.00 98.38 227 VAL A O 1
ATOM 1869 N N . MET A 1 228 ? -9.218 -10.466 6.727 1.00 98.00 228 MET A N 1
ATOM 1870 C CA . MET A 1 228 ? -8.042 -10.735 7.555 1.00 98.00 228 MET A CA 1
ATOM 1871 C C . MET A 1 228 ? -7.331 -12.021 7.124 1.00 98.00 228 MET A C 1
ATOM 1873 O O . MET A 1 228 ? -6.105 -12.019 6.994 1.00 98.00 228 MET A O 1
ATOM 1877 N N . SER A 1 229 ? -8.076 -13.079 6.789 1.00 97.38 229 SER A N 1
ATOM 1878 C CA . SER A 1 229 ? -7.534 -14.298 6.178 1.00 97.38 229 SER A CA 1
ATOM 1879 C C . SER A 1 229 ? -6.783 -13.984 4.887 1.00 97.38 229 SER A C 1
ATOM 1881 O O . SER A 1 229 ? -5.647 -14.425 4.717 1.00 97.38 229 SER A O 1
ATOM 1883 N N . TRP A 1 230 ? -7.354 -13.147 4.014 1.00 98.44 230 TRP A N 1
ATOM 1884 C CA . TRP A 1 230 ? -6.692 -12.733 2.778 1.00 98.44 230 TRP A CA 1
ATOM 1885 C C . TRP A 1 230 ? -5.351 -12.035 3.037 1.00 98.44 230 TRP A C 1
ATOM 1887 O O . TRP A 1 230 ? -4.363 -12.311 2.353 1.00 98.44 230 TRP A O 1
ATOM 1897 N N . LEU A 1 231 ? -5.291 -11.141 4.032 1.00 98.50 231 LEU A N 1
ATOM 1898 C CA . LEU A 1 231 ? -4.063 -10.428 4.396 1.00 98.50 231 LEU A CA 1
ATOM 1899 C C . LEU A 1 231 ? -2.984 -11.387 4.915 1.00 98.50 231 LEU A C 1
ATOM 1901 O O . LEU A 1 231 ? -1.824 -11.261 4.514 1.00 98.50 231 LEU A O 1
ATOM 1905 N N . ILE A 1 232 ? -3.358 -12.360 5.750 1.00 97.88 232 ILE A N 1
ATOM 1906 C CA . ILE A 1 232 ? -2.441 -13.390 6.260 1.00 97.88 232 ILE A CA 1
ATOM 1907 C C . ILE A 1 232 ? -1.916 -14.262 5.115 1.00 97.88 232 ILE A C 1
ATOM 1909 O O . ILE A 1 232 ? -0.702 -14.445 4.994 1.00 97.88 232 ILE A O 1
ATOM 1913 N N . GLU A 1 233 ? -2.798 -14.753 4.239 1.00 98.12 233 GLU A N 1
ATOM 1914 C CA . GLU A 1 233 ? -2.413 -15.547 3.065 1.00 98.12 233 GLU A CA 1
ATOM 1915 C C . GLU A 1 233 ? -1.469 -14.761 2.145 1.00 98.12 233 GLU A C 1
ATOM 1917 O O . GLU A 1 233 ? -0.471 -15.295 1.650 1.00 98.12 233 GLU A O 1
ATOM 1922 N N . PHE A 1 234 ? -1.729 -13.464 1.957 1.00 98.62 234 PHE A N 1
ATOM 1923 C CA . PHE A 1 234 ? -0.867 -12.604 1.157 1.00 98.62 234 PHE A CA 1
ATOM 1924 C C . PHE A 1 234 ? 0.504 -12.386 1.812 1.00 98.62 234 PHE A C 1
ATOM 1926 O O . PHE A 1 234 ? 1.525 -12.421 1.117 1.00 98.62 234 PHE A O 1
ATOM 1933 N N . ALA A 1 235 ? 0.563 -12.213 3.135 1.00 98.31 235 ALA A N 1
ATOM 1934 C CA . ALA A 1 235 ? 1.821 -12.119 3.871 1.00 98.31 235 ALA A CA 1
ATOM 1935 C C . ALA A 1 235 ? 2.638 -13.418 3.785 1.00 98.31 235 ALA A C 1
ATOM 1937 O O . ALA A 1 235 ? 3.835 -13.351 3.481 1.00 98.31 235 ALA A O 1
ATOM 1938 N N . ASP A 1 236 ? 2.020 -14.595 3.951 1.00 97.44 236 ASP A N 1
ATOM 1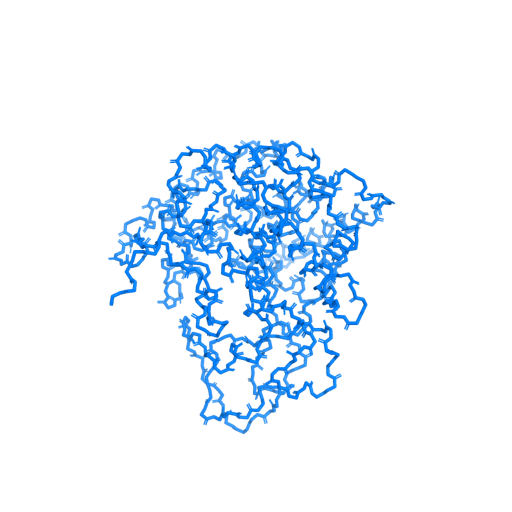939 C CA . ASP A 1 236 ? 2.716 -15.872 3.729 1.00 97.44 236 ASP A CA 1
ATOM 1940 C C . ASP A 1 236 ? 3.208 -15.987 2.280 1.00 97.44 236 ASP A C 1
ATOM 1942 O O . ASP A 1 236 ? 4.365 -16.351 2.048 1.00 97.44 236 ASP A O 1
ATOM 1946 N N . TRP A 1 237 ? 2.412 -15.572 1.288 1.00 97.75 237 TRP A N 1
ATOM 1947 C CA . TRP A 1 237 ? 2.852 -15.561 -0.108 1.00 97.75 237 TRP A CA 1
ATOM 1948 C C . TRP A 1 237 ? 4.063 -14.642 -0.348 1.00 97.75 237 TRP A C 1
ATOM 1950 O O . TRP A 1 237 ? 4.990 -15.011 -1.080 1.00 97.75 237 TRP A O 1
ATOM 1960 N N . ILE A 1 238 ? 4.119 -13.456 0.263 1.00 97.69 238 ILE A N 1
ATOM 1961 C CA . ILE A 1 238 ? 5.307 -12.585 0.202 1.00 97.69 238 ILE A CA 1
ATOM 1962 C C . ILE A 1 238 ? 6.501 -13.286 0.873 1.00 97.69 238 ILE A C 1
ATOM 1964 O O . ILE A 1 238 ? 7.609 -13.318 0.328 1.00 97.69 238 ILE A O 1
ATOM 1968 N N . LEU A 1 239 ? 6.294 -13.901 2.035 1.00 96.19 239 LEU A N 1
ATOM 1969 C CA . LEU A 1 239 ? 7.355 -14.560 2.789 1.00 96.19 239 LEU A CA 1
ATOM 1970 C C . LEU A 1 239 ? 7.827 -15.875 2.161 1.00 96.19 239 LEU A C 1
ATOM 1972 O O . LEU A 1 239 ? 8.934 -16.307 2.482 1.00 96.19 239 LEU A O 1
ATOM 1976 N N . THR A 1 240 ? 7.086 -16.483 1.235 1.00 94.44 240 THR A N 1
ATOM 1977 C CA . THR A 1 240 ? 7.449 -17.752 0.573 1.00 94.44 240 THR A CA 1
ATOM 1978 C C . THR A 1 240 ? 7.872 -17.598 -0.878 1.00 94.44 240 THR A C 1
ATOM 1980 O O . THR A 1 240 ? 8.789 -18.286 -1.337 1.00 94.44 240 THR A O 1
ATOM 1983 N N . SER A 1 241 ? 7.226 -16.704 -1.623 1.00 94.62 241 SER A N 1
ATOM 1984 C CA . SER A 1 241 ? 7.393 -16.630 -3.069 1.00 94.62 241 SER A CA 1
ATOM 1985 C C . SER A 1 241 ? 8.743 -16.039 -3.475 1.00 94.62 241 SER A C 1
ATOM 1987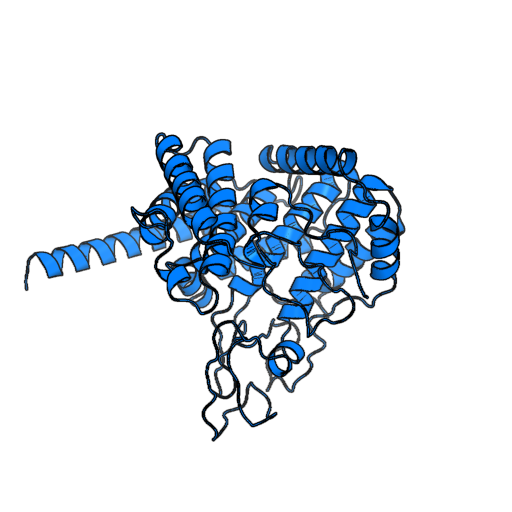 O O . SER A 1 241 ? 9.378 -15.246 -2.775 1.00 94.62 241 SER A O 1
ATOM 1989 N N . SER A 1 242 ? 9.191 -16.388 -4.680 1.00 91.19 242 SER A N 1
ATOM 1990 C CA . SER A 1 242 ? 10.401 -15.793 -5.261 1.00 91.19 242 SER A CA 1
ATOM 1991 C C . SER A 1 242 ? 10.202 -14.339 -5.700 1.00 91.19 242 SER A C 1
ATOM 1993 O O . SER A 1 242 ? 11.187 -13.612 -5.816 1.00 91.19 242 SER A O 1
ATOM 1995 N N . SER A 1 243 ? 8.961 -13.897 -5.937 1.00 92.50 243 SER A N 1
ATOM 1996 C CA . SER A 1 243 ? 8.653 -12.473 -6.130 1.00 92.50 243 SER A CA 1
ATOM 1997 C C . SER A 1 243 ? 8.772 -11.711 -4.811 1.00 92.50 243 SER A C 1
ATOM 1999 O O . SER A 1 243 ? 9.417 -10.667 -4.785 1.00 92.50 243 SER A O 1
ATOM 2001 N N . GLY A 1 244 ? 8.245 -12.267 -3.718 1.00 94.38 244 GLY A N 1
ATOM 2002 C CA . GLY A 1 244 ? 8.380 -11.711 -2.373 1.00 94.38 244 GLY A CA 1
ATOM 2003 C C . GLY A 1 244 ? 9.826 -11.621 -1.900 1.00 94.38 244 GLY A C 1
ATOM 2004 O O . GLY A 1 244 ? 10.276 -10.549 -1.505 1.00 94.38 244 GLY A O 1
ATOM 2005 N N . LEU A 1 245 ? 10.611 -12.689 -2.080 1.00 92.62 245 LEU A N 1
ATOM 2006 C CA . LEU A 1 245 ? 12.050 -12.660 -1.797 1.00 92.62 245 LEU A CA 1
ATOM 2007 C C . LEU A 1 245 ? 12.774 -11.555 -2.581 1.00 92.62 245 LEU A C 1
ATOM 2009 O O . LEU A 1 245 ? 13.639 -10.879 -2.030 1.00 92.62 245 LEU A O 1
ATOM 2013 N N . ASN A 1 246 ? 12.432 -11.361 -3.859 1.00 92.88 246 ASN A N 1
ATOM 2014 C CA . ASN A 1 246 ? 13.043 -10.304 -4.662 1.00 92.88 246 ASN A CA 1
ATOM 2015 C C . ASN A 1 246 ? 12.718 -8.906 -4.123 1.00 92.88 246 ASN A C 1
ATOM 2017 O O . ASN A 1 246 ? 13.598 -8.050 -4.155 1.00 92.88 246 ASN A O 1
ATOM 2021 N N . GLU A 1 247 ? 11.494 -8.692 -3.633 1.00 95.12 247 GLU A N 1
ATOM 2022 C CA . GLU A 1 247 ? 11.076 -7.419 -3.042 1.00 95.12 247 GLU A CA 1
ATOM 2023 C C . GLU A 1 247 ? 11.803 -7.136 -1.733 1.00 95.12 247 GLU A C 1
ATOM 2025 O O . GLU A 1 247 ? 12.396 -6.073 -1.577 1.00 95.12 247 GLU A O 1
ATOM 2030 N N . ILE A 1 248 ? 11.828 -8.121 -0.832 1.00 95.00 248 ILE A N 1
ATOM 2031 C CA . ILE A 1 248 ? 12.486 -8.026 0.476 1.00 95.00 248 ILE A CA 1
ATOM 2032 C C . ILE A 1 248 ? 13.975 -7.695 0.303 1.00 95.00 248 ILE A C 1
ATOM 2034 O O . ILE A 1 248 ? 14.527 -6.877 1.037 1.00 95.00 248 ILE A O 1
ATOM 2038 N N . MET A 1 249 ? 14.636 -8.267 -0.707 1.00 93.50 249 MET A N 1
ATOM 2039 C CA . MET A 1 249 ? 16.053 -8.010 -0.990 1.00 93.50 249 MET A CA 1
ATOM 2040 C C . MET A 1 249 ? 16.336 -6.656 -1.660 1.00 93.50 249 MET A C 1
ATOM 2042 O O . MET A 1 249 ? 17.501 -6.343 -1.909 1.00 93.50 249 MET A O 1
ATOM 2046 N N . ARG A 1 250 ? 15.323 -5.848 -2.000 1.00 95.06 250 ARG A N 1
ATOM 2047 C CA . ARG A 1 250 ? 15.560 -4.541 -2.625 1.00 95.06 250 ARG A CA 1
ATOM 2048 C C . ARG A 1 250 ? 16.277 -3.601 -1.662 1.00 95.06 250 ARG A C 1
ATOM 2050 O O . ARG A 1 250 ? 15.852 -3.392 -0.534 1.00 95.06 250 ARG A O 1
ATOM 2057 N N . GLU A 1 251 ? 17.337 -2.974 -2.150 1.00 95.94 251 GLU A N 1
ATOM 2058 C CA . GLU A 1 251 ? 18.151 -2.032 -1.371 1.00 95.94 251 GLU A CA 1
ATOM 2059 C C . GLU A 1 251 ? 17.647 -0.589 -1.457 1.00 95.94 251 GLU A C 1
ATOM 2061 O O . GLU A 1 251 ? 18.282 0.306 -0.924 1.00 95.94 251 GLU A O 1
ATOM 2066 N N . ASN A 1 252 ? 16.521 -0.356 -2.129 1.00 94.44 252 ASN A N 1
ATOM 2067 C CA . ASN A 1 252 ? 15.885 0.949 -2.282 1.00 94.44 252 ASN A CA 1
ATOM 2068 C C . ASN A 1 252 ? 14.503 0.950 -1.604 1.00 94.44 252 ASN A C 1
ATOM 2070 O O . ASN A 1 252 ? 14.139 -0.035 -0.957 1.00 94.44 252 ASN A O 1
ATOM 2074 N N . ASN A 1 253 ? 13.707 2.003 -1.810 1.00 94.44 253 ASN A N 1
ATOM 2075 C CA . ASN A 1 253 ? 12.381 2.189 -1.206 1.00 94.44 253 ASN A CA 1
ATOM 2076 C C . ASN A 1 253 ? 11.469 0.960 -1.189 1.00 94.44 253 ASN A C 1
ATOM 2078 O O . ASN A 1 253 ? 10.697 0.761 -0.254 1.00 94.44 253 ASN A O 1
ATOM 2082 N N . ARG A 1 254 ? 11.576 0.100 -2.199 1.00 95.12 254 ARG A N 1
ATOM 2083 C CA . ARG A 1 254 ? 10.768 -1.112 -2.318 1.00 95.12 254 ARG A CA 1
ATOM 2084 C C . ARG A 1 254 ? 10.966 -2.081 -1.155 1.00 95.12 254 ARG A C 1
ATOM 2086 O O . ARG A 1 254 ? 9.993 -2.667 -0.696 1.00 95.12 254 ARG A O 1
ATOM 2093 N N . GLY A 1 255 ? 12.205 -2.221 -0.682 1.00 96.62 255 GLY A N 1
ATOM 2094 C CA . GLY A 1 255 ? 12.533 -3.090 0.446 1.00 96.62 255 GLY A CA 1
ATOM 2095 C C . GLY A 1 255 ? 11.911 -2.579 1.741 1.00 96.62 255 GLY A C 1
ATOM 2096 O O . GLY A 1 255 ? 11.295 -3.341 2.473 1.00 96.62 255 GLY A O 1
ATOM 2097 N N . SER A 1 256 ? 11.987 -1.269 1.971 1.00 97.06 256 SER A N 1
ATOM 2098 C CA . SER A 1 256 ? 11.397 -0.632 3.152 1.00 97.06 256 SER A CA 1
ATOM 2099 C C . SER A 1 256 ? 9.870 -0.746 3.147 1.00 97.06 256 SER A C 1
ATOM 2101 O O . SER A 1 256 ? 9.269 -1.066 4.165 1.00 97.06 256 SER A O 1
ATOM 2103 N N . TRP A 1 257 ? 9.220 -0.543 1.995 1.00 96.81 257 TRP A N 1
ATOM 2104 C CA . TRP A 1 257 ? 7.760 -0.649 1.886 1.00 96.81 257 TRP A CA 1
ATOM 2105 C C . TRP A 1 257 ? 7.221 -2.059 2.141 1.00 96.81 257 TRP A C 1
ATOM 2107 O O . TRP A 1 257 ? 6.167 -2.192 2.761 1.00 96.81 257 TRP A O 1
ATOM 2117 N N . VAL A 1 258 ? 7.909 -3.105 1.665 1.00 97.75 258 VAL A N 1
ATOM 2118 C CA . VAL A 1 258 ? 7.457 -4.481 1.922 1.00 97.75 258 VAL A CA 1
ATOM 2119 C C . VAL A 1 258 ? 7.649 -4.879 3.386 1.00 97.75 258 VAL A C 1
ATOM 2121 O O . VAL A 1 258 ? 6.796 -5.582 3.920 1.00 97.75 258 VAL A O 1
ATOM 2124 N N . ASP A 1 259 ? 8.694 -4.374 4.052 1.00 98.19 259 ASP A N 1
ATOM 2125 C CA . ASP A 1 259 ? 8.888 -4.583 5.492 1.00 98.19 259 ASP A CA 1
ATOM 2126 C C . ASP A 1 259 ? 7.724 -3.976 6.291 1.00 98.19 259 ASP A C 1
ATOM 2128 O O . ASP A 1 259 ? 7.115 -4.668 7.103 1.00 98.19 259 ASP A O 1
ATOM 2132 N N . VAL A 1 260 ? 7.344 -2.722 6.003 1.00 97.81 260 VAL A N 1
ATOM 2133 C CA . VAL A 1 260 ? 6.198 -2.067 6.665 1.00 97.81 260 VAL A CA 1
ATOM 2134 C C . VAL A 1 260 ? 4.913 -2.853 6.460 1.00 97.81 260 VAL A C 1
ATOM 2136 O O . VAL A 1 260 ? 4.176 -3.070 7.417 1.00 97.81 260 VAL A O 1
ATOM 2139 N N . LEU A 1 261 ? 4.644 -3.290 5.227 1.00 98.19 261 LEU A N 1
ATOM 2140 C CA . LEU A 1 261 ? 3.436 -4.047 4.917 1.00 98.19 261 LEU A CA 1
ATOM 2141 C C . LEU A 1 261 ? 3.358 -5.347 5.727 1.00 98.19 261 LEU A C 1
ATOM 2143 O O . LEU A 1 261 ? 2.307 -5.646 6.287 1.00 98.19 261 LEU A O 1
ATOM 2147 N N . LEU A 1 262 ? 4.459 -6.098 5.811 1.00 98.56 262 LEU A N 1
ATOM 2148 C CA . LEU A 1 262 ? 4.517 -7.337 6.586 1.00 98.56 262 LEU A CA 1
ATOM 2149 C C . LEU A 1 262 ? 4.335 -7.079 8.089 1.00 98.56 262 LEU A C 1
ATOM 2151 O O . LEU A 1 262 ? 3.541 -7.778 8.715 1.00 98.56 262 LEU A O 1
ATOM 2155 N N . CYS A 1 263 ? 4.993 -6.056 8.647 1.00 98.31 263 CYS A N 1
ATOM 2156 C CA . CYS A 1 263 ? 4.810 -5.663 10.047 1.00 98.31 263 CYS A CA 1
ATOM 2157 C C . CYS A 1 263 ? 3.357 -5.272 10.345 1.00 98.31 263 CYS A C 1
ATOM 2159 O O . CYS A 1 263 ? 2.777 -5.721 11.327 1.00 98.31 263 CYS A O 1
ATOM 2161 N N . TYR A 1 264 ? 2.745 -4.453 9.489 1.00 97.94 264 TYR A N 1
ATOM 2162 C CA . TYR A 1 264 ? 1.376 -3.981 9.691 1.00 97.94 264 TYR A CA 1
ATOM 2163 C C . TYR A 1 264 ? 0.353 -5.117 9.587 1.00 97.94 264 TYR A C 1
ATOM 2165 O O . TYR A 1 264 ? -0.559 -5.181 10.410 1.00 97.94 264 TYR A O 1
ATOM 2173 N N . ILE A 1 265 ? 0.517 -6.039 8.630 1.00 98.25 265 ILE A N 1
ATOM 2174 C CA . ILE A 1 265 ? -0.336 -7.233 8.548 1.00 98.25 265 ILE A CA 1
ATOM 2175 C C . ILE A 1 265 ? -0.162 -8.085 9.805 1.00 98.25 265 ILE A C 1
ATOM 2177 O O . ILE A 1 265 ? -1.153 -8.404 10.454 1.00 98.25 265 ILE A O 1
ATOM 2181 N N . ALA A 1 266 ? 1.068 -8.416 10.196 1.00 97.38 266 ALA A N 1
ATOM 2182 C CA . ALA A 1 266 ? 1.287 -9.271 11.359 1.00 97.38 266 ALA A CA 1
ATOM 2183 C C . ALA A 1 266 ? 0.749 -8.649 12.654 1.00 97.38 266 ALA A C 1
ATOM 2185 O O . ALA A 1 266 ? 0.097 -9.315 13.459 1.00 97.38 266 ALA A O 1
ATOM 2186 N N . LEU A 1 267 ? 0.944 -7.342 12.828 1.00 96.81 267 LEU A N 1
ATOM 2187 C CA . LEU A 1 267 ? 0.440 -6.635 13.992 1.00 96.81 267 LEU A CA 1
ATOM 2188 C C . LEU A 1 267 ? -1.089 -6.559 14.012 1.00 96.81 267 LEU A C 1
ATOM 2190 O O . LEU A 1 267 ? -1.680 -6.552 15.091 1.00 96.81 267 LEU A O 1
ATOM 2194 N N . SER A 1 268 ? -1.745 -6.512 12.843 1.00 97.31 268 SER A N 1
ATOM 2195 C CA . SER A 1 268 ? -3.216 -6.461 12.752 1.00 97.31 268 SER A CA 1
ATOM 2196 C C . SER A 1 268 ? -3.886 -7.713 13.313 1.00 97.31 268 SER A C 1
ATOM 2198 O O . SER A 1 268 ? -5.040 -7.660 13.721 1.00 97.31 268 SER A O 1
ATOM 2200 N N . VAL A 1 269 ? -3.130 -8.804 13.409 1.00 96.19 269 VAL A N 1
ATOM 2201 C CA . VAL A 1 269 ? -3.537 -10.099 13.965 1.00 96.19 269 VAL A CA 1
ATOM 2202 C C . VAL A 1 269 ? -2.726 -10.434 15.224 1.00 96.19 269 VAL A C 1
ATOM 2204 O O . VAL A 1 269 ? -2.550 -11.593 15.581 1.00 96.19 269 VAL A O 1
ATOM 2207 N N . ASN A 1 270 ? -2.210 -9.398 15.898 1.00 94.88 270 ASN A N 1
ATOM 2208 C CA . ASN A 1 270 ? -1.513 -9.456 17.187 1.00 94.88 270 ASN A CA 1
ATOM 2209 C C . ASN A 1 270 ? -0.239 -10.329 17.214 1.00 94.88 270 ASN A C 1
ATOM 2211 O O . ASN A 1 270 ? 0.253 -10.680 18.287 1.00 94.88 270 ASN A O 1
ATOM 2215 N N . LYS A 1 271 ? 0.359 -10.626 16.053 1.00 95.44 271 LYS A N 1
ATOM 2216 C CA . LYS A 1 271 ? 1.652 -11.322 15.933 1.00 95.44 271 LYS A CA 1
ATOM 2217 C C . LYS A 1 271 ? 2.812 -10.324 15.985 1.00 95.44 271 LYS A C 1
ATOM 2219 O O . LYS A 1 271 ? 3.472 -10.033 14.987 1.00 95.44 271 LYS A O 1
ATOM 2224 N N . GLN A 1 272 ? 3.027 -9.745 17.168 1.00 95.31 272 GLN A N 1
ATOM 2225 C CA . GLN A 1 272 ? 4.082 -8.748 17.402 1.00 95.31 272 GLN A CA 1
ATOM 2226 C C . GLN A 1 272 ? 5.501 -9.303 17.196 1.00 95.31 272 GLN A C 1
ATOM 2228 O O . GLN A 1 272 ? 6.397 -8.569 16.791 1.00 95.31 272 GLN A O 1
ATOM 2233 N N . ASP A 1 273 ? 5.702 -10.598 17.427 1.00 94.44 273 ASP A N 1
ATOM 2234 C CA . ASP A 1 273 ? 6.973 -11.303 17.260 1.00 94.44 273 ASP A CA 1
ATOM 2235 C C . ASP A 1 273 ? 7.471 -11.273 15.806 1.00 94.44 273 ASP A C 1
ATOM 2237 O O . ASP A 1 273 ? 8.662 -11.087 15.558 1.00 94.44 273 ASP A O 1
ATOM 2241 N N . VAL A 1 274 ? 6.557 -11.356 14.834 1.00 95.88 274 VAL A N 1
ATOM 2242 C CA . VAL A 1 274 ? 6.866 -11.170 13.408 1.00 95.88 274 VAL A CA 1
ATOM 2243 C C . VAL A 1 274 ? 7.380 -9.754 13.147 1.00 95.88 274 VAL A C 1
ATOM 2245 O O . VAL A 1 274 ? 8.392 -9.575 12.469 1.00 95.88 274 VAL A O 1
ATOM 2248 N N . THR A 1 275 ? 6.699 -8.746 13.697 1.00 96.06 275 THR A N 1
ATOM 2249 C CA . THR A 1 275 ? 7.074 -7.334 13.549 1.00 96.06 275 THR A CA 1
ATOM 2250 C C . THR A 1 275 ? 8.444 -7.053 14.158 1.00 96.06 275 THR A C 1
ATOM 2252 O O . THR A 1 275 ? 9.294 -6.469 13.488 1.00 96.06 275 THR A O 1
ATOM 2255 N N . ILE A 1 276 ? 8.685 -7.522 15.386 1.00 94.88 276 ILE A N 1
ATOM 2256 C CA . ILE A 1 276 ? 9.981 -7.408 16.069 1.00 94.88 276 ILE A CA 1
ATOM 2257 C C . ILE A 1 276 ? 11.071 -8.078 15.227 1.00 94.88 276 ILE A C 1
ATOM 2259 O O . ILE A 1 276 ? 12.075 -7.442 14.912 1.00 94.88 276 ILE A O 1
ATOM 2263 N N . SER A 1 277 ? 10.831 -9.303 14.747 1.00 94.00 277 SER A N 1
ATOM 2264 C CA . SER A 1 277 ? 11.794 -10.032 13.917 1.00 94.00 277 SER A CA 1
ATOM 2265 C C . SER A 1 277 ? 12.173 -9.262 12.647 1.00 94.00 277 SER A C 1
ATOM 2267 O O . SER A 1 277 ? 13.349 -9.194 12.294 1.00 94.00 277 SER A O 1
ATOM 2269 N N . ILE A 1 278 ? 11.210 -8.641 11.961 1.00 94.62 278 ILE A N 1
ATOM 2270 C CA . ILE A 1 278 ? 11.489 -7.831 10.767 1.00 94.62 278 ILE A CA 1
ATOM 2271 C C . ILE A 1 278 ? 12.323 -6.593 11.120 1.00 94.62 278 ILE A C 1
ATOM 2273 O O . ILE A 1 278 ? 13.273 -6.288 10.397 1.00 94.62 278 ILE A O 1
ATOM 2277 N N . ILE A 1 279 ? 11.995 -5.893 12.209 1.00 94.31 279 ILE A N 1
ATOM 2278 C CA . ILE A 1 279 ? 12.716 -4.687 12.646 1.00 94.31 279 ILE A CA 1
ATOM 2279 C C . ILE A 1 279 ? 14.172 -5.028 12.968 1.00 94.31 279 ILE A C 1
ATOM 2281 O O . ILE A 1 279 ? 15.065 -4.435 12.358 1.00 94.31 279 ILE A O 1
ATOM 2285 N N . GLU A 1 280 ? 14.402 -6.033 13.819 1.00 91.44 280 GLU A N 1
ATOM 2286 C CA . GLU A 1 280 ? 15.739 -6.497 14.221 1.00 91.44 280 GLU A CA 1
ATOM 2287 C C . GLU A 1 280 ? 16.610 -6.876 13.016 1.00 91.44 280 GLU A C 1
ATOM 2289 O O . GLU A 1 280 ? 17.802 -6.574 12.970 1.00 91.44 280 GLU A O 1
ATOM 2294 N N . HIS A 1 281 ? 16.025 -7.537 12.013 1.00 90.00 281 HIS A N 1
ATOM 2295 C CA . HIS A 1 281 ? 16.788 -8.030 10.867 1.00 90.00 281 HIS A CA 1
ATOM 2296 C C . HIS A 1 281 ? 17.009 -6.975 9.783 1.00 90.00 281 HIS A C 1
ATOM 2298 O O . HIS A 1 281 ? 18.031 -7.016 9.088 1.00 90.00 281 HIS A O 1
ATOM 2304 N N . ASN A 1 282 ? 16.054 -6.063 9.587 1.00 93.12 282 ASN A N 1
ATOM 2305 C CA . ASN A 1 282 ? 16.046 -5.214 8.404 1.00 93.12 282 ASN A CA 1
ATOM 2306 C C . ASN A 1 282 ? 16.346 -3.744 8.705 1.00 93.12 282 ASN A C 1
ATOM 2308 O O . ASN A 1 282 ? 17.063 -3.154 7.898 1.00 93.12 282 ASN A O 1
ATOM 2312 N N . LEU A 1 283 ? 15.863 -3.135 9.798 1.00 93.94 283 LEU A N 1
ATOM 2313 C CA . LEU A 1 283 ? 15.839 -1.666 9.930 1.00 93.94 283 LEU A CA 1
ATOM 2314 C C . LEU A 1 283 ? 17.237 -1.027 9.862 1.00 93.94 283 LEU A C 1
ATOM 2316 O O . LEU A 1 283 ? 17.475 -0.192 8.984 1.00 93.94 283 LEU A O 1
ATOM 2320 N N . ALA A 1 284 ? 18.185 -1.469 10.691 1.00 92.75 284 ALA A N 1
ATOM 2321 C CA . ALA A 1 284 ? 19.562 -0.962 10.671 1.00 92.75 284 ALA A CA 1
ATOM 2322 C C . ALA A 1 284 ? 20.234 -1.154 9.293 1.00 92.75 284 ALA A C 1
ATOM 2324 O O . ALA A 1 284 ? 20.915 -0.268 8.763 1.00 92.75 284 ALA A O 1
ATOM 2325 N N . ASN A 1 285 ? 19.984 -2.296 8.642 1.00 92.81 285 ASN A N 1
ATOM 2326 C CA . ASN A 1 285 ? 20.477 -2.578 7.294 1.00 92.81 285 ASN A CA 1
ATOM 2327 C C . ASN A 1 285 ? 19.791 -1.709 6.217 1.00 92.81 285 ASN A C 1
ATOM 2329 O O . ASN A 1 285 ? 20.447 -1.296 5.261 1.00 92.81 285 ASN A O 1
ATOM 2333 N N . ARG A 1 286 ? 18.496 -1.382 6.353 1.00 95.88 286 ARG A N 1
ATOM 2334 C CA . ARG A 1 286 ? 17.815 -0.426 5.464 1.00 95.88 286 ARG A CA 1
ATOM 2335 C C . ARG A 1 286 ? 18.449 0.948 5.604 1.00 95.88 286 ARG A C 1
ATOM 2337 O O . ARG A 1 286 ? 18.876 1.511 4.602 1.00 95.88 286 ARG A O 1
ATOM 2344 N N . LEU A 1 287 ? 18.559 1.452 6.831 1.00 96.31 287 LEU A N 1
ATOM 2345 C CA . LEU A 1 287 ? 19.095 2.776 7.138 1.00 96.31 287 LEU A CA 1
ATOM 2346 C C . LEU A 1 287 ? 20.530 2.954 6.625 1.00 96.31 287 LEU A C 1
ATOM 2348 O O . LEU A 1 287 ? 20.826 3.952 5.964 1.00 96.31 287 LEU A O 1
ATOM 2352 N N . SER A 1 288 ? 21.405 1.976 6.865 1.00 94.12 288 SER A N 1
ATOM 2353 C CA . SER A 1 288 ? 22.802 2.021 6.412 1.00 94.12 288 SER A CA 1
ATOM 2354 C C . SER A 1 288 ? 22.956 1.940 4.889 1.00 94.12 288 SER A C 1
ATOM 2356 O O . SER A 1 288 ? 23.794 2.644 4.330 1.00 94.12 288 SER A O 1
ATOM 2358 N N . LYS A 1 289 ? 22.146 1.126 4.197 1.00 93.94 289 LYS A N 1
ATOM 2359 C CA . LYS A 1 289 ? 22.220 0.977 2.731 1.00 93.94 289 LYS A CA 1
ATOM 2360 C C . LYS A 1 289 ? 21.499 2.076 1.956 1.00 93.94 289 LYS A C 1
ATOM 2362 O O . LYS A 1 289 ? 21.874 2.366 0.820 1.00 93.94 289 LYS A O 1
ATOM 2367 N N . GLN A 1 290 ? 20.438 2.641 2.525 1.00 97.19 290 GLN A N 1
ATOM 2368 C CA . GLN A 1 290 ? 19.557 3.569 1.816 1.00 97.19 290 GLN A CA 1
ATOM 2369 C C . GLN A 1 290 ? 19.884 5.031 2.061 1.00 97.19 290 GLN A C 1
ATOM 2371 O O . GLN A 1 290 ? 19.596 5.837 1.183 1.00 97.19 290 GLN A O 1
ATOM 2376 N N . ILE A 1 291 ? 20.468 5.375 3.209 1.00 97.94 291 ILE A N 1
ATOM 2377 C CA . ILE A 1 291 ? 20.870 6.742 3.550 1.00 97.94 291 ILE A CA 1
ATOM 2378 C C . ILE A 1 291 ? 22.395 6.756 3.619 1.00 97.94 291 ILE A C 1
ATOM 2380 O O . ILE A 1 291 ? 22.976 5.932 4.314 1.00 97.94 291 ILE A O 1
ATOM 2384 N N . GLY A 1 292 ? 23.048 7.647 2.881 1.00 96.25 292 GLY A N 1
ATOM 2385 C CA . GLY A 1 292 ? 24.491 7.868 2.922 1.00 96.25 292 GLY A CA 1
ATOM 2386 C C . GLY A 1 292 ? 24.919 8.674 4.148 1.00 96.25 292 GLY A C 1
ATOM 2387 O O . GLY A 1 292 ? 24.092 9.203 4.888 1.00 96.25 292 GLY A O 1
ATOM 2388 N N . GLU A 1 293 ? 26.228 8.790 4.363 1.00 95.06 293 GLU A N 1
ATOM 2389 C CA . GLU A 1 293 ? 26.789 9.618 5.445 1.00 95.06 293 GLU A CA 1
ATOM 2390 C C . GLU A 1 293 ? 26.457 11.110 5.280 1.00 95.06 293 GLU A C 1
ATOM 2392 O O . GLU A 1 293 ? 26.343 11.838 6.260 1.00 95.06 293 GLU A O 1
ATOM 2397 N N . ASP A 1 294 ? 26.232 11.554 4.043 1.00 95.94 294 ASP A N 1
ATOM 2398 C CA . ASP A 1 294 ? 25.781 12.904 3.695 1.00 95.94 294 ASP A CA 1
ATOM 2399 C C . ASP A 1 294 ? 24.269 13.123 3.916 1.00 95.94 294 ASP A C 1
ATOM 2401 O O . ASP A 1 294 ? 23.747 14.211 3.660 1.00 95.94 294 ASP A O 1
ATOM 2405 N N . GLY A 1 295 ? 23.541 12.099 4.373 1.00 96.12 295 GLY A N 1
ATOM 2406 C CA . GLY A 1 295 ? 22.087 12.106 4.531 1.00 96.12 295 GLY A CA 1
ATOM 2407 C C . GLY A 1 295 ? 21.313 11.956 3.216 1.00 96.12 295 GLY A C 1
ATOM 2408 O O . GLY A 1 295 ? 20.086 11.847 3.236 1.00 96.12 295 GLY A O 1
ATOM 2409 N N . LEU A 1 296 ? 21.973 11.921 2.057 1.00 97.25 296 LEU A N 1
ATOM 2410 C CA . LEU A 1 296 ? 21.299 11.677 0.783 1.00 97.25 296 LEU A CA 1
ATOM 2411 C C . LEU A 1 296 ? 21.035 10.187 0.594 1.00 97.25 296 LEU A C 1
ATOM 2413 O O . LEU A 1 296 ? 21.620 9.345 1.264 1.00 97.25 296 LEU A O 1
ATOM 2417 N N . GLN A 1 297 ? 20.135 9.840 -0.323 1.00 97.31 297 GLN A N 1
ATOM 2418 C CA . GLN A 1 297 ? 19.750 8.448 -0.548 1.00 97.31 297 GLN A CA 1
ATOM 2419 C C . GLN A 1 297 ? 20.249 7.962 -1.911 1.00 97.31 297 GLN A C 1
ATOM 2421 O O . GLN A 1 297 ? 19.587 8.221 -2.919 1.00 97.31 297 GLN A O 1
ATOM 2426 N N . PRO A 1 298 ? 21.401 7.268 -2.007 1.00 97.06 298 PRO A N 1
ATOM 2427 C CA . PRO A 1 298 ? 22.133 7.129 -3.270 1.00 97.06 298 PRO A CA 1
ATOM 2428 C C . PRO A 1 298 ? 21.346 6.471 -4.408 1.00 97.06 298 PRO A C 1
ATOM 2430 O O 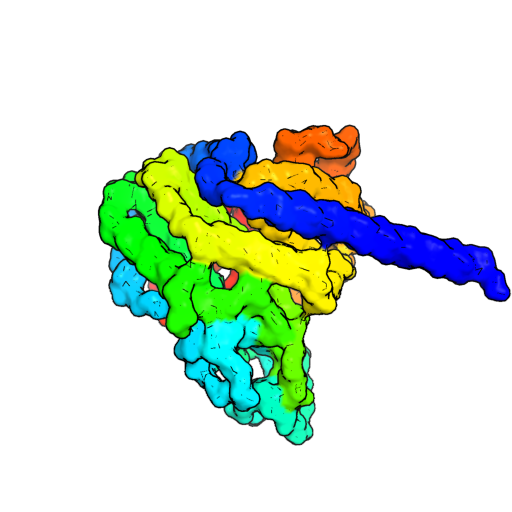. PRO A 1 298 ? 21.503 6.847 -5.570 1.00 97.06 298 PRO A O 1
ATOM 2433 N N . LEU A 1 299 ? 20.498 5.485 -4.101 1.00 96.88 299 LEU A N 1
ATOM 2434 C CA . LEU A 1 299 ? 19.690 4.799 -5.115 1.00 96.88 299 LEU A CA 1
ATOM 2435 C C . LEU A 1 299 ? 18.495 5.632 -5.583 1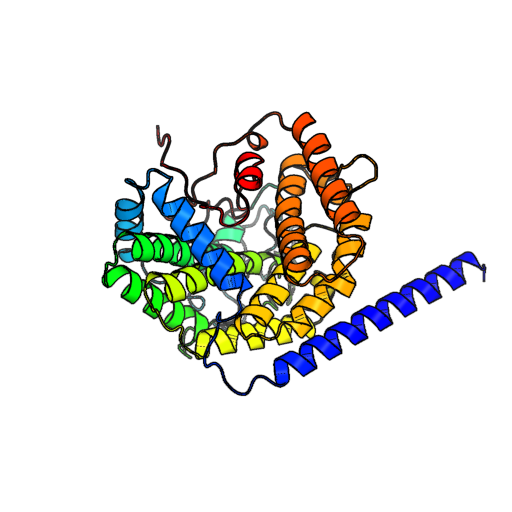.00 96.88 299 LEU A C 1
ATOM 2437 O O . LEU A 1 299 ? 18.108 5.532 -6.747 1.00 96.88 299 LEU A O 1
ATOM 2441 N N . GLU A 1 300 ? 17.948 6.472 -4.708 1.00 95.44 300 GLU A N 1
ATOM 2442 C CA . GLU A 1 300 ? 16.853 7.381 -5.043 1.00 95.44 300 GLU A CA 1
ATOM 2443 C C . GLU A 1 300 ? 17.367 8.634 -5.759 1.00 95.44 300 GLU A C 1
ATOM 2445 O O . GLU A 1 300 ? 16.757 9.096 -6.719 1.00 95.44 300 GLU A O 1
ATOM 2450 N N . MET A 1 301 ? 18.564 9.102 -5.405 1.00 94.94 301 MET A N 1
ATOM 2451 C CA . MET A 1 301 ? 19.241 10.234 -6.047 1.00 94.94 301 MET A CA 1
ATOM 2452 C C . MET A 1 301 ? 19.611 9.980 -7.516 1.00 94.94 301 MET A C 1
ATOM 2454 O O . MET A 1 301 ? 19.838 10.920 -8.269 1.00 94.94 301 MET A O 1
ATOM 2458 N N . ARG A 1 302 ? 19.647 8.715 -7.957 1.00 95.31 302 ARG A N 1
ATOM 2459 C CA . ARG A 1 302 ? 19.882 8.335 -9.365 1.00 95.31 302 ARG A CA 1
ATOM 2460 C C . ARG A 1 302 ? 18.617 8.334 -10.225 1.00 95.31 302 ARG A C 1
ATOM 2462 O O . ARG A 1 302 ? 18.685 8.013 -11.411 1.00 95.31 302 ARG A O 1
ATOM 2469 N N . ARG A 1 303 ? 17.455 8.597 -9.630 1.00 92.44 303 ARG A N 1
ATOM 2470 C CA . ARG A 1 303 ? 16.161 8.566 -10.316 1.00 92.44 303 ARG A CA 1
ATOM 2471 C C . ARG A 1 303 ? 15.888 9.891 -11.007 1.00 92.44 303 ARG A C 1
ATOM 2473 O O . ARG A 1 303 ? 16.467 10.909 -10.651 1.00 92.44 303 ARG A O 1
ATOM 2480 N N . TYR A 1 304 ? 14.960 9.885 -11.962 1.00 88.00 304 TYR A N 1
ATOM 2481 C CA . TYR A 1 304 ? 14.602 11.105 -12.697 1.00 88.00 304 TYR A CA 1
ATOM 2482 C C . TYR A 1 304 ? 14.030 12.211 -11.787 1.00 88.00 304 TYR A C 1
ATOM 2484 O O . TYR A 1 304 ? 14.307 13.380 -12.020 1.00 88.00 304 TYR A O 1
ATOM 2492 N N . ASN A 1 305 ? 13.301 11.840 -10.721 1.00 85.94 305 ASN A N 1
ATOM 2493 C CA . ASN A 1 305 ? 12.800 12.765 -9.689 1.00 85.94 305 ASN A CA 1
ATOM 2494 C C . ASN A 1 305 ? 13.449 12.447 -8.325 1.00 85.94 305 ASN A C 1
ATOM 2496 O O . ASN A 1 305 ? 12.804 11.818 -7.479 1.00 85.94 305 ASN A O 1
ATOM 2500 N N . PRO A 1 306 ? 14.728 12.799 -8.110 1.00 89.69 306 PRO A N 1
ATOM 2501 C CA . PRO A 1 306 ? 15.525 12.255 -7.012 1.00 89.69 306 PRO A CA 1
ATOM 2502 C C . PRO A 1 306 ? 14.967 12.602 -5.628 1.00 89.69 306 PRO A C 1
ATOM 2504 O O . PRO A 1 306 ? 14.779 11.713 -4.799 1.00 89.69 306 PRO A O 1
ATOM 2507 N N . VAL A 1 307 ? 14.619 13.872 -5.400 1.00 89.81 307 VAL A N 1
ATOM 2508 C CA . VAL A 1 307 ? 14.084 14.342 -4.112 1.00 89.81 307 VAL A CA 1
ATOM 2509 C C . VAL A 1 307 ? 12.739 13.684 -3.805 1.00 89.81 307 VAL A C 1
ATOM 2511 O O . VAL A 1 307 ? 12.542 13.207 -2.690 1.00 89.81 307 VAL A O 1
ATOM 2514 N N . SER A 1 308 ? 11.841 13.563 -4.790 1.00 85.56 308 SER A N 1
ATOM 2515 C CA . SER A 1 308 ? 10.549 12.892 -4.595 1.00 85.56 308 SER A CA 1
ATOM 2516 C C . SER A 1 308 ? 10.708 11.414 -4.229 1.00 85.56 308 SER A C 1
ATOM 2518 O O . SER A 1 308 ? 9.999 10.932 -3.351 1.00 85.56 308 SER A O 1
ATOM 2520 N N . TYR A 1 309 ? 11.640 10.680 -4.854 1.00 89.50 309 TYR A N 1
ATOM 2521 C CA . TYR A 1 309 ? 11.896 9.283 -4.471 1.00 89.50 309 TYR A CA 1
ATOM 2522 C C . TYR A 1 309 ? 12.514 9.156 -3.082 1.00 89.50 309 TYR A C 1
ATOM 2524 O O . TYR A 1 309 ? 12.184 8.218 -2.358 1.00 89.50 309 TYR A O 1
ATOM 2532 N N . SER A 1 310 ? 13.383 10.090 -2.698 1.00 93.62 310 SER A N 1
ATOM 2533 C CA . SER A 1 310 ? 13.955 10.094 -1.356 1.00 93.62 310 SER A CA 1
ATOM 2534 C C . SER A 1 310 ? 12.911 10.391 -0.294 1.00 93.62 310 SER A C 1
ATOM 2536 O O . SER A 1 310 ? 12.822 9.648 0.680 1.00 93.62 310 SER A O 1
ATOM 2538 N N . LEU A 1 311 ? 12.059 11.399 -0.507 1.00 89.62 311 LEU A N 1
ATOM 2539 C CA . LEU A 1 311 ? 10.911 11.652 0.361 1.00 89.62 311 LEU A CA 1
ATOM 2540 C C . LEU A 1 311 ? 10.000 10.426 0.410 1.00 89.62 311 LEU A C 1
ATOM 2542 O O . LEU A 1 311 ? 9.657 9.990 1.498 1.00 89.62 311 LEU A O 1
ATOM 2546 N N . TYR A 1 312 ? 9.703 9.799 -0.733 1.00 87.94 312 TYR A N 1
ATOM 2547 C CA . TYR A 1 312 ? 8.913 8.566 -0.819 1.00 87.94 312 TYR A CA 1
ATOM 2548 C C . TYR A 1 312 ? 9.496 7.400 -0.006 1.00 87.94 312 TYR A C 1
ATOM 2550 O O . TYR A 1 312 ? 8.743 6.578 0.518 1.00 87.94 312 TYR A O 1
ATOM 2558 N N . ASN A 1 313 ? 10.820 7.319 0.116 1.00 94.69 313 ASN A N 1
ATOM 2559 C CA . ASN A 1 313 ? 11.490 6.323 0.944 1.00 94.69 313 ASN A CA 1
ATOM 2560 C C . ASN A 1 313 ? 11.556 6.704 2.433 1.00 94.69 313 ASN A C 1
ATOM 2562 O O . ASN A 1 313 ? 11.631 5.818 3.278 1.00 94.69 313 ASN A O 1
ATOM 2566 N N . MET A 1 314 ? 11.486 7.992 2.786 1.00 93.81 314 MET A N 1
ATOM 2567 C CA . MET A 1 314 ? 11.469 8.396 4.198 1.00 93.81 314 MET A CA 1
ATOM 2568 C C . MET A 1 314 ? 10.261 7.811 4.942 1.00 93.81 314 MET A C 1
ATOM 2570 O O . MET A 1 314 ? 10.404 7.379 6.078 1.00 93.81 314 MET A O 1
ATOM 2574 N N . TYR A 1 315 ? 9.093 7.719 4.302 1.00 90.81 315 TYR A N 1
ATOM 2575 C CA . TYR A 1 315 ? 7.863 7.204 4.929 1.00 90.81 315 TYR A CA 1
ATOM 2576 C C . TYR A 1 315 ? 7.995 5.792 5.476 1.00 90.81 315 TYR A C 1
ATOM 2578 O O . TYR A 1 315 ? 7.767 5.613 6.671 1.00 90.81 315 TYR A O 1
ATOM 2586 N N . PRO A 1 316 ? 8.345 4.775 4.665 1.00 93.94 316 PRO A N 1
ATOM 2587 C CA . PRO A 1 316 ? 8.450 3.431 5.195 1.00 93.94 316 PRO A CA 1
ATOM 2588 C C . PRO A 1 316 ? 9.548 3.325 6.256 1.00 93.94 316 PRO A C 1
ATOM 2590 O O . PRO A 1 316 ? 9.390 2.567 7.203 1.00 93.94 316 PRO A O 1
ATOM 2593 N N . LEU A 1 317 ? 10.618 4.121 6.163 1.00 96.06 317 LEU A N 1
ATOM 2594 C CA . LEU A 1 317 ? 11.643 4.151 7.205 1.00 96.06 317 LEU A CA 1
ATOM 2595 C C . LEU A 1 317 ? 11.116 4.738 8.526 1.00 96.06 317 LEU A C 1
ATOM 2597 O O . LEU A 1 317 ? 11.411 4.188 9.583 1.00 96.06 317 LEU A O 1
ATOM 2601 N N . TYR A 1 318 ? 10.282 5.780 8.485 1.00 94.25 318 TYR A N 1
ATOM 2602 C CA . TYR A 1 318 ? 9.609 6.296 9.681 1.00 94.25 318 TYR A CA 1
ATOM 2603 C C . TYR A 1 318 ? 8.541 5.356 10.237 1.00 94.25 318 TYR A C 1
ATOM 2605 O O . TYR A 1 318 ? 8.392 5.271 11.452 1.00 94.25 318 TYR A O 1
ATOM 2613 N N . TYR A 1 319 ? 7.812 4.629 9.385 1.00 94.38 319 TYR A N 1
ATOM 2614 C CA . TYR A 1 319 ? 6.912 3.566 9.842 1.00 94.38 319 TYR A CA 1
ATOM 2615 C C . TYR A 1 319 ? 7.677 2.517 10.655 1.00 94.38 319 TYR A C 1
ATOM 2617 O O . TYR A 1 319 ? 7.258 2.184 11.762 1.00 94.38 319 TYR A O 1
ATOM 2625 N N . LEU A 1 320 ? 8.806 2.033 10.127 1.00 95.88 320 LEU A N 1
ATOM 2626 C CA . LEU A 1 320 ? 9.649 1.050 10.808 1.00 95.88 320 LEU A CA 1
ATOM 2627 C C . LEU A 1 320 ? 10.258 1.612 12.099 1.00 95.88 320 LEU A C 1
ATOM 2629 O O . LEU A 1 320 ? 10.199 0.940 13.122 1.00 95.88 320 LEU A O 1
ATOM 2633 N N . TYR A 1 321 ? 10.760 2.850 12.083 1.00 94.75 321 TYR A N 1
ATOM 2634 C CA . TYR A 1 321 ? 11.273 3.514 13.285 1.00 94.75 321 TYR A CA 1
ATOM 2635 C C . TYR A 1 321 ? 10.191 3.686 14.364 1.00 94.75 321 TYR A C 1
ATOM 2637 O O . TYR A 1 321 ? 10.423 3.405 15.532 1.00 94.75 321 TYR A O 1
ATOM 2645 N N . ASN A 1 322 ? 8.972 4.086 13.997 1.00 92.94 322 ASN A N 1
ATOM 2646 C CA . ASN A 1 322 ? 7.883 4.211 14.968 1.00 92.94 322 ASN A CA 1
ATOM 2647 C C . ASN A 1 322 ? 7.489 2.862 15.586 1.00 92.94 322 ASN A C 1
ATOM 2649 O O . ASN A 1 322 ? 7.041 2.831 16.730 1.00 92.94 322 ASN A O 1
ATOM 2653 N N . LEU A 1 323 ? 7.612 1.762 14.837 1.00 94.88 323 LEU A N 1
ATOM 2654 C CA . LEU A 1 323 ? 7.418 0.421 15.385 1.00 94.88 323 LEU A CA 1
ATOM 2655 C C . LEU A 1 323 ? 8.580 0.027 16.307 1.00 94.88 323 LEU A C 1
ATOM 2657 O O . LEU A 1 323 ? 8.322 -0.506 17.379 1.00 94.88 323 LEU A O 1
ATOM 2661 N N . GLU A 1 324 ? 9.826 0.336 15.941 1.00 94.50 324 GLU A N 1
ATOM 2662 C CA . GLU A 1 324 ? 10.999 0.138 16.806 1.00 94.50 324 GLU A CA 1
ATOM 2663 C C . GLU A 1 324 ? 10.804 0.830 18.162 1.00 94.50 324 GLU A C 1
ATOM 2665 O O . GLU A 1 324 ? 10.847 0.158 19.187 1.00 94.50 324 GLU A O 1
ATOM 2670 N N . GLN A 1 325 ? 10.452 2.123 18.156 1.00 92.31 325 GLN A N 1
ATOM 2671 C CA . GLN A 1 325 ? 10.146 2.900 19.366 1.00 92.31 325 GLN A CA 1
ATOM 2672 C C . GLN A 1 325 ? 9.021 2.285 20.204 1.00 92.31 325 GLN A C 1
ATOM 2674 O O . GLN A 1 325 ? 9.021 2.365 21.429 1.00 92.31 325 GLN A O 1
ATOM 2679 N N . HIS A 1 326 ? 8.008 1.721 19.544 1.00 93.44 326 HIS A N 1
ATOM 2680 C CA . HIS A 1 326 ? 6.867 1.137 20.236 1.00 93.44 326 HIS A CA 1
ATOM 2681 C C . HIS A 1 326 ? 7.239 -0.146 20.986 1.00 93.44 326 HIS A C 1
ATOM 2683 O O . HIS A 1 326 ? 6.694 -0.406 22.057 1.00 93.44 326 HIS A O 1
ATOM 2689 N N . PHE A 1 327 ? 8.147 -0.938 20.418 1.00 91.25 327 PHE A N 1
ATOM 2690 C CA . PHE A 1 327 ? 8.561 -2.229 20.960 1.00 91.25 327 PHE A CA 1
ATOM 2691 C C . PHE A 1 327 ? 9.875 -2.176 21.752 1.00 91.25 327 PHE A C 1
ATOM 2693 O O . PHE A 1 327 ? 10.208 -3.170 22.392 1.00 91.25 327 PHE A O 1
ATOM 2700 N N . ASN A 1 328 ? 10.588 -1.043 21.747 1.00 86.31 328 ASN A N 1
ATOM 2701 C CA . ASN A 1 328 ? 11.885 -0.860 22.406 1.00 86.31 328 ASN A CA 1
ATOM 2702 C C . ASN A 1 328 ? 12.889 -1.955 21.991 1.00 86.31 328 ASN A C 1
ATOM 2704 O O . ASN A 1 328 ? 13.437 -2.674 22.830 1.00 86.31 328 ASN A O 1
ATOM 2708 N N . VAL A 1 329 ? 13.037 -2.141 20.675 1.00 77.81 329 VAL A N 1
ATOM 2709 C CA . VAL A 1 329 ? 13.751 -3.284 20.071 1.00 77.81 329 VAL A CA 1
ATOM 2710 C C . VAL A 1 329 ? 15.271 -3.103 20.080 1.00 77.81 329 VAL A C 1
ATOM 2712 O O . VAL A 1 329 ? 15.992 -4.095 20.139 1.00 77.81 329 VAL A O 1
ATOM 2715 N N . ASP A 1 330 ? 15.772 -1.867 20.026 1.00 70.56 330 ASP A N 1
ATOM 2716 C CA . ASP A 1 330 ? 17.204 -1.586 19.871 1.00 70.56 330 ASP A CA 1
ATOM 2717 C C . ASP A 1 330 ? 17.649 -0.417 20.768 1.00 70.56 330 ASP A C 1
ATOM 2719 O O . ASP A 1 330 ? 17.000 0.622 20.839 1.00 70.56 330 ASP A O 1
ATOM 2723 N N . ASP A 1 331 ? 18.804 -0.535 21.421 1.00 72.06 331 ASP A N 1
ATOM 2724 C CA . ASP A 1 331 ? 19.399 0.566 22.192 1.00 72.06 331 ASP A CA 1
ATOM 2725 C C . ASP A 1 331 ? 19.933 1.697 21.278 1.00 72.06 331 ASP A C 1
ATOM 2727 O O . ASP A 1 331 ? 20.182 2.823 21.731 1.00 72.06 331 ASP A O 1
ATOM 2731 N N . ASN A 1 332 ? 20.089 1.427 19.974 1.00 76.94 332 ASN A N 1
ATOM 2732 C CA . ASN A 1 332 ? 20.561 2.372 18.955 1.00 76.94 332 ASN A CA 1
ATOM 2733 C C . ASN A 1 332 ? 19.450 3.234 18.343 1.00 76.94 332 ASN A C 1
ATOM 2735 O O . ASN A 1 332 ? 19.699 3.976 17.391 1.00 76.94 332 ASN A O 1
ATOM 2739 N N . GLU A 1 333 ? 18.247 3.228 18.911 1.00 78.00 333 GLU A N 1
ATOM 2740 C CA . GLU A 1 333 ? 17.125 4.084 18.503 1.00 78.00 333 GLU A CA 1
ATOM 2741 C C . GLU A 1 333 ? 17.524 5.552 18.262 1.00 78.00 333 GLU A C 1
ATOM 2743 O O . GLU A 1 333 ? 17.056 6.205 17.323 1.00 78.00 333 GLU A O 1
ATOM 2748 N N . ARG A 1 334 ? 18.440 6.079 19.088 1.00 83.19 334 ARG A N 1
ATOM 2749 C CA . ARG A 1 334 ? 18.994 7.434 18.931 1.00 83.19 334 ARG A CA 1
ATOM 2750 C C . ARG A 1 334 ? 19.796 7.600 17.641 1.00 83.19 334 ARG A C 1
ATOM 2752 O O . ARG A 1 334 ? 19.717 8.653 17.014 1.00 83.19 334 ARG A O 1
ATOM 2759 N N . GLU A 1 335 ? 20.574 6.601 17.242 1.00 89.69 335 GLU A N 1
ATOM 2760 C CA . GLU A 1 335 ? 21.317 6.621 15.980 1.00 89.69 335 GLU A CA 1
ATOM 2761 C C . GLU A 1 335 ? 20.358 6.575 14.787 1.00 89.69 335 GLU A C 1
ATOM 2763 O O . GLU A 1 335 ? 20.487 7.385 13.862 1.00 89.69 335 GLU A O 1
ATOM 2768 N N . HIS A 1 336 ? 19.353 5.698 14.839 1.00 93.69 336 HIS A N 1
ATOM 2769 C CA . HIS A 1 336 ? 18.367 5.545 13.771 1.00 93.69 336 HIS A CA 1
ATOM 2770 C C . HIS A 1 336 ? 17.609 6.847 13.499 1.00 93.69 336 HIS A C 1
ATOM 2772 O O . HIS A 1 336 ? 17.576 7.319 12.356 1.00 93.69 336 HIS A O 1
ATOM 2778 N N . ILE A 1 337 ? 17.087 7.501 14.543 1.00 93.38 337 ILE A N 1
ATOM 2779 C CA . ILE A 1 337 ? 16.391 8.784 14.378 1.00 93.38 337 ILE A CA 1
ATOM 2780 C C . ILE A 1 337 ? 17.323 9.913 13.947 1.00 93.38 337 ILE A C 1
ATOM 2782 O O . ILE A 1 337 ? 16.923 10.763 13.150 1.00 93.38 337 ILE A O 1
ATOM 2786 N N . ASN A 1 338 ? 18.572 9.933 14.419 1.00 94.44 338 ASN A N 1
ATOM 2787 C CA . ASN A 1 338 ? 19.548 10.933 13.989 1.00 94.44 338 ASN A CA 1
ATOM 2788 C C . ASN A 1 338 ? 19.863 10.792 12.498 1.00 94.44 338 ASN A C 1
ATOM 2790 O O . ASN A 1 338 ? 19.950 11.802 11.799 1.00 94.44 338 ASN A O 1
ATOM 2794 N N . ARG A 1 339 ? 19.968 9.560 11.986 1.00 95.81 339 ARG A N 1
ATOM 2795 C CA . ARG A 1 339 ? 20.177 9.307 10.556 1.00 95.81 339 ARG A CA 1
ATOM 2796 C C . ARG A 1 339 ? 18.976 9.745 9.717 1.00 95.81 339 ARG A C 1
ATOM 2798 O O . ARG A 1 339 ? 19.166 10.389 8.685 1.00 95.81 339 ARG A O 1
ATOM 2805 N N . LEU A 1 340 ? 17.753 9.458 10.171 1.00 95.50 340 LEU A N 1
ATOM 2806 C CA . LEU A 1 340 ? 16.526 9.907 9.502 1.00 95.50 340 LEU A CA 1
ATOM 2807 C C . LEU A 1 340 ? 16.432 11.434 9.458 1.00 95.50 340 LEU A C 1
ATOM 2809 O O . LEU A 1 340 ? 16.285 12.010 8.380 1.00 95.50 340 LEU A O 1
ATOM 2813 N N . ARG A 1 341 ? 16.613 12.100 10.603 1.00 94.69 341 ARG A N 1
ATOM 2814 C CA . ARG A 1 341 ? 16.620 13.569 10.695 1.00 94.69 341 ARG A CA 1
ATOM 2815 C C . ARG A 1 341 ? 17.735 14.193 9.862 1.00 94.69 341 ARG A C 1
ATOM 2817 O O . ARG A 1 341 ? 17.508 15.197 9.195 1.00 94.69 341 ARG A O 1
ATOM 2824 N N . GLY A 1 342 ? 18.924 13.591 9.855 1.00 96.25 342 GLY A N 1
ATOM 2825 C CA . GLY A 1 342 ? 20.027 14.005 8.989 1.00 96.25 342 GLY A CA 1
ATOM 2826 C C . GLY A 1 342 ? 19.642 13.947 7.511 1.00 96.25 342 GLY A C 1
ATOM 2827 O O . GLY A 1 342 ? 19.904 14.894 6.769 1.00 96.25 342 GLY A O 1
ATOM 2828 N N . SER A 1 343 ? 18.936 12.888 7.100 1.00 95.75 343 SER A N 1
ATOM 2829 C CA . SER A 1 343 ? 18.411 12.776 5.740 1.00 95.75 343 SER A CA 1
ATOM 2830 C C . SER A 1 343 ? 17.392 13.862 5.418 1.00 95.75 343 SER A C 1
ATOM 2832 O O . SER A 1 343 ? 17.514 14.513 4.383 1.00 95.75 343 SER A O 1
ATOM 2834 N N . GLU A 1 344 ? 16.445 14.149 6.312 1.00 93.06 344 GLU A N 1
ATOM 2835 C CA . GLU A 1 344 ? 15.496 15.253 6.112 1.00 93.06 344 GLU A CA 1
ATOM 2836 C C . GLU A 1 344 ? 16.186 16.609 5.976 1.00 93.06 344 GLU A C 1
ATOM 2838 O O . GLU A 1 344 ? 15.847 17.391 5.085 1.00 93.06 344 GLU A O 1
ATOM 2843 N N . VAL A 1 345 ? 17.181 16.888 6.821 1.00 94.25 345 VAL A N 1
ATOM 2844 C CA . VAL A 1 345 ? 17.952 18.135 6.760 1.00 94.25 345 VAL A CA 1
ATOM 2845 C C . VAL A 1 345 ? 18.689 18.246 5.427 1.00 94.25 345 VAL A C 1
ATOM 2847 O O . VAL A 1 345 ? 18.684 19.315 4.816 1.00 94.25 345 VAL A O 1
ATOM 2850 N N . SER A 1 346 ? 19.288 17.165 4.933 1.00 94.88 346 SER A N 1
ATOM 2851 C CA . SER A 1 346 ? 19.948 17.166 3.625 1.00 94.88 346 SER A CA 1
ATOM 2852 C C . SER A 1 346 ? 18.953 17.309 2.471 1.00 94.88 346 SER A C 1
ATOM 2854 O O . SER A 1 346 ? 19.190 18.102 1.560 1.00 94.88 346 SER A O 1
ATOM 2856 N N . LEU A 1 347 ? 17.811 16.619 2.523 1.00 91.94 347 LEU A N 1
ATOM 2857 C CA . LEU A 1 347 ? 16.767 16.704 1.499 1.00 91.94 347 LEU A CA 1
ATOM 2858 C C . LEU A 1 347 ? 16.110 18.083 1.453 1.00 91.94 347 LEU A C 1
ATOM 2860 O O . LEU A 1 347 ? 15.884 18.597 0.361 1.00 91.94 347 LEU A O 1
ATOM 2864 N N . SER A 1 348 ? 15.854 18.716 2.601 1.00 90.25 348 SER A N 1
ATOM 2865 C CA . SER A 1 348 ? 15.207 20.035 2.663 1.00 90.25 348 SER A CA 1
ATOM 2866 C C . SER A 1 348 ? 15.977 21.117 1.898 1.00 90.25 348 SER A C 1
ATOM 2868 O O . SER A 1 348 ? 15.366 22.000 1.301 1.00 90.25 348 SER A O 1
ATOM 2870 N N . LYS A 1 349 ? 17.307 20.992 1.809 1.00 91.94 349 LYS A N 1
ATOM 2871 C CA . LYS A 1 349 ? 18.177 21.876 1.014 1.00 91.94 349 LYS A CA 1
ATOM 2872 C C . LYS A 1 349 ? 18.012 21.695 -0.500 1.00 91.94 349 LYS A C 1
ATOM 2874 O O . LYS A 1 349 ? 18.346 22.602 -1.255 1.00 91.94 349 LYS A O 1
ATOM 2879 N N . LEU A 1 350 ? 17.526 20.536 -0.947 1.00 90.25 350 LEU A N 1
ATOM 2880 C CA . LEU A 1 350 ? 17.340 20.184 -2.362 1.00 90.25 350 LEU A CA 1
ATOM 2881 C C . LEU A 1 350 ? 15.901 20.390 -2.850 1.00 90.25 350 LEU A C 1
ATOM 2883 O O . LEU A 1 350 ? 15.623 20.305 -4.047 1.00 90.25 350 LEU A O 1
ATOM 2887 N N . ILE A 1 351 ? 14.976 20.663 -1.933 1.00 85.19 351 ILE A N 1
ATOM 2888 C CA . ILE A 1 351 ? 13.572 20.891 -2.243 1.00 85.19 351 ILE A CA 1
ATOM 2889 C C . ILE A 1 351 ? 13.414 22.248 -2.949 1.00 85.19 351 ILE A C 1
ATOM 2891 O O . ILE A 1 351 ? 13.550 23.319 -2.353 1.00 85.19 351 ILE A O 1
ATOM 2895 N N . THR A 1 352 ? 13.086 22.209 -4.240 1.00 78.31 352 THR A N 1
ATOM 2896 C CA . THR A 1 352 ? 13.024 23.410 -5.092 1.00 78.31 352 THR A CA 1
ATOM 2897 C C . THR A 1 352 ? 11.662 23.637 -5.750 1.00 78.31 352 THR A C 1
ATOM 2899 O O . THR A 1 352 ? 11.361 24.790 -6.056 1.00 78.31 352 THR A O 1
ATOM 2902 N N . GLY A 1 353 ? 10.810 22.610 -5.879 1.00 74.12 353 GLY A N 1
ATOM 2903 C CA . GLY A 1 353 ? 9.512 22.699 -6.559 1.00 74.12 353 GLY A CA 1
ATOM 2904 C C . GLY A 1 353 ? 8.381 21.984 -5.818 1.00 74.12 353 GLY A C 1
ATOM 2905 O O . GLY A 1 353 ? 8.131 22.260 -4.643 1.00 74.12 353 GLY A O 1
ATOM 2906 N N . ASN A 1 354 ? 7.687 21.075 -6.511 1.00 67.00 354 ASN A N 1
ATOM 2907 C CA . ASN A 1 354 ? 6.511 20.352 -6.002 1.00 67.00 354 ASN A CA 1
ATOM 2908 C C . ASN A 1 354 ? 6.795 19.563 -4.710 1.00 67.00 354 ASN A C 1
ATOM 2910 O O . ASN A 1 354 ? 5.880 19.286 -3.939 1.00 67.00 354 ASN A O 1
ATOM 2914 N N . GLU A 1 355 ? 8.062 19.258 -4.425 1.00 72.94 355 GLU A N 1
ATOM 2915 C CA . GLU A 1 355 ? 8.505 18.603 -3.195 1.00 72.94 355 GLU A CA 1
ATOM 2916 C C . GLU A 1 355 ? 8.308 19.474 -1.935 1.00 72.94 355 GLU A C 1
ATOM 2918 O O . GLU A 1 355 ? 8.215 18.919 -0.836 1.00 72.94 355 GLU A O 1
ATOM 2923 N N . LYS A 1 356 ? 8.186 20.812 -2.085 1.00 65.44 356 LYS A N 1
ATOM 2924 C CA . LYS A 1 356 ? 7.803 21.758 -1.009 1.00 65.44 356 LYS A CA 1
ATOM 2925 C C . LYS A 1 356 ? 6.378 21.497 -0.526 1.00 65.44 356 LYS A C 1
ATOM 2927 O O . LYS A 1 356 ? 6.132 21.489 0.676 1.00 65.44 356 LYS A O 1
ATOM 2932 N N . GLY A 1 357 ? 5.472 21.250 -1.476 1.00 58.72 357 GLY A N 1
ATOM 2933 C CA . GLY A 1 357 ? 4.072 20.889 -1.263 1.00 58.72 357 GLY A CA 1
ATOM 2934 C C . GLY A 1 357 ? 3.071 21.753 -2.043 1.00 58.72 357 GLY A C 1
ATOM 2935 O O . GLY A 1 357 ? 3.082 22.976 -1.949 1.00 58.72 357 GLY A O 1
ATOM 2936 N N . LYS A 1 358 ? 2.155 21.089 -2.757 1.00 51.34 358 LYS A N 1
ATOM 2937 C CA . LYS A 1 358 ? 0.764 20.886 -2.308 1.00 51.34 358 LYS A CA 1
ATOM 2938 C C . LYS A 1 358 ? 0.559 19.362 -2.228 1.00 51.34 358 LYS A C 1
ATOM 2940 O O . LYS A 1 358 ? 1.183 18.636 -2.999 1.00 51.34 358 LYS A O 1
ATOM 2945 N N . ILE A 1 359 ? -0.216 18.853 -1.269 1.00 50.34 359 ILE A N 1
ATOM 2946 C CA . ILE A 1 359 ? -0.597 17.428 -1.2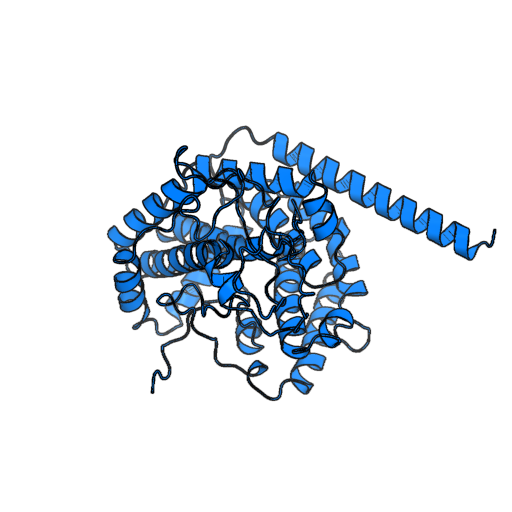54 1.00 50.34 359 ILE A CA 1
ATOM 2947 C C . ILE A 1 359 ? -1.421 17.203 -2.524 1.00 50.34 359 ILE A C 1
ATOM 2949 O O . ILE A 1 359 ? -2.455 17.843 -2.686 1.00 50.34 359 ILE A O 1
ATOM 2953 N N . GLU A 1 360 ? -0.955 16.385 -3.474 1.00 47.81 360 GLU A N 1
ATOM 2954 C CA . GLU A 1 360 ? -1.785 16.152 -4.660 1.00 47.81 360 GLU A CA 1
ATOM 2955 C C . GLU A 1 360 ? -2.995 15.316 -4.240 1.00 47.81 360 GLU A C 1
ATOM 2957 O O . GLU A 1 360 ? -2.868 14.264 -3.609 1.00 47.81 360 GLU A O 1
ATOM 2962 N N . HIS A 1 361 ? -4.176 15.822 -4.578 1.00 51.62 361 HIS A N 1
ATOM 2963 C CA . HIS A 1 361 ? -5.442 15.168 -4.316 1.00 51.62 361 HIS A CA 1
ATOM 2964 C C . HIS A 1 361 ? -5.519 13.847 -5.096 1.00 51.62 361 HIS A C 1
ATOM 2966 O O . HIS A 1 361 ? -5.239 13.797 -6.299 1.00 51.62 361 HIS A O 1
ATOM 2972 N N . ILE A 1 362 ? -5.941 12.764 -4.437 1.00 55.97 362 ILE A N 1
ATOM 2973 C CA . ILE A 1 362 ? -6.271 11.517 -5.133 1.00 55.97 362 ILE A CA 1
ATOM 2974 C C . ILE A 1 362 ? -7.519 11.782 -5.978 1.00 55.97 362 ILE A C 1
ATOM 2976 O O . ILE A 1 362 ? -8.638 11.800 -5.475 1.00 55.97 362 ILE A O 1
ATOM 2980 N N . ASN A 1 363 ? -7.337 11.999 -7.281 1.00 57.78 363 ASN A N 1
ATOM 2981 C CA . ASN A 1 363 ? -8.460 12.184 -8.192 1.00 57.78 363 ASN A CA 1
ATOM 2982 C C . ASN A 1 363 ? -9.261 10.873 -8.317 1.00 57.78 363 ASN A C 1
ATOM 2984 O O . ASN A 1 363 ? -8.887 9.955 -9.048 1.00 57.78 363 ASN A O 1
ATOM 2988 N N . PHE A 1 364 ? -10.399 10.799 -7.623 1.00 61.16 364 PHE A N 1
ATOM 2989 C CA . PHE A 1 364 ? -11.308 9.651 -7.659 1.00 61.16 364 PHE A CA 1
ATOM 2990 C C . PHE A 1 364 ? -12.122 9.534 -8.964 1.00 61.16 364 PHE A C 1
ATOM 2992 O O . PHE A 1 364 ? -12.918 8.599 -9.108 1.00 61.16 364 PHE A O 1
ATOM 2999 N N . CYS A 1 365 ? -12.004 10.484 -9.896 1.00 50.19 365 CYS A N 1
ATOM 3000 C CA . CYS A 1 365 ? -12.737 10.519 -11.167 1.00 50.19 365 CYS A CA 1
ATOM 3001 C C . CYS A 1 365 ? -11.976 9.862 -12.320 1.00 50.19 365 CYS A C 1
ATOM 3003 O O . CYS A 1 365 ? -12.616 9.303 -13.206 1.00 50.19 365 CYS A O 1
ATOM 3005 N N . SER A 1 366 ? -10.642 9.847 -12.297 1.00 49.72 366 SER A N 1
ATOM 3006 C CA . SER A 1 366 ? -9.851 9.133 -13.301 1.00 49.72 366 SER A CA 1
ATOM 3007 C C . SER A 1 366 ? -8.947 8.108 -12.634 1.00 49.72 366 SER A C 1
ATOM 3009 O O . SER A 1 366 ? -7.899 8.452 -12.095 1.00 49.72 366 SER A O 1
ATOM 3011 N N . SER A 1 367 ? -9.297 6.830 -12.742 1.00 49.19 367 SER A N 1
ATOM 3012 C CA . SER A 1 367 ? -8.409 5.724 -12.367 1.00 49.19 367 SER A CA 1
ATOM 3013 C C . SER A 1 367 ? -7.044 5.815 -13.062 1.00 49.19 367 SER A C 1
ATOM 3015 O O . SER A 1 367 ? -6.015 5.451 -12.504 1.00 49.19 367 SER A O 1
ATOM 3017 N N . TYR A 1 368 ? -7.013 6.335 -14.284 1.00 52.34 368 TYR A N 1
ATOM 3018 C CA . TYR A 1 368 ? -5.863 6.200 -15.176 1.00 52.34 368 TYR A CA 1
ATOM 3019 C C . TYR A 1 368 ? -4.881 7.377 -15.129 1.00 52.34 368 TYR A C 1
ATOM 3021 O O . TYR A 1 368 ? -3.717 7.187 -15.473 1.00 52.34 368 TYR A O 1
ATOM 3029 N N . ASN A 1 369 ? -5.319 8.543 -14.631 1.00 45.25 369 ASN A N 1
ATOM 3030 C CA . ASN A 1 369 ? -4.455 9.705 -14.372 1.00 45.25 369 ASN A CA 1
ATOM 3031 C C . ASN A 1 369 ? -4.125 9.868 -12.886 1.00 45.25 369 ASN A C 1
ATOM 3033 O O . ASN A 1 369 ? -3.636 10.921 -12.482 1.00 45.25 369 ASN A O 1
ATOM 3037 N N . LEU A 1 370 ? -4.393 8.853 -12.056 1.00 48.84 370 LEU A N 1
ATOM 3038 C CA . LEU A 1 370 ? -3.869 8.853 -10.699 1.00 48.84 370 LEU A CA 1
ATOM 3039 C C . LEU A 1 370 ? -2.362 9.056 -10.790 1.00 48.84 370 LEU A C 1
ATOM 3041 O O . LEU A 1 370 ? -1.667 8.274 -11.451 1.00 48.84 370 LEU A O 1
ATOM 3045 N N . ASN A 1 371 ? -1.844 10.057 -10.082 1.00 49.91 371 ASN A N 1
ATOM 3046 C CA . ASN A 1 371 ? -0.456 9.982 -9.686 1.00 49.91 371 ASN A CA 1
ATOM 3047 C C . ASN A 1 371 ? -0.361 8.803 -8.707 1.00 49.91 371 ASN A C 1
ATOM 3049 O O . ASN A 1 371 ? -0.567 8.912 -7.504 1.00 49.91 371 ASN A O 1
ATOM 3053 N N . LEU A 1 372 ? -0.161 7.599 -9.259 1.00 49.00 372 LEU A N 1
ATOM 3054 C CA . LEU A 1 372 ? -0.074 6.341 -8.508 1.00 49.00 372 LEU A CA 1
ATOM 3055 C C . LEU A 1 372 ? 1.170 6.305 -7.609 1.00 49.00 372 LEU A C 1
ATOM 3057 O O . LEU A 1 372 ? 1.399 5.323 -6.892 1.00 49.00 372 LEU A O 1
ATOM 3061 N N . TYR A 1 373 ? 1.982 7.356 -7.672 1.00 50.44 373 TYR A N 1
ATOM 3062 C CA . TYR A 1 373 ? 2.934 7.757 -6.663 1.00 50.44 373 TYR A CA 1
ATOM 3063 C C . TYR A 1 373 ? 2.185 8.697 -5.739 1.00 50.44 373 TYR A C 1
ATOM 3065 O O . TYR A 1 373 ? 1.964 9.852 -6.068 1.00 50.44 373 TYR A O 1
ATOM 3073 N N . TYR A 1 374 ? 1.772 8.160 -4.595 1.00 51.69 374 TYR A N 1
ATOM 3074 C CA . TYR A 1 374 ? 1.363 8.971 -3.459 1.00 51.69 374 TYR A CA 1
ATOM 3075 C C . TYR A 1 374 ? 2.414 10.084 -3.317 1.00 51.69 374 TYR A C 1
ATOM 3077 O O . TYR A 1 374 ? 3.597 9.747 -3.166 1.00 51.69 374 TYR A O 1
ATOM 3085 N N . PRO A 1 375 ? 2.055 11.361 -3.513 1.00 51.53 375 PRO A N 1
ATOM 3086 C CA . PRO A 1 375 ? 3.029 12.431 -3.651 1.00 51.53 375 PRO A CA 1
ATOM 3087 C C . PRO A 1 375 ? 3.533 12.785 -2.264 1.00 51.53 375 PRO A C 1
ATOM 3089 O O . PRO A 1 375 ? 3.057 13.714 -1.620 1.00 51.53 375 PRO A O 1
ATOM 3092 N N . TYR A 1 376 ? 4.497 12.001 -1.807 1.00 65.25 376 TYR A N 1
ATOM 3093 C CA . TYR A 1 376 ? 5.229 12.232 -0.583 1.00 65.25 376 TYR A CA 1
ATOM 3094 C C . TYR A 1 376 ? 6.010 13.532 -0.708 1.00 65.25 376 TYR A C 1
ATOM 3096 O O . TYR A 1 376 ? 7.134 13.578 -1.206 1.00 65.25 376 TYR A O 1
ATOM 3104 N N . SER A 1 377 ? 5.363 14.609 -0.284 1.00 72.06 377 SER A N 1
ATOM 3105 C CA . SER A 1 377 ? 5.980 15.910 -0.102 1.00 72.06 377 SER A CA 1
ATOM 3106 C C . SER A 1 377 ? 6.635 15.972 1.269 1.00 72.06 377 SER A C 1
ATOM 3108 O O . SER A 1 377 ? 6.360 15.165 2.166 1.00 72.06 377 SER A O 1
ATOM 3110 N N . HIS A 1 378 ? 7.495 16.962 1.456 1.00 77.94 378 HIS A N 1
ATOM 3111 C CA . HIS A 1 378 ? 8.048 17.223 2.775 1.00 77.94 378 HIS A CA 1
ATOM 3112 C C . HIS A 1 378 ? 6.958 17.629 3.778 1.00 77.94 378 HIS A C 1
ATOM 3114 O O . HIS A 1 378 ? 6.988 17.183 4.919 1.00 77.94 378 HIS A O 1
ATOM 3120 N N . ALA A 1 379 ? 5.926 18.353 3.330 1.00 73.44 379 ALA A N 1
ATOM 3121 C CA . ALA A 1 379 ? 4.781 18.714 4.165 1.00 73.44 379 ALA A CA 1
ATOM 3122 C C . ALA A 1 379 ? 4.012 17.491 4.700 1.00 73.44 379 ALA A C 1
ATOM 3124 O O . ALA A 1 379 ? 3.590 17.485 5.857 1.00 73.44 379 ALA A O 1
ATOM 3125 N N . GLN A 1 380 ? 3.842 16.439 3.891 1.00 73.38 380 GLN A N 1
ATOM 3126 C CA . GLN A 1 380 ? 3.240 15.188 4.364 1.00 73.38 380 GLN A CA 1
ATOM 3127 C C . GLN A 1 380 ? 4.124 14.482 5.402 1.00 73.38 380 GLN A C 1
ATOM 3129 O O . GLN A 1 380 ? 3.595 13.879 6.334 1.00 73.38 380 GLN A O 1
ATOM 3134 N N . LEU A 1 381 ? 5.449 14.599 5.282 1.00 77.94 381 LEU A N 1
ATOM 3135 C CA . LEU A 1 381 ? 6.404 13.927 6.161 1.00 77.94 381 LEU A CA 1
ATOM 3136 C C . LEU A 1 381 ? 6.365 14.559 7.552 1.00 77.94 381 LEU A C 1
ATOM 3138 O O . LEU A 1 381 ? 6.279 13.855 8.551 1.00 77.94 381 LEU A O 1
ATOM 3142 N N . SER A 1 382 ? 6.272 15.890 7.608 1.00 74.50 382 SER A N 1
ATOM 3143 C CA . SER A 1 382 ? 6.051 16.647 8.849 1.00 74.50 382 SER A CA 1
ATOM 3144 C C . SER A 1 382 ? 4.713 16.338 9.534 1.00 74.50 382 SER A C 1
ATOM 3146 O O . SER A 1 382 ? 4.498 16.736 10.674 1.00 74.50 382 SER A O 1
ATOM 3148 N N . ASN A 1 383 ? 3.799 15.658 8.839 1.00 73.25 383 ASN A N 1
ATOM 3149 C CA . ASN A 1 383 ? 2.468 15.290 9.311 1.00 73.25 383 ASN A CA 1
ATOM 3150 C C . ASN A 1 383 ? 2.329 13.790 9.616 1.00 73.25 383 ASN A C 1
ATOM 3152 O O . ASN A 1 383 ? 1.200 13.318 9.783 1.00 73.25 383 ASN A O 1
ATOM 3156 N N . PHE A 1 384 ? 3.446 13.061 9.642 1.00 78.12 384 PHE A N 1
ATOM 3157 C CA . PHE A 1 384 ? 3.530 11.644 9.968 1.00 78.12 384 PHE A CA 1
ATOM 3158 C C . PHE A 1 384 ? 3.553 11.403 11.494 1.00 78.12 384 PHE A C 1
ATOM 3160 O O . PHE A 1 384 ? 4.139 12.208 12.218 1.00 78.12 384 PHE A O 1
ATOM 3167 N N . PRO A 1 385 ? 2.996 10.285 12.007 1.00 77.81 385 PRO A N 1
ATOM 3168 C CA . PRO A 1 385 ? 2.123 9.324 11.322 1.00 77.81 385 PRO A CA 1
ATOM 3169 C C . PRO A 1 385 ? 0.713 9.900 11.092 1.00 77.81 385 PRO A C 1
ATOM 3171 O O . PRO A 1 385 ? 0.420 11.029 11.473 1.00 77.81 385 PRO A O 1
ATOM 3174 N N . CYS A 1 386 ? -0.189 9.107 10.505 1.00 75.31 386 CYS A N 1
ATOM 3175 C CA . CYS A 1 386 ? -1.601 9.471 10.305 1.00 75.31 386 CYS A CA 1
ATOM 3176 C C . CYS A 1 386 ? -1.796 10.614 9.296 1.00 75.31 386 CYS A C 1
ATOM 3178 O O . CYS A 1 386 ? -2.390 11.664 9.570 1.00 75.31 386 CYS A O 1
ATOM 3180 N N . ILE A 1 387 ? -1.251 10.436 8.097 1.00 70.56 387 ILE A N 1
ATOM 3181 C CA . ILE A 1 387 ? -1.380 11.422 7.024 1.00 70.56 387 ILE A CA 1
ATOM 3182 C C . ILE A 1 387 ? -2.794 11.362 6.468 1.00 70.56 387 ILE A C 1
ATOM 3184 O O . ILE A 1 387 ? -3.353 10.284 6.282 1.00 70.56 387 ILE A O 1
ATOM 3188 N N . ILE A 1 388 ? -3.363 12.538 6.217 1.00 68.44 388 ILE A N 1
ATOM 3189 C CA . ILE A 1 388 ? -4.608 12.684 5.474 1.00 68.44 388 ILE A CA 1
ATOM 3190 C C . ILE A 1 388 ? -4.179 12.950 4.027 1.00 68.44 388 ILE A C 1
ATOM 3192 O O . ILE A 1 388 ? -3.737 14.062 3.736 1.00 68.44 388 ILE A O 1
ATOM 3196 N N . PRO A 1 389 ? -4.220 11.953 3.123 1.00 59.84 389 PRO A N 1
ATOM 3197 C CA . PRO A 1 389 ? -3.766 12.122 1.737 1.00 59.84 389 PRO A CA 1
ATOM 3198 C C . PRO A 1 389 ? -4.665 13.028 0.891 1.00 59.84 389 PRO A C 1
ATOM 3200 O O . PRO A 1 389 ? -4.449 13.174 -0.307 1.00 59.84 389 PRO A O 1
ATOM 3203 N N . PHE A 1 390 ? -5.686 13.610 1.505 1.00 63.16 390 PHE A N 1
ATOM 3204 C CA . PHE A 1 390 ? -6.710 14.399 0.862 1.00 63.16 390 PHE A CA 1
ATOM 3205 C C . PHE A 1 390 ? -6.585 15.815 1.417 1.00 63.16 390 PHE A C 1
ATOM 3207 O O . PHE A 1 390 ? -7.013 16.094 2.537 1.00 63.16 390 PHE A O 1
ATOM 3214 N N . THR A 1 391 ? -5.923 16.703 0.684 1.00 49.78 391 THR A N 1
ATOM 3215 C CA . THR A 1 391 ? -6.101 18.127 0.956 1.00 49.78 391 THR A CA 1
ATOM 3216 C C . THR A 1 391 ? -7.276 18.649 0.174 1.00 49.78 391 THR A C 1
ATOM 3218 O O . THR A 1 391 ? -7.572 18.171 -0.919 1.00 49.78 391 THR A O 1
ATOM 3221 N N . GLU A 1 392 ? -7.903 19.648 0.781 1.00 47.53 392 GLU A N 1
ATOM 3222 C CA . GLU A 1 392 ? -8.865 20.559 0.190 1.00 47.53 392 GLU A CA 1
ATOM 3223 C C . GLU A 1 392 ? -8.581 20.800 -1.301 1.00 47.53 392 GLU A C 1
ATOM 3225 O O . GLU A 1 392 ? -7.428 21.012 -1.695 1.00 47.53 392 GLU A O 1
ATOM 3230 N N . ASN A 1 393 ? -9.639 20.748 -2.115 1.00 44.50 393 ASN A N 1
ATOM 3231 C CA . ASN A 1 393 ? -9.639 21.175 -3.513 1.00 44.50 393 ASN A CA 1
ATOM 3232 C C . ASN A 1 393 ? -9.200 22.647 -3.584 1.00 44.50 393 ASN A C 1
ATOM 3234 O O . ASN A 1 393 ? -10.023 23.558 -3.624 1.00 44.50 393 ASN A O 1
ATOM 3238 N N . GLN A 1 394 ? -7.895 22.890 -3.577 1.00 40.97 394 GLN A N 1
ATOM 3239 C CA . GLN A 1 394 ? -7.332 24.191 -3.888 1.00 40.97 394 GLN A CA 1
ATOM 3240 C C . GLN A 1 394 ? -6.997 24.199 -5.375 1.00 40.97 394 GLN A C 1
ATOM 3242 O O . GLN A 1 394 ? -5.874 23.890 -5.775 1.00 40.97 394 GLN A O 1
ATOM 3247 N N . ASP A 1 395 ? -8.029 24.566 -6.138 1.00 35.97 395 ASP A N 1
ATOM 3248 C CA . ASP A 1 395 ? -8.018 25.001 -7.537 1.00 35.97 395 ASP A CA 1
ATOM 3249 C C . ASP A 1 395 ? -8.036 23.897 -8.615 1.00 35.97 395 ASP A C 1
ATOM 3251 O O . ASP A 1 395 ? -7.028 23.591 -9.245 1.00 35.97 395 ASP A O 1
ATOM 3255 N N . GLU A 1 396 ? -9.238 23.399 -8.936 1.00 31.92 396 GLU A N 1
ATOM 3256 C CA . GLU A 1 396 ? -9.629 23.297 -10.351 1.00 31.92 396 GLU A CA 1
ATOM 3257 C C . GLU A 1 396 ? -10.022 24.716 -10.809 1.00 31.92 396 GLU A C 1
ATOM 3259 O O . GLU A 1 396 ? -11.171 25.139 -10.669 1.00 31.92 396 GLU A O 1
ATOM 3264 N N . LYS A 1 397 ? -9.036 25.482 -11.284 1.00 29.38 397 LYS A N 1
ATOM 3265 C CA . LYS A 1 397 ? -9.234 26.664 -12.131 1.00 29.38 397 LYS A CA 1
ATOM 3266 C C . LYS A 1 397 ? -8.532 26.455 -13.458 1.00 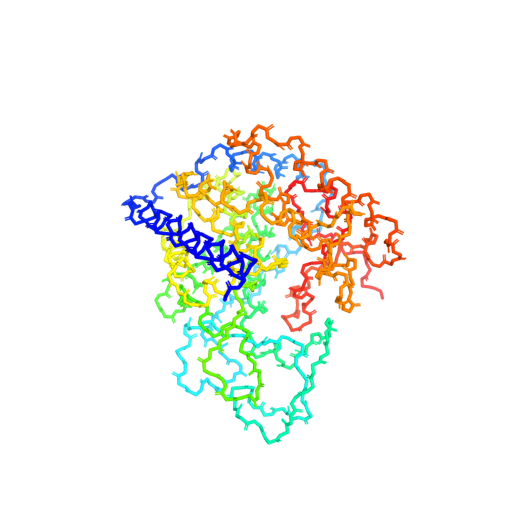29.38 397 LYS A C 1
ATOM 3268 O O . LYS A 1 397 ? -7.369 25.993 -13.426 1.00 29.38 397 LYS A O 1
#

Secondary structure (DSSP, 8-state):
--HHHHHHHHHHHHHHHHHHHHHHHHHHHHHT----TTTT-SHHHHHHHHHHHHHHHHS--HHHHHHHHHHTTSPPP-TT--SS--TT--TTS-EEE-TTEE-S--S-TTSB-SSPPEE-TT---HHHHHT-SHHHHHHHHHHHHHHHHHHHHH--HHHHHHHHHHHIIIII-TTTPPPS--TEEEE-TTBT-S----GGGGGGHHHHHHHHHHHHHHH-PPPPHHHHHHHHHHHHHHHHSHHHHHHHT-SSHHHHHHHHHHHHHHHHTT-HHHHHHHHHHHHHHHHHHHS-TTS--TTTTTSSSHHHHHHHHHHHHHHHHHHHHHHT--TTHHHHHHHHHHHHHHHHTT--STTS-------TT-STT--SS----HHHHTT-SS-----------

pLDDT: mean 86.82, std 15.72, range [29.38, 98.75]

Radius of gyration: 20.86 Å; chains: 1; bounding box: 66×47×55 Å

Sequence (397 aa):
MNLLTLKNLYHDYSLKRGLFNYRKSCRASLSEIDNLQDCFSHSYFQSIAKNYSKKLGSVDLSWLASEADKIIKKPYLDITKKNLDTFGINSNDYISFAPYYWCETEENPLSKSSVKPSYKDSRSNPFLANQSDKPKLAQLCARVHLLALASAKYKEKHYIEYIHEQLNIWFVEQKTRMSPNMKYAQIKPWKGAKRGYGIIDSRWIILLLDALVILKYEVNYEVDEGVMSWLIEFADWILTSSSGLNEIMRENNRGSWVDVLLCYIALSVNKQDVTISIIEHNLANRLSKQIGEDGLQPLEMRRYNPVSYSLYNMYPLYYLYNLEQHFNVDDNEREHINRLRGSEVSLSKLITGNEKGKIEHINFCSSYNLNLYYPYSHAQLSNFPCIIPFTENQDEK

Organism: NCBI:txid1117314

Foldseek 3Di:
DDPVVVVVVVVVVVLVVLLLVLLVVLLVLLVPQPDQPCFLVDVVLVVLLVLLLVVLVVDDCVVLVVVLVVLLPDDAQFQLPFPADPVPDHSLEFAAAQFQWAWPDLPDQLAADPTDTDGHFPDGDLSRLNRGCLLSLLLLLLSLLSLLSVCLVPVDPSSVVSNQVSLCQDQNPPVGHRQLEHQNAHHHTNHNDPGDLHCVSCLSVVSNLSSVSSCCPRNVDDHDVRSLVSLSSNLNCLSPPPSNVVQCPDLFLSVLSSLLSNLSSCVSSPNNVSNLSSLVSPLVVSLPSQADPQLAGVVLCPGPNSLQRLLSSLVSSVSSLVSCVVVVNDPCNVVSVVSSVSNLVSSVVVDDPCLQDDLDAQPSPDSSPGPSSRRRHPVQVVVPDPGDSHDDPPDPD